Protein AF-0000000072251425 (afdb_homodimer)

Radius of gyration: 27.75 Å; Cα contacts (8 Å, |Δi|>4): 1408; chains: 2; bounding box: 51×86×72 Å

Solvent-accessible surface area (backbone atoms only — not comparable to full-atom values): 36056 Å² total; per-residue (Å²): 129,77,98,58,66,60,50,57,56,66,58,35,53,75,69,75,28,54,72,57,36,58,78,62,50,45,72,74,52,47,70,58,53,90,89,53,88,66,82,70,51,66,55,53,44,29,41,27,50,37,32,31,51,72,76,49,79,51,51,69,48,72,15,33,50,80,51,100,87,41,46,28,31,36,40,37,38,30,36,83,60,96,66,72,67,16,19,35,43,45,33,49,33,79,76,42,34,53,57,81,42,38,67,57,51,47,57,43,31,75,70,30,25,12,37,41,37,41,20,53,65,16,19,34,50,12,37,66,55,58,42,28,44,79,42,64,63,54,57,55,53,49,54,49,53,55,44,68,73,45,66,82,38,82,69,44,38,70,58,34,32,34,37,11,30,22,48,18,17,29,52,50,53,50,47,48,39,53,24,47,73,67,74,44,82,53,88,45,76,38,36,40,28,36,40,47,45,64,41,66,20,71,92,45,71,60,80,40,67,69,45,45,60,56,52,74,74,58,66,71,55,43,77,59,76,91,68,88,38,47,76,24,65,70,54,52,48,35,59,73,74,50,45,64,52,51,63,61,45,35,21,45,47,30,57,55,19,47,57,55,45,41,55,54,57,70,68,50,66,62,48,75,57,46,32,35,38,37,36,30,65,58,31,73,65,33,31,58,73,60,36,52,52,49,44,52,68,36,30,32,48,44,37,41,36,36,23,48,79,24,26,43,49,56,85,67,28,32,67,79,55,34,33,52,53,70,10,36,50,57,22,59,73,67,50,74,77,81,76,76,84,119,129,75,98,57,66,58,51,57,56,67,58,35,52,74,67,74,28,55,73,56,37,57,78,61,49,45,70,74,52,48,70,58,54,90,90,54,88,66,80,67,52,66,53,53,43,28,42,27,49,38,30,32,51,72,75,49,80,52,50,68,47,72,15,33,50,82,52,98,88,42,46,29,30,36,40,38,38,30,37,85,59,95,67,71,67,15,19,35,42,44,32,47,30,80,74,43,34,52,58,80,40,40,66,56,51,48,55,42,31,75,71,30,26,13,36,40,35,41,20,54,64,15,18,34,50,10,38,67,56,59,42,27,42,78,43,64,62,54,56,53,52,47,53,49,53,53,43,68,73,45,66,81,38,82,69,43,38,70,58,33,32,35,36,12,30,22,47,18,17,31,53,51,53,51,47,48,40,53,25,49,74,66,76,43,82,54,89,46,75,37,37,39,27,36,40,45,45,66,43,65,20,72,91,45,72,58,80,41,68,71,46,45,60,54,51,76,73,55,67,72,55,45,78,58,76,90,67,88,38,48,77,24,65,69,54,54,49,36,59,73,74,49,47,65,53,51,64,60,45,35,21,46,46,30,55,54,20,48,57,54,45,42,54,54,57,69,68,50,67,59,48,75,58,47,31,35,37,38,36,29,66,58,31,74,64,34,30,58,72,60,36,52,52,50,42,52,68,36,30,32,48,44,37,40,36,36,23,48,78,22,26,43,49,57,82,68,27,33,65,81,55,34,33,53,52,70,10,36,51,58,23,60,72,67,49,72,76,81,76,75,84,120

InterPro domains:
  IPR022742 Alpha/beta hydrolase domain-containing protein 17C-like [PF12146] (83-318)
  IPR029058 Alpha/Beta hydrolase fold [G3DSA:3.40.50.1820] (70-338)
  IPR029058 Alpha/Beta hydrolase fold [SSF53474] (64-321)
  IPR051044 Monoacylglycerol and Diacylglycerol Lipase [PTHR11614] (77-322)

Nearest PDB structures (foldseek):
  3jw8-assembly1_A  TM=8.532E-01  e=9.068E-17  Homo sapiens
  7l4t-assembly1_A  TM=8.328E-01  e=1.310E-16  Homo sapiens
  7d79-assembly2_B-2  TM=7.422E-01  e=5.704E-14  Beauveria bassiana ARSEF 2860
  1xrl-assembly1_A  TM=5.882E-01  e=1.344E-11  Thermoplasma acidophilum
  4ufp-assembly2_B  TM=6.378E-01  e=1.938E-09  Solanum tuberosum

Foldseek 3Di:
DALAQADFLVVCVVVVADDDAQPPLQVVFAAWDLPDQDDDDSNVVSLCNRLVVVVAQWRKIWHWQDDPPKTKTKMKTFAPDPDALAEEEEEEAQLAFPSNLSLVCNLCSVLRHMYMYIGDDLFDRMHHPHSADQALVVLVVVVVSVCVVPVPPPRGDDDYEYEYAAQGLVSVLVQVLVCVLVVHDGSHQEYEYALYDLAWAVVPQCPDPVSLVVLVPDDQKDFDDQDCQADRPSVSCCQVPGRNGGDGIHGNSRVVNSVVVSVVSVPGAAAAREYEYEYEQAENTHPVVVVVVSCVRRYNYDYYHYQDHHYRPQSSHDCVSNVVVSVVVSCVSPPDRPPDRD/DALAQADFLVVCVVVVADDDAQPPLQVVFDAWDLPDQDDDDSNVVNLCNRLVVVVAQWRKIWHWQDDPPKTKTKMKTFAPDPDALAEEEEEEAQLAFPSNLNLVCNLCSVLRHMYMYIGDDLFDRMHHPHSADQALVVLVVVVVSVCVVPVPPPRGDDDYEYEYAAQGLVSVLVQVLVCVLVVHDGSHQEYEYALYDLAWAVVPQCPDPVSLVVLVPDDQKDFDDQDCQADRPSVSCCQVPGRNGGDGIHGNSRVVNSVVVSVVSVPGAAAAREYEYEYEQAENTHPVVVVVVSCVRRYNYDYYHYQDHHYRPQSSHDCVSNVVVSVVVSCVSPPDRPPDRD

Structure (mmCIF, N/CA/C/O backbone):
data_AF-0000000072251425-model_v1
#
loop_
_entity.id
_entity.type
_entity.pdbx_description
1 polymer Lysophospholipase
#
loop_
_atom_site.group_PDB
_atom_site.id
_atom_site.type_symbol
_atom_site.label_atom_id
_atom_site.label_alt_id
_atom_site.label_comp_id
_atom_site.label_asym_id
_atom_site.label_entity_id
_atom_site.label_seq_id
_atom_site.pdbx_PDB_ins_code
_atom_site.Cartn_x
_atom_site.Cartn_y
_atom_site.Cartn_z
_atom_site.occupancy
_atom_site.B_iso_or_equiv
_atom_site.auth_seq_id
_atom_site.auth_comp_id
_atom_site.auth_asym_id
_atom_site.auth_atom_id
_atom_site.pdbx_PDB_model_num
ATOM 1 N N . MET A 1 1 ? 20.766 15.445 -8.156 1 38.5 1 MET A N 1
ATOM 2 C CA . MET A 1 1 ? 19.562 16.266 -7.977 1 38.5 1 MET A CA 1
ATOM 3 C C . MET A 1 1 ? 18.953 16.047 -6.598 1 38.5 1 MET A C 1
ATOM 5 O O . MET A 1 1 ? 19.062 14.961 -6.031 1 38.5 1 MET A O 1
ATOM 9 N N . SER A 1 2 ? 18.625 17.094 -5.965 1 51.28 2 SER A N 1
ATOM 10 C CA . SER A 1 2 ? 18.188 17.047 -4.578 1 51.28 2 SER A CA 1
ATOM 11 C C . SER A 1 2 ? 16.969 16.141 -4.422 1 51.28 2 SER A C 1
ATOM 13 O O . SER A 1 2 ? 16.109 16.094 -5.305 1 51.28 2 SER A O 1
ATOM 15 N N . ASP A 1 3 ? 16.906 15.312 -3.336 1 73.12 3 ASP A N 1
ATOM 16 C CA . ASP A 1 3 ? 15.844 14.352 -3.041 1 73.12 3 ASP A CA 1
ATOM 17 C C . ASP A 1 3 ? 14.641 15.047 -2.416 1 73.12 3 ASP A C 1
ATOM 19 O O . ASP A 1 3 ? 13.68 14.383 -2.008 1 73.12 3 ASP A O 1
ATOM 23 N N . ILE A 1 4 ? 14.852 16.531 -2.367 1 86.56 4 ILE A N 1
ATOM 24 C CA . ILE A 1 4 ? 13.703 17.25 -1.826 1 86.56 4 ILE A CA 1
ATOM 25 C C . ILE A 1 4 ? 13.453 18.516 -2.658 1 86.56 4 ILE A C 1
ATOM 27 O O . ILE A 1 4 ? 14.375 19.062 -3.254 1 86.56 4 ILE A O 1
ATOM 31 N N . PRO A 1 5 ? 12.328 19.047 -2.709 1 93.19 5 PRO A N 1
ATOM 32 C CA . PRO A 1 5 ? 11.977 20.203 -3.549 1 93.19 5 PRO A CA 1
ATOM 33 C C . PRO A 1 5 ? 12.227 21.531 -2.855 1 93.19 5 PRO A C 1
ATOM 35 O O . PRO A 1 5 ? 11.859 22.594 -3.389 1 93.19 5 PRO A O 1
ATOM 38 N N . PHE A 1 6 ? 12.906 21.625 -1.713 1 95.38 6 PHE A N 1
ATOM 39 C CA . PHE A 1 6 ? 13.031 22.828 -0.911 1 95.38 6 PHE A CA 1
ATOM 40 C C . PHE A 1 6 ? 14.305 23.578 -1.275 1 95.38 6 PHE A C 1
ATOM 42 O O . PHE A 1 6 ? 15.344 22.969 -1.542 1 95.38 6 PHE A O 1
ATOM 49 N N . LEU A 1 7 ? 14.242 24.859 -1.193 1 94.19 7 LEU A N 1
ATOM 50 C CA . LEU A 1 7 ? 15.391 25.703 -1.499 1 94.19 7 LEU A CA 1
ATOM 51 C C . LEU A 1 7 ? 16.094 26.141 -0.221 1 94.19 7 LEU A C 1
ATOM 53 O O . LEU A 1 7 ? 15.484 26.188 0.848 1 94.19 7 LEU A O 1
ATOM 57 N N . ASN A 1 8 ? 17.359 26.422 -0.405 1 92.75 8 ASN A N 1
ATOM 58 C CA . ASN A 1 8 ? 18.078 27.141 0.639 1 92.75 8 ASN A CA 1
ATOM 59 C C . ASN A 1 8 ? 17.641 28.594 0.723 1 92.75 8 ASN A C 1
ATOM 61 O O . ASN A 1 8 ? 17.531 29.281 -0.299 1 92.75 8 ASN A O 1
ATOM 65 N N . PRO A 1 9 ? 17.422 29.062 1.888 1 93.88 9 PRO A N 1
ATOM 66 C CA . PRO A 1 9 ? 17.016 30.469 2.025 1 93.88 9 PRO A CA 1
ATOM 67 C C . PRO A 1 9 ? 18.016 31.422 1.381 1 93.88 9 PRO A C 1
ATOM 69 O O . PRO A 1 9 ? 17.625 32.5 0.926 1 93.88 9 PRO A O 1
ATOM 72 N N . ALA A 1 10 ? 19.203 31.031 1.259 1 93.31 10 ALA A N 1
ATOM 73 C CA . ALA A 1 10 ? 20.234 31.859 0.629 1 93.31 10 ALA A CA 1
ATOM 74 C C . ALA A 1 10 ? 19.906 32.125 -0.839 1 93.31 10 ALA A C 1
ATOM 76 O O . ALA A 1 10 ? 20.25 33.156 -1.386 1 93.31 10 ALA A O 1
ATOM 77 N N . VAL A 1 11 ? 19.266 31.203 -1.417 1 93.56 11 VAL A N 1
ATOM 78 C CA . VAL A 1 11 ? 18.875 31.328 -2.818 1 93.56 11 VAL A CA 1
ATOM 79 C C . VAL A 1 11 ? 17.812 32.438 -2.965 1 93.56 11 VAL A C 1
ATOM 81 O O . VAL A 1 11 ? 17.812 33.156 -3.953 1 93.56 11 VAL A O 1
ATOM 84 N N . LEU A 1 12 ? 16.938 32.594 -1.988 1 94.69 12 LEU A N 1
ATOM 85 C CA . LEU A 1 12 ? 15.93 33.625 -2.012 1 94.69 12 LEU A CA 1
ATOM 86 C C . LEU A 1 12 ? 16.578 35 -1.945 1 94.69 12 LEU A C 1
ATOM 88 O O . LEU A 1 12 ? 16.156 35.938 -2.654 1 94.69 12 LEU A O 1
ATOM 92 N N . LYS A 1 13 ? 17.578 35.062 -1.216 1 92.94 13 LYS A N 1
ATOM 93 C CA . LYS A 1 13 ? 18.281 36.344 -1.091 1 92.94 13 LYS A CA 1
ATOM 94 C C . LYS A 1 13 ? 18.922 36.75 -2.416 1 92.94 13 LYS A C 1
ATOM 96 O O . LYS A 1 13 ? 18.906 37.906 -2.793 1 92.94 13 LYS A O 1
ATOM 101 N N . GLN A 1 14 ? 19.391 35.75 -3.047 1 94.75 14 GLN A N 1
ATOM 102 C CA . GLN A 1 14 ? 20.016 36 -4.348 1 94.75 14 GLN A CA 1
ATOM 103 C C . GLN A 1 14 ? 18.969 36.469 -5.363 1 94.75 14 GLN A C 1
ATOM 105 O O . GLN A 1 14 ? 19.297 37.25 -6.277 1 94.75 14 GLN A O 1
ATOM 110 N N . LEU A 1 15 ? 17.781 36.094 -5.152 1 94.56 15 LEU A N 1
ATOM 111 C CA . LEU A 1 15 ? 16.703 36.469 -6.059 1 94.56 15 LEU A CA 1
ATOM 112 C C . LEU A 1 15 ? 16 37.719 -5.59 1 94.56 15 LEU A C 1
ATOM 114 O O . LEU A 1 15 ? 14.953 38.094 -6.129 1 94.56 15 LEU A O 1
ATOM 118 N N . ASP A 1 16 ? 16.484 38.312 -4.551 1 95.44 16 ASP A N 1
ATOM 119 C CA . ASP A 1 16 ? 15.922 39.531 -3.949 1 95.44 16 ASP A CA 1
ATOM 120 C C . ASP A 1 16 ? 14.508 39.281 -3.434 1 95.44 16 ASP A C 1
ATOM 122 O O . ASP A 1 16 ? 13.602 40.094 -3.666 1 95.44 16 ASP A O 1
ATOM 126 N N . LEU A 1 17 ? 14.32 38.125 -2.877 1 96.19 17 LEU A N 1
ATOM 127 C CA . LEU A 1 17 ? 13.062 37.75 -2.252 1 96.19 17 LEU A CA 1
ATOM 128 C C . LEU A 1 17 ? 13.219 37.625 -0.739 1 96.19 17 LEU A C 1
ATOM 130 O O . LEU A 1 17 ? 14.266 37.188 -0.251 1 96.19 17 LEU A O 1
ATOM 134 N N . PRO A 1 18 ? 12.211 38.031 -0.039 1 96.25 18 PRO A N 1
ATOM 135 C CA . PRO A 1 18 ? 12.312 37.938 1.42 1 96.25 18 PRO A CA 1
ATOM 136 C C . PRO A 1 18 ? 12.242 36.5 1.928 1 96.25 18 PRO A C 1
ATOM 138 O O . PRO A 1 18 ? 11.492 35.688 1.388 1 96.25 18 PRO A O 1
ATOM 141 N N . VAL A 1 19 ? 13.016 36.188 2.943 1 96.69 19 VAL A N 1
ATOM 142 C CA . VAL A 1 19 ? 12.922 34.906 3.592 1 96.69 19 VAL A CA 1
ATOM 143 C C . VAL A 1 19 ? 11.672 34.844 4.469 1 96.69 19 VAL A C 1
ATOM 145 O O . VAL A 1 19 ? 11.461 35.719 5.309 1 96.69 19 VAL A O 1
ATOM 148 N N . PRO A 1 20 ? 10.852 33.844 4.281 1 96.75 20 PRO A N 1
ATOM 149 C CA . PRO A 1 20 ? 9.656 33.719 5.113 1 96.75 20 PRO A CA 1
ATOM 150 C C . PRO A 1 20 ? 9.969 33.719 6.605 1 96.75 20 PRO A C 1
ATOM 152 O O . PRO A 1 20 ? 10.977 33.125 7.023 1 96.75 20 PRO A O 1
ATOM 155 N N . ASN A 1 21 ? 9.141 34.344 7.316 1 93.81 21 ASN A N 1
ATOM 156 C CA . ASN A 1 21 ? 9.281 34.344 8.766 1 93.81 21 ASN A CA 1
ATOM 157 C C . ASN A 1 21 ? 7.926 34.438 9.461 1 93.81 21 ASN A C 1
ATOM 159 O O . ASN A 1 21 ? 6.984 35 8.93 1 93.81 21 ASN A O 1
ATOM 163 N N . ARG A 1 22 ? 7.91 33.969 10.672 1 93.44 22 ARG A N 1
ATOM 164 C CA . ARG A 1 22 ? 6.66 33.75 11.398 1 93.44 22 ARG A CA 1
ATOM 165 C C . ARG A 1 22 ? 6.031 35.062 11.797 1 93.44 22 ARG A C 1
ATOM 167 O O . ARG A 1 22 ? 4.812 35.156 11.969 1 93.44 22 ARG A O 1
ATOM 174 N N . ASP A 1 23 ? 6.82 36.125 11.867 1 92.75 23 ASP A N 1
ATOM 175 C CA . ASP A 1 23 ? 6.328 37.406 12.391 1 92.75 23 ASP A CA 1
ATOM 176 C C . ASP A 1 23 ? 5.898 38.312 11.258 1 92.75 23 ASP A C 1
ATOM 178 O O . ASP A 1 23 ? 4.875 39 11.359 1 92.75 23 ASP A O 1
ATOM 182 N N . LEU A 1 24 ? 6.609 38.344 10.125 1 94.94 24 LEU A N 1
ATOM 183 C CA . LEU A 1 24 ? 6.406 39.344 9.094 1 94.94 24 LEU A CA 1
ATOM 184 C C . LEU A 1 24 ? 5.547 38.781 7.961 1 94.94 24 LEU A C 1
ATOM 186 O O . LEU A 1 24 ? 4.652 39.469 7.461 1 94.94 24 LEU A O 1
ATOM 190 N N . THR A 1 25 ? 5.742 37.562 7.574 1 96.75 25 THR A N 1
ATOM 191 C CA . THR A 1 25 ? 5.098 37 6.391 1 96.75 25 THR A CA 1
ATOM 192 C C . THR A 1 25 ? 3.584 36.938 6.586 1 96.75 25 THR A C 1
ATOM 194 O O . THR A 1 25 ? 2.82 37.219 5.664 1 96.75 25 THR A O 1
ATOM 197 N N . PRO A 1 26 ? 3.092 36.594 7.816 1 96.5 26 PRO A N 1
ATOM 198 C CA . PRO A 1 26 ? 1.639 36.562 8 1 96.5 26 PRO A CA 1
ATOM 199 C C . PRO A 1 26 ? 0.98 37.938 7.828 1 96.5 26 PRO A C 1
ATOM 201 O O . PRO A 1 26 ? -0.211 38 7.516 1 96.5 26 PRO A O 1
ATOM 204 N N . GLN A 1 27 ? 1.681 38.969 7.961 1 94.88 27 GLN A N 1
ATOM 205 C CA . GLN A 1 27 ? 1.131 40.312 7.891 1 94.88 27 GLN A CA 1
ATOM 206 C C . GLN A 1 27 ? 0.732 40.688 6.461 1 94.88 27 GLN A C 1
ATOM 208 O O . GLN A 1 27 ? -0.1 41.562 6.246 1 94.88 27 GLN A O 1
ATOM 213 N N . VAL A 1 28 ? 1.316 40 5.508 1 93.94 28 VAL A N 1
ATOM 214 C CA . VAL A 1 28 ? 1.036 40.375 4.121 1 93.94 28 VAL A CA 1
ATOM 215 C C . VAL A 1 28 ? -0.055 39.438 3.568 1 93.94 28 VAL A C 1
ATOM 217 O O . VAL A 1 28 ? -0.484 39.594 2.422 1 93.94 28 VAL A O 1
ATOM 220 N N . LEU A 1 29 ? -0.525 38.5 4.387 1 95.38 29 LEU A N 1
ATOM 221 C CA . LEU A 1 29 ? -1.592 37.594 3.949 1 95.38 29 LEU A CA 1
ATOM 222 C C . LEU A 1 29 ? -2.928 38.344 3.893 1 95.38 29 LEU A C 1
ATOM 224 O O . LEU A 1 29 ? -3.266 39.094 4.809 1 95.38 29 LEU A O 1
ATOM 228 N N . SER A 1 30 ? -3.639 38.156 2.85 1 96.31 30 SER A N 1
ATOM 229 C CA . SER A 1 30 ? -5.031 38.594 2.752 1 96.31 30 SER A CA 1
ATOM 230 C C . SER A 1 30 ? -5.98 37.469 3.172 1 96.31 30 SER A C 1
ATOM 232 O O . SER A 1 30 ? -5.59 36.312 3.236 1 96.31 30 SER A O 1
ATOM 234 N N . PRO A 1 31 ? -7.227 37.844 3.518 1 97.25 31 PRO A N 1
ATOM 235 C CA . PRO A 1 31 ? -8.195 36.781 3.74 1 97.25 31 PRO A CA 1
ATOM 236 C C . PRO A 1 31 ? -8.289 35.812 2.562 1 97.25 31 PRO A C 1
ATOM 238 O O . PRO A 1 31 ? -8.227 36.25 1.405 1 97.25 31 PRO A O 1
ATOM 241 N N . LEU A 1 32 ? -8.438 34.562 2.809 1 97.81 32 LEU A N 1
ATOM 242 C CA . LEU A 1 32 ? -8.555 33.562 1.748 1 97.81 32 LEU A CA 1
ATOM 243 C C . LEU A 1 32 ? -9.75 33.875 0.853 1 97.81 32 LEU A C 1
ATOM 245 O O . LEU A 1 32 ? -10.875 34 1.338 1 97.81 32 LEU A O 1
ATOM 249 N N . ASN A 1 33 ? -9.5 34.094 -0.371 1 97.12 33 ASN A N 1
ATOM 250 C CA . ASN A 1 33 ? -10.539 34.344 -1.364 1 97.12 33 ASN A CA 1
ATOM 251 C C . ASN A 1 33 ? -10.453 33.344 -2.525 1 97.12 33 ASN A C 1
ATOM 253 O O . ASN A 1 33 ? -9.633 33.531 -3.428 1 97.12 33 ASN A O 1
ATOM 257 N N . LEU A 1 34 ? -11.359 32.375 -2.529 1 96.88 34 LEU A N 1
ATOM 258 C CA . LEU A 1 34 ? -11.305 31.328 -3.533 1 96.88 34 LEU A CA 1
ATOM 259 C C . LEU A 1 34 ? -11.977 31.766 -4.828 1 96.88 34 LEU A C 1
ATOM 261 O O . LEU A 1 34 ? -11.844 31.109 -5.863 1 96.88 34 LEU A O 1
ATOM 265 N N . ASN A 1 35 ? -12.586 32.906 -4.859 1 94.62 35 ASN A N 1
ATOM 266 C CA . ASN A 1 35 ? -13.297 33.406 -6.043 1 94.62 35 ASN A CA 1
ATOM 267 C C . ASN A 1 35 ? -12.328 34 -7.059 1 94.62 35 ASN A C 1
ATOM 269 O O . ASN A 1 35 ? -12.688 34.188 -8.219 1 94.62 35 ASN A O 1
ATOM 273 N N . THR A 1 36 ? -11.141 34.344 -6.578 1 92.88 36 THR A N 1
ATOM 274 C CA . THR A 1 36 ? -10.164 34.969 -7.465 1 92.88 36 THR A CA 1
ATOM 275 C C . THR A 1 36 ? -8.805 34.281 -7.324 1 92.88 36 THR A C 1
ATOM 277 O O . THR A 1 36 ? -8.359 34 -6.215 1 92.88 36 THR A O 1
ATOM 280 N N . LEU A 1 37 ? -8.305 33.969 -8.414 1 93 37 LEU A N 1
ATOM 281 C CA . LEU A 1 37 ? -6.926 33.5 -8.438 1 93 37 LEU A CA 1
ATOM 282 C C . LEU A 1 37 ? -5.949 34.656 -8.633 1 93 37 LEU A C 1
ATOM 284 O O . LEU A 1 37 ? -5.75 35.125 -9.758 1 93 37 LEU A O 1
ATOM 288 N N . GLU A 1 38 ? -5.332 35.094 -7.578 1 88.94 38 GLU A N 1
ATOM 289 C CA . GLU A 1 38 ? -4.465 36.281 -7.625 1 88.94 38 GLU A CA 1
ATOM 290 C C . GLU A 1 38 ? -2.994 35.875 -7.703 1 88.94 38 GLU A C 1
ATOM 292 O O . GLU A 1 38 ? -2.613 34.781 -7.223 1 88.94 38 GLU A O 1
ATOM 297 N N . GLU A 1 39 ? -2.242 36.75 -8.273 1 92.5 39 GLU A N 1
ATOM 298 C CA . GLU A 1 39 ? -0.793 36.562 -8.227 1 92.5 39 GLU A CA 1
ATOM 299 C C . GLU A 1 39 ? -0.26 36.781 -6.809 1 92.5 39 GLU A C 1
ATOM 301 O O . GLU A 1 39 ? -0.703 37.656 -6.09 1 92.5 39 GLU A O 1
ATOM 306 N N . PRO A 1 40 ? 0.583 35.938 -6.465 1 94.12 40 PRO A N 1
ATOM 307 C CA . PRO A 1 40 ? 1.104 36.062 -5.102 1 94.12 40 PRO A CA 1
ATOM 308 C C . PRO A 1 40 ? 1.953 37.344 -4.922 1 94.12 40 PRO A C 1
ATOM 310 O O . PRO A 1 40 ? 2.646 37.75 -5.852 1 94.12 40 PRO A O 1
ATOM 313 N N . SER A 1 41 ? 1.909 37.938 -3.758 1 94.31 41 SER A N 1
ATOM 314 C CA . SER A 1 41 ? 2.848 38.969 -3.387 1 94.31 41 SER A CA 1
ATOM 315 C C . SER A 1 41 ? 4.285 38.469 -3.398 1 94.31 41 SER A C 1
ATOM 317 O O . SER A 1 41 ? 4.52 37.25 -3.5 1 94.31 41 SER A O 1
ATOM 319 N N . ARG A 1 42 ? 5.211 39.344 -3.279 1 94.94 42 ARG A N 1
ATOM 320 C CA . ARG A 1 42 ? 6.629 39 -3.246 1 94.94 42 ARG A CA 1
ATOM 321 C C . ARG A 1 42 ? 6.93 38.031 -2.096 1 94.94 42 ARG A C 1
ATOM 323 O O . ARG A 1 42 ? 7.688 37.094 -2.262 1 94.94 42 ARG A O 1
ATOM 330 N N . ASP A 1 43 ? 6.328 38.281 -0.987 1 96.25 43 ASP A N 1
ATOM 331 C CA . ASP A 1 43 ? 6.543 37.469 0.196 1 96.25 43 ASP A CA 1
ATOM 332 C C . ASP A 1 43 ? 5.988 36.062 -0.009 1 96.25 43 ASP A C 1
ATOM 334 O O . ASP A 1 43 ? 6.637 35.062 0.341 1 96.25 43 ASP A O 1
ATOM 338 N N . LEU A 1 44 ? 4.809 36 -0.604 1 96.75 44 LEU A N 1
ATOM 339 C CA . LEU A 1 44 ? 4.176 34.719 -0.806 1 96.75 44 LEU A CA 1
ATOM 340 C C . LEU A 1 44 ? 4.867 33.938 -1.922 1 96.75 44 LEU A C 1
ATOM 342 O O . LEU A 1 44 ? 4.953 32.688 -1.871 1 96.75 44 LEU A O 1
ATOM 346 N N . LEU A 1 45 ? 5.34 34.656 -2.889 1 96.88 45 LEU A N 1
ATOM 347 C CA . LEU A 1 45 ? 6.145 34.031 -3.924 1 96.88 45 LEU A CA 1
ATOM 348 C C . LEU A 1 45 ? 7.398 33.406 -3.326 1 96.88 45 LEU A C 1
ATOM 350 O O . LEU A 1 45 ? 7.777 32.281 -3.691 1 96.88 45 LEU A O 1
ATOM 354 N N . ALA A 1 46 ? 8.086 34.125 -2.439 1 97.88 46 ALA A N 1
ATOM 355 C CA . ALA A 1 46 ? 9.266 33.625 -1.759 1 97.88 46 ALA A CA 1
ATOM 356 C C . ALA A 1 46 ? 8.945 32.344 -0.984 1 97.88 46 ALA A C 1
ATOM 358 O O . ALA A 1 46 ? 9.711 31.375 -1.025 1 97.88 46 ALA A O 1
ATOM 359 N N . TYR A 1 47 ? 7.797 32.375 -0.303 1 98.19 47 TYR A N 1
ATOM 360 C CA . TYR A 1 47 ? 7.336 31.203 0.435 1 98.19 47 TYR A CA 1
ATOM 361 C C . TYR A 1 47 ? 7.133 30.016 -0.498 1 98.19 47 TYR A C 1
ATOM 363 O O . TYR A 1 47 ? 7.621 28.922 -0.227 1 98.19 47 TYR A O 1
ATOM 371 N N . ARG A 1 48 ? 6.445 30.266 -1.595 1 98.25 48 ARG A N 1
ATOM 372 C CA . ARG A 1 48 ? 6.133 29.203 -2.549 1 98.25 48 ARG A CA 1
ATOM 373 C C . ARG A 1 48 ? 7.402 28.641 -3.17 1 98.25 48 ARG A C 1
ATOM 375 O O . ARG A 1 48 ? 7.504 27.422 -3.391 1 98.25 48 ARG A O 1
ATOM 382 N N . LYS A 1 49 ? 8.359 29.453 -3.402 1 97.69 49 LYS A N 1
ATOM 383 C CA . LYS A 1 49 ? 9.625 29.016 -3.984 1 97.69 49 LYS A CA 1
ATOM 384 C C . LYS A 1 49 ? 10.453 28.234 -2.969 1 97.69 49 LYS A C 1
ATOM 386 O O . LYS A 1 49 ? 11.039 27.203 -3.297 1 97.69 49 LYS A O 1
ATOM 391 N N . LEU A 1 50 ? 10.5 28.719 -1.76 1 97.94 50 LEU A N 1
ATOM 392 C CA . LEU A 1 50 ? 11.289 28.062 -0.72 1 97.94 50 LEU A CA 1
ATOM 393 C C . LEU A 1 50 ? 10.844 26.625 -0.529 1 97.94 50 LEU A C 1
ATOM 395 O O . LEU A 1 50 ? 11.68 25.719 -0.386 1 97.94 50 LEU A O 1
ATOM 399 N N . TYR A 1 51 ? 9.531 26.438 -0.584 1 98.19 51 TYR A N 1
ATOM 400 C CA . TYR A 1 51 ? 9.008 25.125 -0.263 1 98.19 51 TYR A CA 1
ATOM 401 C C . TYR A 1 51 ? 8.609 24.375 -1.527 1 98.19 51 TYR A C 1
ATOM 403 O O . TYR A 1 51 ? 7.949 23.328 -1.457 1 98.19 51 TYR A O 1
ATOM 411 N N . GLY A 1 52 ? 8.969 24.891 -2.68 1 97.94 52 GLY A N 1
ATOM 412 C CA . GLY A 1 52 ? 8.789 24.203 -3.949 1 97.94 52 GLY A CA 1
ATOM 413 C C . GLY A 1 52 ? 7.34 24.125 -4.379 1 97.94 52 GLY A C 1
ATOM 414 O O . GLY A 1 52 ? 6.98 23.281 -5.211 1 97.94 52 GLY A O 1
ATOM 415 N N . LEU A 1 53 ? 6.469 24.953 -3.834 1 98.38 53 LEU A N 1
ATOM 416 C CA . LEU A 1 53 ? 5.043 24.891 -4.141 1 98.38 53 LEU A CA 1
ATOM 417 C C . LEU A 1 53 ? 4.758 25.469 -5.523 1 98.38 53 LEU A C 1
ATOM 419 O O . LEU A 1 53 ? 3.785 25.078 -6.172 1 98.38 53 LEU A O 1
ATOM 423 N N . HIS A 1 54 ? 5.602 26.391 -6.027 1 97.06 54 HIS A N 1
ATOM 424 C CA . HIS A 1 54 ? 5.441 26.984 -7.348 1 97.06 54 HIS A CA 1
ATOM 425 C C . HIS A 1 54 ? 5.652 25.969 -8.453 1 97.06 54 HIS A C 1
ATOM 427 O O . HIS A 1 54 ? 5.293 26.203 -9.609 1 97.06 54 HIS A O 1
ATOM 433 N N . LEU A 1 55 ? 6.273 24.812 -8.125 1 97.38 55 LEU A N 1
ATOM 434 C CA . LEU A 1 55 ? 6.582 23.781 -9.102 1 97.38 55 LEU A CA 1
ATOM 435 C C . LEU A 1 55 ? 5.375 22.875 -9.344 1 97.38 55 LEU A C 1
ATOM 437 O O . LEU A 1 55 ? 5.367 22.078 -10.273 1 97.38 55 LEU A O 1
ATOM 441 N N . LEU A 1 56 ? 4.328 23.031 -8.492 1 98.12 56 LEU A N 1
ATOM 442 C CA . LEU A 1 56 ? 3.15 22.172 -8.602 1 98.12 56 LEU A CA 1
ATOM 443 C C . LEU A 1 56 ? 2.277 22.594 -9.781 1 98.12 56 LEU A C 1
ATOM 445 O O . LEU A 1 56 ? 2.119 23.781 -10.047 1 98.12 56 LEU A O 1
ATOM 449 N N . GLU A 1 57 ? 1.781 21.641 -10.516 1 97.25 57 GLU A N 1
ATOM 450 C CA . GLU A 1 57 ? 0.832 21.922 -11.594 1 97.25 57 GLU A CA 1
ATOM 451 C C . GLU A 1 57 ? -0.593 22.016 -11.055 1 97.25 57 GLU A C 1
ATOM 453 O O . GLU A 1 57 ? -1.371 21.062 -11.156 1 97.25 57 GLU A O 1
ATOM 458 N N . CYS A 1 58 ? -0.934 23.203 -10.609 1 98.38 58 CYS A N 1
ATOM 459 C CA . CYS A 1 58 ? -2.229 23.422 -9.977 1 98.38 58 CYS A CA 1
ATOM 460 C C . CYS A 1 58 ? -2.541 24.906 -9.867 1 98.38 58 CYS A C 1
ATOM 462 O O . CYS A 1 58 ? -1.677 25.75 -10.117 1 98.38 58 CYS A O 1
ATOM 464 N N . ASP A 1 59 ? -3.816 25.219 -9.617 1 98.25 59 ASP A N 1
ATOM 465 C CA . ASP A 1 59 ? -4.176 26.516 -9.07 1 98.25 59 ASP A CA 1
ATOM 466 C C . ASP A 1 59 ? -3.961 26.562 -7.555 1 98.25 59 ASP A C 1
ATOM 468 O O . ASP A 1 59 ? -4.266 25.594 -6.855 1 98.25 59 ASP A O 1
ATOM 472 N N . HIS A 1 60 ? -3.396 27.609 -7.125 1 98.5 60 HIS A N 1
ATOM 473 C CA . HIS A 1 60 ? -2.998 27.688 -5.727 1 98.5 60 HIS A CA 1
ATOM 474 C C . HIS A 1 60 ? -3.504 28.969 -5.078 1 98.5 60 HIS A C 1
ATOM 476 O O . HIS A 1 60 ? -3.164 30.078 -5.523 1 98.5 60 HIS A O 1
ATOM 482 N N . TRP A 1 61 ? -4.426 28.844 -4.09 1 98.25 61 TRP A N 1
ATOM 483 C CA . TRP A 1 61 ? -4.871 29.938 -3.242 1 98.25 61 TRP A CA 1
ATOM 484 C C . TRP A 1 61 ? -4.184 29.906 -1.883 1 98.25 61 TRP A C 1
ATOM 486 O O . TRP A 1 61 ? -3.951 28.828 -1.332 1 98.25 61 TRP A O 1
ATOM 496 N N . GLN A 1 62 ? -3.871 31 -1.438 1 97.38 62 GLN A N 1
ATOM 497 C CA . GLN A 1 62 ? -3.203 31.141 -0.149 1 97.38 62 GLN A CA 1
ATOM 498 C C . GLN A 1 62 ? -3.705 32.375 0.594 1 97.38 62 GLN A C 1
ATOM 500 O O . GLN A 1 62 ? -3.803 33.469 0.015 1 97.38 62 GLN A O 1
ATOM 505 N N . GLY A 1 63 ? -4.121 32.219 1.854 1 97.88 63 GLY A N 1
ATOM 506 C CA . GLY A 1 63 ? -4.629 33.312 2.666 1 97.88 63 GLY A CA 1
ATOM 507 C C . GLY A 1 63 ? -4.914 32.906 4.098 1 97.88 63 GLY A C 1
ATOM 508 O O . GLY A 1 63 ? -4.469 31.844 4.555 1 97.88 63 GLY A O 1
ATOM 509 N N . TYR A 1 64 ? -5.52 33.812 4.879 1 98.06 64 TYR A N 1
ATOM 510 C CA . TYR A 1 64 ? -5.812 33.469 6.262 1 98.06 64 TYR A CA 1
ATOM 511 C C . TYR A 1 64 ? -7.309 33.281 6.469 1 98.06 64 TYR A C 1
ATOM 513 O O . TYR A 1 64 ? -8.125 33.844 5.734 1 98.06 64 TYR A O 1
ATOM 521 N N . VAL A 1 65 ? -7.699 32.406 7.316 1 98.5 65 VAL A N 1
ATOM 522 C CA . VAL A 1 65 ? -9.023 32.281 7.906 1 98.5 65 VAL A CA 1
ATOM 523 C C . VAL A 1 65 ? -8.984 32.688 9.375 1 98.5 65 VAL A C 1
ATOM 525 O O . VAL A 1 65 ? -8.156 32.188 10.148 1 98.5 65 VAL A O 1
ATOM 528 N N . GLN A 1 66 ? -9.852 33.656 9.656 1 97.62 66 GLN A N 1
ATOM 529 C CA . GLN A 1 66 ? -9.906 34.156 11.023 1 97.62 66 GLN A CA 1
ATOM 530 C C . GLN A 1 66 ? -10.977 33.438 11.836 1 97.62 66 GLN A C 1
ATOM 532 O O . GLN A 1 66 ? -12.109 33.281 11.375 1 97.62 66 GLN A O 1
ATOM 537 N N . MET A 1 67 ? -10.602 32.938 12.961 1 97.38 67 MET A N 1
ATOM 538 C CA . MET A 1 67 ? -11.531 32.406 13.953 1 97.38 67 MET A CA 1
ATOM 539 C C . MET A 1 67 ? -11.234 32.969 15.336 1 97.38 67 MET A C 1
ATOM 541 O O . MET A 1 67 ? -10.227 33.656 15.523 1 97.38 67 MET A O 1
ATOM 545 N N . PRO A 1 68 ? -12.078 32.906 16.312 1 95.44 68 PRO A N 1
ATOM 546 C CA . PRO A 1 68 ? -11.961 33.656 17.578 1 95.44 68 PRO A CA 1
ATOM 547 C C . PRO A 1 68 ? -10.617 33.438 18.266 1 95.44 68 PRO A C 1
ATOM 549 O O . PRO A 1 68 ? -10.047 34.375 18.812 1 95.44 68 PRO A O 1
ATOM 552 N N . LEU A 1 69 ? -10 32.312 18.109 1 95.94 69 LEU A N 1
ATOM 553 C CA . LEU A 1 69 ? -8.805 31.984 18.859 1 95.94 69 LEU A CA 1
ATOM 554 C C . LEU A 1 69 ? -7.547 32.25 18.047 1 95.94 69 LEU A C 1
ATOM 556 O O . LEU A 1 69 ? -6.492 32.562 18.609 1 95.94 69 LEU A O 1
ATOM 560 N N . PHE A 1 70 ? -7.727 32.062 16.703 1 97.62 70 PHE A N 1
ATOM 561 C CA . PHE A 1 70 ? -6.512 32.062 15.898 1 97.62 70 PHE A CA 1
ATOM 562 C C . PHE A 1 70 ? -6.777 32.656 14.523 1 97.62 70 PHE A C 1
ATOM 564 O O . PHE A 1 70 ? -7.922 32.688 14.062 1 97.62 70 PHE A O 1
ATOM 571 N N . ARG A 1 71 ? -5.734 33.25 13.953 1 98.25 71 ARG A N 1
ATOM 572 C CA . ARG A 1 71 ? -5.648 33.531 12.531 1 98.25 71 ARG A CA 1
ATOM 573 C C . ARG A 1 71 ? -4.824 32.469 11.805 1 98.25 71 ARG A C 1
ATOM 575 O O . ARG A 1 71 ? -3.623 32.344 12.047 1 98.25 71 ARG A O 1
ATOM 582 N N . LEU A 1 72 ? -5.461 31.734 10.875 1 98.69 72 LEU A N 1
ATOM 583 C CA . LEU A 1 72 ? -4.875 30.5 10.336 1 98.69 72 LEU A CA 1
ATOM 584 C C . LEU A 1 72 ? -4.41 30.703 8.898 1 98.69 72 LEU A C 1
ATOM 586 O O . LEU A 1 72 ? -5.164 31.219 8.062 1 98.69 72 LEU A O 1
ATOM 590 N N . HIS A 1 73 ? -3.16 30.344 8.617 1 98.81 73 HIS A N 1
ATOM 591 C CA . HIS A 1 73 ? -2.678 30.281 7.238 1 98.81 73 HIS A CA 1
ATOM 592 C C . HIS A 1 73 ? -3.246 29.062 6.516 1 98.81 73 HIS A C 1
ATOM 594 O O . HIS A 1 73 ? -2.973 27.922 6.895 1 98.81 73 HIS A O 1
ATOM 600 N N . VAL A 1 74 ? -4.035 29.25 5.484 1 98.75 74 VAL A N 1
ATOM 601 C CA . VAL A 1 74 ? -4.742 28.203 4.762 1 98.75 74 VAL A CA 1
ATOM 602 C C . VAL A 1 74 ? -4.316 28.219 3.293 1 98.75 74 VAL A C 1
ATOM 604 O O . VAL A 1 74 ? -4.137 29.281 2.699 1 98.75 74 VAL A O 1
ATOM 607 N N . GLN A 1 75 ? -4.109 27.031 2.777 1 98.75 75 GLN A N 1
ATOM 608 C CA . GLN A 1 75 ? -3.758 26.859 1.373 1 98.75 75 GLN A CA 1
ATOM 609 C C . GLN A 1 75 ? -4.711 25.875 0.687 1 98.75 75 GLN A C 1
ATOM 611 O O . GLN A 1 75 ? -5.121 24.875 1.282 1 98.75 75 GLN A O 1
ATOM 616 N N . VAL A 1 76 ? -5.125 26.234 -0.539 1 98.81 76 VAL A N 1
ATOM 617 C CA . VAL A 1 76 ? -5.957 25.391 -1.38 1 98.81 76 VAL A CA 1
ATOM 618 C C . VAL A 1 76 ? -5.254 25.125 -2.709 1 98.81 76 VAL A C 1
ATOM 620 O O . VAL A 1 76 ? -4.727 26.047 -3.332 1 98.81 76 VAL A O 1
ATOM 623 N N . PHE A 1 77 ? -5.16 23.875 -3.1 1 98.88 77 PHE A N 1
ATOM 624 C CA . PHE A 1 77 ? -4.57 23.453 -4.363 1 98.88 77 PHE A CA 1
ATOM 625 C C . PHE A 1 77 ? -5.605 22.734 -5.227 1 98.88 77 PHE A C 1
ATOM 627 O O . PHE A 1 77 ? -6.227 21.766 -4.785 1 98.88 77 PHE A O 1
ATOM 634 N N . LYS A 1 78 ? -5.828 23.188 -6.398 1 98.75 78 LYS A N 1
ATOM 635 C CA . LYS A 1 78 ? -6.77 22.578 -7.344 1 98.75 78 LYS A CA 1
ATOM 636 C C . LYS A 1 78 ? -6.047 22.031 -8.562 1 98.75 78 LYS A C 1
ATOM 638 O O . LYS A 1 78 ? -5.367 22.766 -9.281 1 98.75 78 LYS A O 1
ATOM 643 N N . PRO A 1 79 ? -6.18 20.719 -8.797 1 98.56 79 PRO A N 1
ATOM 644 C CA . PRO A 1 79 ? -5.52 20.156 -9.977 1 98.56 79 PRO A CA 1
ATOM 645 C C . PRO A 1 79 ? -6.09 20.703 -11.281 1 98.56 79 PRO A C 1
ATOM 647 O O . PRO A 1 79 ? -7.25 21.109 -11.328 1 98.56 79 PRO A O 1
ATOM 650 N N . LYS A 1 80 ? -5.23 20.719 -12.305 1 97 80 LYS A N 1
A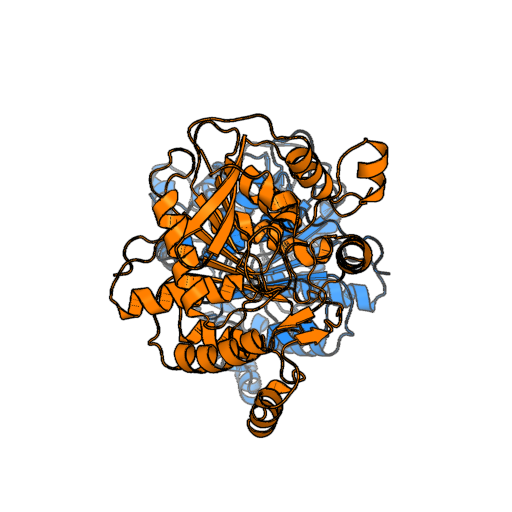TOM 651 C CA . LYS A 1 80 ? -5.652 21.156 -13.633 1 97 80 LYS A CA 1
ATOM 652 C C . LYS A 1 80 ? -6.262 20 -14.43 1 97 80 LYS A C 1
ATOM 654 O O . LYS A 1 80 ? -5.645 19.5 -15.367 1 97 80 LYS A O 1
ATOM 659 N N . VAL A 1 81 ? -7.406 19.641 -14.062 1 96.5 81 VAL A N 1
ATOM 660 C CA . VAL A 1 81 ? -8.133 18.547 -14.703 1 96.5 81 VAL A CA 1
ATOM 661 C C . VAL A 1 81 ? -9.578 18.969 -14.961 1 96.5 81 VAL A C 1
ATOM 663 O O . VAL A 1 81 ? -10.055 19.953 -14.398 1 96.5 81 VAL A O 1
ATOM 666 N N . GLU A 1 82 ? -10.234 18.281 -15.852 1 94.38 82 GLU A N 1
ATOM 667 C CA . GLU A 1 82 ? -11.617 18.578 -16.203 1 94.38 82 GLU A CA 1
ATOM 668 C C . GLU A 1 82 ? -12.57 18.281 -15.055 1 94.38 82 GLU A C 1
ATOM 670 O O . GLU A 1 82 ? -13.461 19.078 -14.75 1 94.38 82 GLU A O 1
ATOM 675 N N . LYS A 1 83 ? -12.32 17.125 -14.453 1 96.88 83 LYS A N 1
ATOM 676 C CA . LYS A 1 83 ? -13.18 16.734 -13.344 1 96.88 83 LYS A CA 1
ATOM 677 C C . LYS A 1 83 ? -12.359 16.406 -12.102 1 96.88 83 LYS A C 1
ATOM 679 O O . LYS A 1 83 ? -11.508 15.508 -12.125 1 96.88 83 LYS A O 1
ATOM 684 N N . ILE A 1 84 ? -12.609 17.188 -11.047 1 97.88 84 ILE A N 1
ATOM 685 C CA . ILE A 1 84 ? -11.953 16.938 -9.766 1 97.88 84 ILE A CA 1
ATOM 686 C C . ILE A 1 84 ? -12.594 15.742 -9.078 1 97.88 84 ILE A C 1
ATOM 688 O O . ILE A 1 84 ? -13.82 15.656 -8.969 1 97.88 84 ILE A O 1
ATOM 692 N N . GLN A 1 85 ? -11.82 14.828 -8.57 1 97.25 85 GLN A N 1
ATOM 693 C CA . GLN A 1 85 ? -12.305 13.555 -8.047 1 97.25 85 GLN A CA 1
ATOM 694 C C . GLN A 1 85 ? -12.789 13.695 -6.605 1 97.25 85 GLN A C 1
ATOM 696 O O . GLN A 1 85 ? -13.586 12.883 -6.133 1 97.25 85 GLN A O 1
ATOM 701 N N . GLY A 1 86 ? -12.328 14.648 -5.898 1 97.75 86 GLY A N 1
ATOM 702 C CA . GLY A 1 86 ? -12.641 14.883 -4.5 1 97.75 86 GLY A CA 1
ATOM 703 C C . GLY A 1 86 ? -11.68 15.844 -3.826 1 97.75 86 GLY A C 1
ATOM 704 O O . GLY A 1 86 ? -10.875 16.5 -4.496 1 97.75 86 GLY A O 1
ATOM 705 N N . THR A 1 87 ? -11.781 15.961 -2.486 1 98.56 87 THR A N 1
ATOM 706 C CA . THR A 1 87 ? -10.977 16.906 -1.722 1 98.56 87 THR A CA 1
ATOM 707 C C . THR A 1 87 ? -10.25 16.203 -0.583 1 98.56 87 THR A C 1
ATOM 709 O O . THR A 1 87 ? -10.852 15.414 0.156 1 98.56 87 THR A O 1
ATOM 712 N N . VAL A 1 88 ? -9 16.422 -0.486 1 98.81 88 VAL A N 1
ATOM 713 C CA . VAL A 1 88 ? -8.203 15.93 0.637 1 98.81 88 VAL A CA 1
ATOM 714 C C . VAL A 1 88 ? -7.953 17.062 1.628 1 98.81 88 VAL A C 1
ATOM 716 O O . VAL A 1 88 ? -7.445 18.125 1.253 1 98.81 88 VAL A O 1
ATOM 719 N N . CYS A 1 89 ? -8.352 16.891 2.826 1 98.88 89 CYS A N 1
ATOM 720 C CA . CYS A 1 89 ? -7.906 17.766 3.906 1 98.88 89 CYS A CA 1
ATOM 721 C C . CYS A 1 89 ? -6.652 17.203 4.57 1 98.88 89 CYS A C 1
ATOM 723 O O . CYS A 1 89 ? -6.711 16.188 5.266 1 98.88 89 CYS A O 1
ATOM 725 N N . LEU A 1 90 ? -5.559 17.828 4.352 1 98.94 90 LEU A N 1
ATOM 726 C CA . LEU A 1 90 ? -4.23 17.375 4.746 1 98.94 90 LEU A CA 1
ATOM 727 C C . LEU A 1 90 ? -3.74 18.125 5.984 1 98.94 90 LEU A C 1
ATOM 729 O O . LEU A 1 90 ? -3.617 19.344 5.961 1 98.94 90 LEU A O 1
ATOM 733 N N . LEU A 1 91 ? -3.465 17.391 7.062 1 98.94 91 LEU A N 1
ATOM 734 C CA . LEU A 1 91 ? -3.055 18 8.312 1 98.94 91 LEU A CA 1
ATOM 735 C C . LEU A 1 91 ? -1.644 17.578 8.703 1 98.94 91 LEU A C 1
ATOM 737 O O . LEU A 1 91 ? -1.34 16.375 8.727 1 98.94 91 LEU A O 1
ATOM 741 N N . HIS A 1 92 ? -0.796 18.516 9.008 1 98.5 92 HIS A N 1
ATOM 742 C CA . HIS A 1 92 ? 0.593 18.234 9.352 1 98.5 92 HIS A CA 1
ATOM 743 C C . HIS A 1 92 ? 0.736 17.906 10.836 1 98.5 92 HIS A C 1
ATOM 745 O O . HIS A 1 92 ? -0.231 18 11.594 1 98.5 92 HIS A O 1
ATOM 751 N N . GLY A 1 93 ? 1.924 17.484 11.234 1 97.31 93 GLY A N 1
ATOM 752 C CA . GLY A 1 93 ? 2.201 17.062 12.602 1 97.31 93 GLY A CA 1
ATOM 753 C C . GLY A 1 93 ? 2.771 18.188 13.461 1 97.31 93 GLY A C 1
ATOM 754 O O . GLY A 1 93 ? 2.957 19.312 12.984 1 97.31 93 GLY A O 1
ATOM 755 N N . TYR A 1 94 ? 3.035 17.859 14.758 1 94.94 94 TYR A N 1
ATOM 756 C CA . TYR A 1 94 ? 3.646 18.766 15.719 1 94.94 94 TYR A CA 1
ATOM 757 C C . TYR A 1 94 ? 5.055 19.156 15.281 1 94.94 94 TYR A C 1
ATOM 759 O O . TYR A 1 94 ? 5.816 18.312 14.805 1 94.94 94 TYR A O 1
ATOM 767 N N . LEU A 1 95 ? 5.367 20.453 15.367 1 93.88 95 LEU A N 1
ATOM 768 C CA . LEU A 1 95 ? 6.664 21.047 15.055 1 93.88 95 LEU A CA 1
ATOM 769 C C . LEU A 1 95 ? 6.93 21.016 13.555 1 93.88 95 LEU A C 1
ATOM 771 O O . LEU A 1 95 ? 8.086 21.062 13.125 1 93.88 95 LEU A O 1
ATOM 775 N N . GLU A 1 96 ? 5.902 20.828 12.789 1 95.75 96 GLU A N 1
ATOM 776 C CA . GLU A 1 96 ? 5.945 20.906 11.328 1 95.75 96 GLU A CA 1
ATOM 777 C C . GLU A 1 96 ? 5.074 22.062 10.82 1 95.75 96 GLU A C 1
ATOM 779 O O . GLU A 1 96 ? 4.695 22.938 11.586 1 95.75 96 GLU A O 1
ATOM 784 N N . HIS A 1 97 ? 4.914 22.172 9.547 1 97.81 97 HIS A N 1
ATOM 785 C CA . HIS A 1 97 ? 4.004 23.125 8.898 1 97.81 97 HIS A CA 1
ATOM 786 C C . HIS A 1 97 ? 3.656 22.672 7.484 1 97.81 97 HIS A C 1
ATOM 788 O O . HIS A 1 97 ? 4.285 21.75 6.949 1 97.81 97 HIS A O 1
ATOM 794 N N . SER A 1 98 ? 2.676 23.281 6.895 1 98.25 98 SER A N 1
ATOM 795 C CA . SER A 1 98 ? 2.096 22.797 5.648 1 98.25 98 SER A CA 1
ATOM 796 C C . SER A 1 98 ? 3.078 22.938 4.488 1 98.25 98 SER A C 1
ATOM 798 O O . SER A 1 98 ? 3.014 22.188 3.516 1 98.25 98 SER A O 1
ATOM 800 N N . GLY A 1 99 ? 4.031 23.844 4.566 1 97.75 99 GLY A N 1
ATOM 801 C CA . GLY A 1 99 ? 4.973 24.094 3.488 1 97.75 99 GLY A CA 1
ATOM 802 C C . GLY A 1 99 ? 5.832 22.891 3.16 1 97.75 99 GLY A C 1
ATOM 803 O O . GLY A 1 99 ? 6.199 22.672 2.004 1 97.75 99 GLY A O 1
ATOM 804 N N . ILE A 1 100 ? 6.141 22.047 4.133 1 97.12 100 ILE A N 1
ATOM 805 C CA . ILE A 1 100 ? 7.086 20.953 3.914 1 97.12 100 ILE A CA 1
ATOM 806 C C . ILE A 1 100 ? 6.344 19.703 3.441 1 97.12 100 ILE A C 1
ATOM 808 O O . ILE A 1 100 ? 6.914 18.625 3.391 1 97.12 100 ILE A O 1
ATOM 812 N N . TYR A 1 101 ? 5.086 19.891 3.027 1 97.81 101 TYR A N 1
ATOM 813 C CA . TYR A 1 101 ? 4.289 18.75 2.588 1 97.81 101 TYR A CA 1
ATOM 814 C C . TYR A 1 101 ? 4.129 18.75 1.072 1 97.81 101 TYR A C 1
ATOM 816 O O . TYR A 1 101 ? 3.236 18.094 0.537 1 97.81 101 TYR A O 1
ATOM 824 N N . GLN A 1 102 ? 4.996 19.484 0.353 1 97.81 102 GLN A N 1
ATOM 825 C CA . GLN A 1 102 ? 4.945 19.609 -1.101 1 97.81 102 GLN A CA 1
ATOM 826 C C . GLN A 1 102 ? 4.957 18.234 -1.765 1 97.81 102 GLN A C 1
ATOM 828 O O . GLN A 1 102 ? 4.195 17.984 -2.701 1 97.81 102 GLN A O 1
ATOM 833 N N . PRO A 1 103 ? 5.734 17.25 -1.259 1 96.31 103 PRO A N 1
ATOM 834 C CA . PRO A 1 103 ? 5.793 15.977 -1.963 1 96.31 103 PRO A CA 1
ATOM 835 C C . PRO A 1 103 ? 4.453 15.234 -1.953 1 96.31 103 PRO A C 1
ATOM 837 O O . PRO A 1 103 ? 4.031 14.703 -2.984 1 96.31 103 PRO A O 1
ATOM 840 N N . ILE A 1 104 ? 3.758 15.234 -0.838 1 97.62 104 ILE A N 1
ATOM 841 C CA . ILE A 1 104 ? 2.486 14.523 -0.798 1 97.62 104 ILE A CA 1
ATOM 842 C C . ILE A 1 104 ? 1.414 15.344 -1.513 1 97.62 104 ILE A C 1
ATOM 844 O O . ILE A 1 104 ? 0.511 14.789 -2.141 1 97.62 104 ILE A O 1
ATOM 848 N N . ILE A 1 105 ? 1.494 16.656 -1.466 1 98.62 105 ILE A N 1
ATOM 849 C CA . ILE A 1 105 ? 0.568 17.5 -2.209 1 98.62 105 ILE A CA 1
ATOM 850 C C . ILE A 1 105 ? 0.667 17.188 -3.701 1 98.62 105 ILE A C 1
ATOM 852 O O . ILE A 1 105 ? -0.351 17.016 -4.375 1 98.62 105 ILE A O 1
ATOM 856 N N . ARG A 1 106 ? 1.891 17.094 -4.188 1 97.94 106 ARG A N 1
ATOM 857 C CA . ARG A 1 106 ? 2.119 16.75 -5.59 1 97.94 106 ARG A CA 1
ATOM 858 C C . ARG A 1 106 ? 1.464 15.422 -5.941 1 97.94 106 ARG A C 1
ATOM 860 O O . ARG A 1 106 ? 0.768 15.312 -6.949 1 97.94 106 ARG A O 1
ATOM 867 N N . GLU A 1 107 ? 1.661 14.422 -5.098 1 96.56 107 GLU A N 1
ATOM 868 C CA . GLU A 1 107 ? 1.12 13.094 -5.336 1 96.56 107 GLU A CA 1
ATOM 869 C C . GLU A 1 107 ? -0.405 13.117 -5.391 1 96.56 107 GLU A C 1
ATOM 871 O O . GLU A 1 107 ? -1.012 12.453 -6.238 1 96.56 107 GLU A O 1
ATOM 876 N N . ILE A 1 108 ? -1.011 13.844 -4.508 1 98.44 108 ILE A N 1
ATOM 877 C CA . ILE A 1 108 ? -2.465 13.914 -4.43 1 98.44 108 ILE A CA 1
ATOM 878 C C . ILE A 1 108 ? -3.012 14.641 -5.656 1 98.44 108 ILE A C 1
ATOM 880 O O . ILE A 1 108 ? -3.992 14.203 -6.258 1 98.44 108 ILE A O 1
ATOM 884 N N . LEU A 1 109 ? -2.342 15.742 -6.062 1 98.62 109 LEU A N 1
ATOM 885 C CA . LEU A 1 109 ? -2.746 16.5 -7.242 1 98.62 109 LEU A CA 1
ATOM 886 C C . LEU A 1 109 ? -2.695 15.633 -8.492 1 98.62 109 LEU A C 1
ATOM 888 O O . LEU A 1 109 ? -3.59 15.703 -9.336 1 98.62 109 LEU A O 1
ATOM 892 N N . GLU A 1 110 ? -1.706 14.836 -8.57 1 97.19 110 GLU A N 1
ATOM 893 C CA . GLU A 1 110 ? -1.521 13.961 -9.727 1 97.19 110 GLU A CA 1
ATOM 894 C C . GLU A 1 110 ? -2.66 12.953 -9.836 1 97.19 110 GLU A C 1
ATOM 896 O O . GLU A 1 110 ? -2.904 12.406 -10.914 1 97.19 110 GLU A O 1
ATOM 901 N N . GLN A 1 111 ? -3.387 12.727 -8.781 1 97.19 111 GLN A N 1
ATOM 902 C CA . GLN A 1 111 ? -4.508 11.797 -8.781 1 97.19 111 GLN A CA 1
ATOM 903 C C . GLN A 1 111 ? -5.82 12.516 -9.086 1 97.19 111 GLN A C 1
ATOM 905 O O . GLN A 1 111 ? -6.883 11.891 -9.102 1 97.19 111 GLN A O 1
ATOM 910 N N . GLY A 1 112 ? -5.777 13.852 -9.219 1 98.38 112 GLY A N 1
ATOM 911 C CA . GLY A 1 112 ? -6.953 14.617 -9.594 1 98.38 112 GLY A CA 1
ATOM 912 C C . GLY A 1 112 ? -7.77 15.078 -8.398 1 98.38 112 GLY A C 1
ATOM 913 O O . GLY A 1 112 ? -8.961 15.375 -8.531 1 98.38 112 GLY A O 1
ATOM 914 N N . PHE A 1 113 ? -7.199 15.086 -7.23 1 98.69 113 PHE A N 1
ATOM 915 C CA . PHE A 1 113 ? -7.891 15.555 -6.031 1 98.69 113 PHE A CA 1
ATOM 916 C C . PHE A 1 113 ? -7.457 16.969 -5.672 1 98.69 113 PHE A C 1
ATOM 918 O O . PHE A 1 113 ? -6.281 17.312 -5.793 1 98.69 113 PHE A O 1
ATOM 925 N N . SER A 1 114 ? -8.367 17.766 -5.172 1 98.88 114 SER A N 1
ATOM 926 C CA . SER A 1 114 ? -8.031 19.047 -4.559 1 98.88 114 SER A CA 1
ATOM 927 C C . SER A 1 114 ? -7.535 18.859 -3.127 1 98.88 114 SER A C 1
ATOM 929 O O . SER A 1 114 ? -7.785 17.828 -2.512 1 98.88 114 SER A O 1
ATOM 931 N N . ILE A 1 115 ? -6.809 19.844 -2.713 1 98.88 115 ILE A N 1
ATOM 932 C CA . ILE A 1 115 ? -6.262 19.766 -1.362 1 98.88 115 ILE A CA 1
ATOM 933 C C . ILE A 1 115 ? -6.566 21.062 -0.616 1 98.88 115 ILE A C 1
ATOM 935 O O . ILE A 1 115 ? -6.438 22.156 -1.178 1 98.88 115 ILE A O 1
ATOM 939 N N . ILE A 1 116 ? -6.973 20.938 0.593 1 98.94 116 ILE A N 1
ATOM 940 C CA . ILE A 1 116 ? -6.941 22.031 1.554 1 98.94 116 ILE A CA 1
ATOM 941 C C . ILE A 1 116 ? -6.039 21.672 2.729 1 98.94 116 ILE A C 1
ATOM 943 O O . ILE A 1 116 ? -6.086 20.547 3.227 1 98.94 116 ILE A O 1
ATOM 947 N N . THR A 1 117 ? -5.172 22.484 3.088 1 98.94 117 THR A N 1
ATOM 948 C CA . THR A 1 117 ? -4.297 22.344 4.242 1 98.94 117 THR A CA 1
ATOM 949 C C . THR A 1 117 ? -4.098 23.688 4.945 1 98.94 117 THR A C 1
ATOM 951 O O . THR A 1 117 ? -4.398 24.734 4.379 1 98.94 117 THR A O 1
ATOM 954 N N . TYR A 1 118 ? -3.691 23.641 6.184 1 98.88 118 TYR A N 1
ATOM 955 C CA . TYR A 1 118 ? -3.428 24.844 6.957 1 98.88 118 TYR A CA 1
ATOM 956 C C . TYR A 1 118 ? -2.371 24.594 8.023 1 98.88 118 TYR A C 1
ATOM 958 O O . TYR A 1 118 ? -2.096 23.438 8.367 1 98.88 118 TYR A O 1
ATOM 966 N N . ASP A 1 119 ? -1.727 25.641 8.43 1 98.81 119 ASP A N 1
ATOM 967 C CA . ASP A 1 119 ? -0.798 25.547 9.555 1 98.81 119 ASP A CA 1
ATOM 968 C C . ASP A 1 119 ? -1.547 25.5 10.883 1 98.81 119 ASP A C 1
ATOM 970 O O . ASP A 1 119 ? -2.404 26.344 11.141 1 98.81 119 ASP A O 1
ATOM 974 N N . LEU A 1 120 ? -1.216 24.547 11.703 1 98.5 120 LEU A N 1
ATOM 975 C CA . LEU A 1 120 ? -1.812 24.453 13.031 1 98.5 120 LEU A CA 1
ATOM 976 C C . LEU A 1 120 ? -1.432 25.656 13.883 1 98.5 120 LEU A C 1
ATOM 978 O O . LEU A 1 120 ? -0.414 26.312 13.625 1 98.5 120 LEU A O 1
ATOM 982 N N . PRO A 1 121 ? -2.25 25.953 14.898 1 97.62 121 PRO A N 1
ATOM 983 C CA . PRO A 1 121 ? -1.907 27.078 15.781 1 97.62 121 PRO A CA 1
ATOM 984 C C . PRO A 1 121 ? -0.486 26.984 16.328 1 97.62 121 PRO A C 1
ATOM 986 O O . PRO A 1 121 ? -0.073 25.922 16.797 1 97.62 121 PRO A O 1
ATOM 989 N N . GLY A 1 122 ? 0.19 28.141 16.203 1 96.06 122 GLY A N 1
ATOM 990 C CA . GLY A 1 122 ? 1.545 28.188 16.734 1 96.06 122 GLY A CA 1
ATOM 991 C C . GLY A 1 122 ? 2.576 27.625 15.773 1 96.06 122 GLY A C 1
ATOM 992 O O . GLY A 1 122 ? 3.762 27.547 16.109 1 96.06 122 GLY A O 1
ATOM 993 N N . HIS A 1 123 ? 2.184 27.25 14.562 1 97.5 123 HIS A N 1
ATOM 994 C CA . HIS A 1 123 ? 3.088 26.672 13.57 1 97.5 123 HIS A CA 1
ATOM 995 C C . HIS A 1 123 ? 3.037 27.438 12.258 1 97.5 123 HIS A C 1
ATOM 997 O O . HIS A 1 123 ? 2.041 28.109 11.961 1 97.5 123 HIS A O 1
ATOM 1003 N N . GLY A 1 124 ? 4.129 27.344 11.492 1 97.75 124 GLY A N 1
ATOM 1004 C CA . GLY A 1 124 ? 4.168 27.984 10.195 1 97.75 124 GLY A CA 1
ATOM 1005 C C . GLY A 1 124 ? 3.814 29.469 10.258 1 97.75 124 GLY A C 1
ATOM 1006 O O . GLY A 1 124 ? 4.406 30.219 11.031 1 97.75 124 GLY A O 1
ATOM 1007 N N . LEU A 1 125 ? 2.744 29.812 9.484 1 98.19 125 LEU A N 1
ATOM 1008 C CA . LEU A 1 125 ? 2.373 31.219 9.398 1 98.19 125 LEU A CA 1
ATOM 1009 C C . LEU A 1 125 ? 1.09 31.5 10.18 1 98.19 125 LEU A C 1
ATOM 1011 O O . LEU A 1 125 ? 0.564 32.625 10.141 1 98.19 125 LEU A O 1
ATOM 1015 N N . SER A 1 126 ? 0.596 30.453 10.867 1 98.19 126 SER A N 1
ATOM 1016 C CA . SER A 1 126 ? -0.561 30.656 11.734 1 98.19 126 SER A CA 1
ATOM 1017 C C . SER A 1 126 ? -0.155 31.281 13.055 1 98.19 126 SER A C 1
ATOM 1019 O O . SER A 1 126 ? 0.929 31.016 13.578 1 98.19 126 SER A O 1
ATOM 1021 N N . ASP A 1 127 ? -1.027 32.062 13.586 1 95.75 127 ASP A N 1
ATOM 1022 C CA . ASP A 1 127 ? -0.693 32.719 14.844 1 95.75 127 ASP A CA 1
ATOM 1023 C C . ASP A 1 127 ? -0.865 31.781 16.031 1 95.75 127 ASP A C 1
ATOM 1025 O O . ASP A 1 127 ? -1.065 30.578 15.836 1 95.75 127 ASP A O 1
ATOM 1029 N N . GLY A 1 128 ? -0.638 32.312 17.266 1 93.31 128 GLY A N 1
ATOM 1030 C CA . GLY A 1 128 ? -0.588 31.5 18.469 1 93.31 128 GLY A CA 1
ATOM 1031 C C . GLY A 1 128 ? 0.806 31.375 19.062 1 93.31 128 GLY A C 1
ATOM 1032 O O . GLY A 1 128 ? 1.793 31.703 18.391 1 93.31 128 GLY A O 1
ATOM 1033 N N . SER A 1 129 ? 0.847 30.891 20.344 1 92.12 129 SER A N 1
ATOM 1034 C CA . SER A 1 129 ? 2.141 30.656 20.984 1 92.12 129 SER A CA 1
ATOM 1035 C C . SER A 1 129 ? 2.916 29.547 20.266 1 92.12 129 SER A C 1
ATOM 1037 O O . SER A 1 129 ? 2.34 28.531 19.875 1 92.12 129 SER A O 1
ATOM 1039 N N . PRO A 1 130 ? 4.168 29.781 20.062 1 91.31 130 PRO A N 1
ATOM 1040 C CA . PRO A 1 130 ? 4.965 28.828 19.281 1 91.31 130 PRO A CA 1
ATOM 1041 C C . PRO A 1 130 ? 4.867 27.406 19.828 1 91.31 130 PRO A C 1
ATOM 1043 O O . PRO A 1 130 ? 5.215 27.141 20.984 1 91.31 130 PRO A O 1
ATOM 1046 N N . ALA A 1 131 ? 4.398 26.547 18.906 1 93.31 131 ALA A N 1
ATOM 1047 C CA . ALA A 1 131 ? 4.301 25.109 19.125 1 93.31 131 ALA A CA 1
ATOM 1048 C C . ALA A 1 131 ? 3.586 24.812 20.438 1 93.31 131 ALA A C 1
ATOM 1050 O O . ALA A 1 131 ? 4.008 23.938 21.203 1 93.31 131 ALA A O 1
ATOM 1051 N N . SER A 1 132 ? 2.537 25.562 20.703 1 92.12 132 SER A N 1
ATOM 1052 C CA . SER A 1 132 ? 1.803 25.422 21.969 1 92.12 132 SER A CA 1
ATOM 1053 C C . SER A 1 132 ? 0.296 25.469 21.734 1 92.12 132 SER A C 1
ATOM 1055 O O . SER A 1 132 ? -0.167 26.109 20.781 1 92.12 132 SER A O 1
ATOM 1057 N N . ILE A 1 133 ? -0.412 24.781 22.531 1 94.31 133 ILE A N 1
ATOM 1058 C CA . ILE A 1 133 ? -1.871 24.797 22.531 1 94.31 133 ILE A CA 1
ATOM 1059 C C . ILE A 1 133 ? -2.389 24.453 23.922 1 94.31 133 ILE A C 1
ATOM 1061 O O . ILE A 1 133 ? -1.809 23.625 24.625 1 94.31 133 ILE A O 1
ATOM 1065 N N . LYS A 1 134 ? -3.422 25.062 24.344 1 92.94 134 LYS A N 1
ATOM 1066 C CA . LYS A 1 134 ? -3.898 24.891 25.703 1 92.94 134 LYS A CA 1
ATOM 1067 C C . LYS A 1 134 ? -4.777 23.641 25.828 1 92.94 134 LYS A C 1
ATOM 1069 O O . LYS A 1 134 ? -4.863 23.047 26.906 1 92.94 134 LYS A O 1
ATOM 1074 N N . ASN A 1 135 ? -5.438 23.359 24.766 1 96.25 135 ASN A N 1
ATOM 1075 C CA . ASN A 1 135 ? -6.398 22.25 24.719 1 96.25 135 ASN A CA 1
ATOM 1076 C C . ASN A 1 135 ? -6.516 21.672 23.312 1 96.25 135 ASN A C 1
ATOM 1078 O O . ASN A 1 135 ? -6.621 22.406 22.328 1 96.25 135 ASN A O 1
ATOM 1082 N N . PHE A 1 136 ? -6.531 20.328 23.266 1 97.5 136 PHE A N 1
ATOM 1083 C CA . PHE A 1 136 ? -6.602 19.688 21.953 1 97.5 136 PHE A CA 1
ATOM 1084 C C . PHE A 1 136 ? -7.957 19.922 21.312 1 97.5 136 PHE A C 1
ATOM 1086 O O . PHE A 1 136 ? -8.1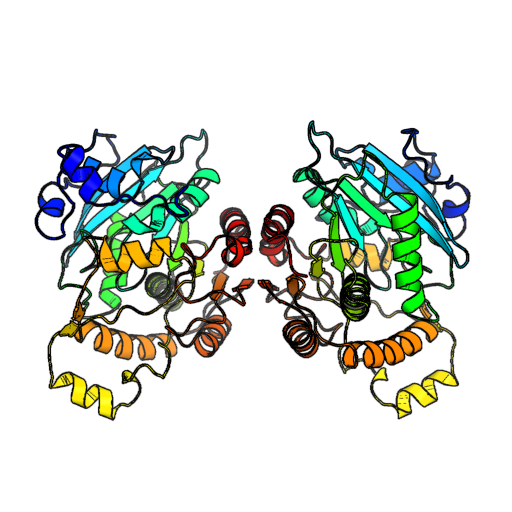09 19.766 20.094 1 97.5 136 PHE A O 1
ATOM 1093 N N . ASP A 1 137 ? -8.984 20.359 22.016 1 97.81 137 ASP A N 1
ATOM 1094 C CA . ASP A 1 137 ? -10.266 20.766 21.438 1 97.81 137 ASP A CA 1
ATOM 1095 C C . ASP A 1 137 ? -10.094 21.969 20.516 1 97.81 137 ASP A C 1
ATOM 1097 O O . ASP A 1 137 ? -10.875 22.156 19.578 1 97.81 137 ASP A O 1
ATOM 1101 N N . HIS A 1 138 ? -9.078 22.766 20.844 1 98.19 138 HIS A N 1
ATOM 1102 C CA . HIS A 1 138 ? -8.812 23.906 19.969 1 98.19 138 HIS A CA 1
ATOM 1103 C C . HIS A 1 138 ? -8.516 23.453 18.547 1 98.19 138 HIS A C 1
ATOM 1105 O O . HIS A 1 138 ? -8.859 24.141 17.594 1 98.19 138 HIS A O 1
ATOM 1111 N N . TYR A 1 139 ? -7.859 22.266 18.406 1 98.62 139 TYR A N 1
ATOM 1112 C CA . TYR A 1 139 ? -7.609 21.734 17.078 1 98.62 139 TYR A CA 1
ATOM 1113 C C . TYR A 1 139 ? -8.922 21.422 16.359 1 98.62 139 TYR A C 1
ATOM 1115 O O . TYR A 1 139 ? -9.023 21.609 15.141 1 98.62 139 TYR A O 1
ATOM 1123 N N . GLN A 1 140 ? -9.938 20.922 17.109 1 98.56 140 GLN A N 1
ATOM 1124 C CA . GLN A 1 140 ? -11.234 20.625 16.516 1 98.56 140 GLN A CA 1
ATOM 1125 C C . GLN A 1 140 ? -11.969 21.891 16.109 1 98.56 140 GLN A C 1
ATOM 1127 O O . GLN A 1 140 ? -12.594 21.938 15.047 1 98.56 140 GLN A O 1
ATOM 1132 N N . GLN A 1 141 ? -11.852 22.906 16.938 1 98.56 141 GLN A N 1
ATOM 1133 C CA . GLN A 1 141 ? -12.453 24.188 16.609 1 98.56 141 GLN A CA 1
ATOM 1134 C C . GLN A 1 141 ? -11.836 24.781 15.344 1 98.56 141 GLN A C 1
ATOM 1136 O O . GLN A 1 141 ? -12.547 25.312 14.484 1 98.56 141 GLN A O 1
ATOM 1141 N N . VAL A 1 142 ? -10.578 24.656 15.25 1 98.75 142 VAL A N 1
ATOM 1142 C CA . VAL A 1 142 ? -9.844 25.141 14.086 1 98.75 142 VAL A CA 1
ATOM 1143 C C . VAL A 1 142 ? -10.281 24.375 12.836 1 98.75 142 VAL A C 1
ATOM 1145 O O . VAL A 1 142 ? -10.594 24.969 11.805 1 98.75 142 VAL A O 1
ATOM 1148 N N . LEU A 1 143 ? -10.289 23.031 12.938 1 98.81 143 LEU A N 1
ATOM 1149 C CA . LEU A 1 143 ? -10.703 22.172 11.828 1 98.81 143 LEU A CA 1
ATOM 1150 C C . LEU A 1 143 ? -12.086 22.578 11.328 1 98.81 143 LEU A C 1
ATOM 1152 O O . LEU A 1 143 ? -12.289 22.734 10.117 1 98.81 143 LEU A O 1
ATOM 1156 N N . MET A 1 144 ? -13.008 22.812 12.203 1 98.56 144 MET A N 1
ATOM 1157 C CA . MET A 1 144 ? -14.383 23.125 11.828 1 98.56 144 MET A CA 1
ATOM 1158 C C . MET A 1 144 ? -14.492 24.531 11.266 1 98.56 144 MET A C 1
ATOM 1160 O O . MET A 1 144 ? -15.305 24.797 10.375 1 98.56 144 MET A O 1
ATOM 1164 N N . ALA A 1 145 ? -13.688 25.469 11.828 1 98.69 145 ALA A N 1
ATOM 1165 C CA . ALA A 1 145 ? -13.695 26.828 11.312 1 98.69 145 ALA A CA 1
ATOM 1166 C C . ALA A 1 145 ? -13.234 26.859 9.859 1 98.69 145 ALA A C 1
ATOM 1168 O O . ALA A 1 145 ? -13.852 27.531 9.016 1 98.69 145 ALA A O 1
ATOM 1169 N N . VAL A 1 146 ? -12.188 26.125 9.57 1 98.81 146 VAL A N 1
ATOM 1170 C CA . VAL A 1 146 ? -11.664 26.078 8.211 1 98.81 146 VAL A CA 1
ATOM 1171 C C . VAL A 1 146 ? -12.672 25.375 7.297 1 98.81 146 VAL A C 1
ATOM 1173 O O . VAL A 1 146 ? -12.969 25.875 6.199 1 98.81 146 VAL A O 1
ATOM 1176 N N . TYR A 1 147 ? -13.25 24.281 7.738 1 98.69 147 TYR A N 1
ATOM 1177 C CA . TYR A 1 147 ? -14.242 23.547 6.961 1 98.69 147 TYR A CA 1
ATOM 1178 C C . TYR A 1 147 ? -15.438 24.438 6.621 1 98.69 147 TYR A C 1
ATOM 1180 O O . TYR A 1 147 ? -15.859 24.5 5.465 1 98.69 147 TYR A O 1
ATOM 1188 N N . GLN A 1 148 ? -15.93 25.125 7.637 1 98.31 148 GLN A N 1
ATOM 1189 C CA . GLN A 1 148 ? -17.109 25.969 7.438 1 98.31 148 GLN A CA 1
ATOM 1190 C C . GLN A 1 148 ? -16.812 27.094 6.445 1 98.31 148 GLN A C 1
ATOM 1192 O O . GLN A 1 148 ? -17.688 27.484 5.664 1 98.31 148 GLN A O 1
ATOM 1197 N N . TYR A 1 149 ? -15.609 27.562 6.48 1 98.38 149 TYR A N 1
ATOM 1198 C CA . TYR A 1 149 ? -15.219 28.672 5.613 1 98.38 149 TYR A CA 1
ATOM 1199 C C . TYR A 1 149 ? -15.211 28.234 4.148 1 98.38 149 TYR A C 1
ATOM 1201 O O . TYR A 1 149 ? -15.547 29.031 3.264 1 98.38 149 TYR A O 1
ATOM 1209 N N . VAL A 1 150 ? -14.914 26.906 3.846 1 98.19 150 VAL A N 1
ATOM 1210 C CA . VAL A 1 150 ? -14.609 26.547 2.467 1 98.19 150 VAL A CA 1
ATOM 1211 C C . VAL A 1 150 ? -15.602 25.484 1.983 1 98.19 150 VAL A C 1
ATOM 1213 O O . VAL A 1 150 ? -15.555 25.062 0.823 1 98.19 150 VAL A O 1
ATOM 1216 N N . LYS A 1 151 ? -16.5 24.969 2.746 1 96 151 LYS A N 1
ATOM 1217 C CA . LYS A 1 151 ? -17.281 23.75 2.486 1 96 151 LYS A CA 1
ATOM 1218 C C . LYS A 1 151 ? -18.109 23.906 1.219 1 96 151 LYS A C 1
ATOM 1220 O O . LYS A 1 151 ? -18.5 22.906 0.604 1 96 151 LYS A O 1
ATOM 1225 N N . HIS A 1 152 ? -18.391 25.141 0.736 1 96.5 152 HIS A N 1
ATOM 1226 C CA . HIS A 1 152 ? -19.234 25.328 -0.433 1 96.5 152 HIS A CA 1
ATOM 1227 C C . HIS A 1 152 ? -18.406 25.719 -1.654 1 96.5 152 HIS A C 1
ATOM 1229 O O . HIS A 1 152 ? -18.969 26.031 -2.711 1 96.5 152 HIS A O 1
ATOM 1235 N N . ALA A 1 153 ? -17.156 25.719 -1.506 1 97.56 153 ALA A N 1
ATOM 1236 C CA . ALA A 1 153 ? -16.281 26.141 -2.605 1 97.56 153 ALA A CA 1
ATOM 1237 C C . ALA A 1 153 ? -16.281 25.109 -3.73 1 97.56 153 ALA A C 1
ATOM 1239 O O . ALA A 1 153 ? -16.125 23.906 -3.484 1 97.56 153 ALA A O 1
ATOM 1240 N N . ASP A 1 154 ? -16.359 25.562 -4.957 1 96.75 154 ASP A N 1
ATOM 1241 C CA . ASP A 1 154 ? -16.344 24.688 -6.129 1 96.75 154 ASP A CA 1
ATOM 1242 C C . ASP A 1 154 ? -14.992 24 -6.301 1 96.75 154 ASP A C 1
ATOM 1244 O O . ASP A 1 154 ? -14.914 22.922 -6.875 1 96.75 154 ASP A O 1
ATOM 1248 N N . GLN A 1 155 ? -13.992 24.625 -5.773 1 97.56 155 GLN A N 1
ATOM 1249 C CA . GLN A 1 155 ? -12.633 24.109 -5.906 1 97.56 155 GLN A CA 1
ATOM 1250 C C . GLN A 1 155 ? -12.422 22.875 -5.035 1 97.56 155 GLN A C 1
ATOM 1252 O O . GLN A 1 155 ? -11.438 22.141 -5.211 1 97.56 155 GLN A O 1
ATOM 1257 N N . LEU A 1 156 ? -13.352 22.719 -4.125 1 98.5 156 LEU A N 1
ATOM 1258 C CA . LEU A 1 156 ? -13.188 21.641 -3.148 1 98.5 156 LEU A CA 1
ATOM 1259 C C . LEU A 1 156 ? -14.414 20.75 -3.111 1 98.5 156 LEU A C 1
ATOM 1261 O O . LEU A 1 156 ? -15.109 20.672 -2.094 1 98.5 156 LEU A O 1
ATOM 1265 N N . PRO A 1 157 ? -14.656 19.984 -4.145 1 97.94 157 PRO A N 1
ATOM 1266 C CA . PRO A 1 157 ? -15.875 19.172 -4.199 1 97.94 157 PRO A CA 1
ATOM 1267 C C . PRO A 1 157 ? -15.789 17.922 -3.32 1 97.94 157 PRO A C 1
ATOM 1269 O O . PRO A 1 157 ? -14.688 17.5 -2.939 1 97.94 157 PRO A O 1
ATOM 1272 N N . LYS A 1 158 ? -16.922 17.406 -2.992 1 95.44 158 LYS A N 1
ATOM 1273 C CA . LYS A 1 158 ? -17.016 16.109 -2.344 1 95.44 158 LYS A CA 1
ATOM 1274 C C . LYS A 1 158 ? -16.672 14.984 -3.324 1 95.44 158 LYS A C 1
ATOM 1276 O O . LYS A 1 158 ? -16.797 15.156 -4.539 1 95.44 158 LYS A O 1
ATOM 1281 N N . PRO A 1 159 ? -16.281 13.82 -2.781 1 95.25 159 PRO A N 1
ATOM 1282 C CA . PRO A 1 159 ? -16.141 13.477 -1.365 1 95.25 159 PRO A CA 1
ATOM 1283 C C . PRO A 1 159 ? -14.891 14.086 -0.735 1 95.25 159 PRO A C 1
ATOM 1285 O O . PRO A 1 159 ? -13.906 14.336 -1.432 1 95.25 159 PRO A O 1
ATOM 1288 N N . TRP A 1 160 ? -14.969 14.328 0.598 1 97 160 TRP A N 1
ATOM 1289 C CA . TRP A 1 160 ? -13.812 14.758 1.38 1 97 160 TRP A CA 1
ATOM 1290 C C . TRP A 1 160 ? -13.164 13.57 2.088 1 97 160 TRP A C 1
ATOM 1292 O O . TRP A 1 160 ? -13.852 12.711 2.637 1 97 160 TRP A O 1
ATOM 1302 N N . VAL A 1 161 ? -11.906 13.484 2.025 1 97.25 161 VAL A N 1
ATOM 1303 C CA . VAL A 1 161 ? -11.141 12.5 2.791 1 97.25 161 VAL A CA 1
ATOM 1304 C C . VAL A 1 161 ? -10.047 13.211 3.592 1 97.25 161 VAL A C 1
ATOM 1306 O O . VAL A 1 161 ? -9.641 14.32 3.252 1 97.25 161 VAL A O 1
ATOM 1309 N N . GLY A 1 162 ? -9.672 12.562 4.668 1 98.5 162 GLY A N 1
ATOM 1310 C CA . GLY A 1 162 ? -8.648 13.164 5.512 1 98.5 162 GLY A CA 1
ATOM 1311 C C . GLY A 1 162 ? -7.332 12.406 5.48 1 98.5 162 GLY A C 1
ATOM 1312 O O . GLY A 1 162 ? -7.316 11.172 5.441 1 98.5 162 GLY A O 1
ATOM 1313 N N . ILE A 1 163 ? -6.266 13.117 5.445 1 98.81 163 ILE A N 1
ATOM 1314 C CA . ILE A 1 163 ? -4.93 12.578 5.672 1 98.81 163 ILE A CA 1
ATOM 1315 C C . ILE A 1 163 ? -4.23 13.367 6.773 1 98.81 163 ILE A C 1
ATOM 1317 O O . ILE A 1 163 ? -4.234 14.602 6.758 1 98.81 163 ILE A O 1
ATOM 1321 N N . GLY A 1 164 ? -3.658 12.695 7.73 1 98.81 164 GLY A N 1
ATOM 1322 C CA . GLY A 1 164 ? -3 13.383 8.828 1 98.81 164 GLY A CA 1
ATOM 1323 C C . GLY A 1 164 ? -1.717 12.711 9.273 1 98.81 164 GLY A C 1
ATOM 1324 O O . GLY A 1 164 ? -1.685 11.492 9.469 1 98.81 164 GLY A O 1
ATOM 1325 N N . GLN A 1 165 ? -0.706 13.484 9.445 1 98.19 165 GLN A N 1
ATOM 1326 C CA . GLN A 1 165 ? 0.577 13.039 9.984 1 98.19 165 GLN A CA 1
ATOM 1327 C C . GLN A 1 165 ? 0.665 13.305 11.484 1 98.19 165 GLN A C 1
ATOM 1329 O O . GLN A 1 165 ? 0.432 14.43 11.938 1 98.19 165 GLN A O 1
ATOM 1334 N N . SER A 1 166 ? 1.03 12.266 12.297 1 97.94 166 SER A N 1
ATOM 1335 C CA . SER A 1 166 ? 1.297 12.422 13.727 1 97.94 166 SER A CA 1
ATOM 1336 C C . SER A 1 166 ? 0.174 13.188 14.414 1 97.94 166 SER A C 1
ATOM 1338 O O . SER A 1 166 ? -0.986 12.773 14.367 1 97.94 166 SER A O 1
ATOM 1340 N N . THR A 1 167 ? 0.37 14.469 14.781 1 98.25 167 THR A N 1
ATOM 1341 C CA . THR A 1 167 ? -0.665 15.281 15.406 1 98.25 167 THR A CA 1
ATOM 1342 C C . THR A 1 167 ? -1.847 15.477 14.461 1 98.25 167 THR A C 1
ATOM 1344 O O . THR A 1 167 ? -2.998 15.531 14.898 1 98.25 167 THR A O 1
ATOM 1347 N N . GLY A 1 168 ? -1.574 15.617 13.172 1 98.75 168 GLY A N 1
ATOM 1348 C CA . GLY A 1 168 ? -2.658 15.656 12.203 1 98.75 168 GLY A CA 1
ATOM 1349 C C . GLY A 1 168 ? -3.537 14.422 12.242 1 98.75 168 GLY A C 1
ATOM 1350 O O . GLY A 1 168 ? -4.754 14.508 12.062 1 98.75 168 GLY A O 1
ATOM 1351 N N . GLY A 1 169 ? -2.916 13.273 12.422 1 98.81 169 GLY A N 1
ATOM 1352 C CA . GLY A 1 169 ? -3.676 12.047 12.617 1 98.81 169 GLY A CA 1
ATOM 1353 C C . GLY A 1 169 ? -4.508 12.062 13.891 1 98.81 169 GLY A C 1
ATOM 1354 O O . GLY A 1 169 ? -5.645 11.578 13.898 1 98.81 169 GLY A O 1
ATOM 1355 N N . ALA A 1 170 ? -3.969 12.586 14.93 1 98.75 170 ALA A N 1
ATOM 1356 C CA . ALA A 1 170 ? -4.699 12.727 16.188 1 98.75 170 ALA A CA 1
ATOM 1357 C C . ALA A 1 170 ? -5.961 13.57 16 1 98.75 170 ALA A C 1
ATOM 1359 O O . ALA A 1 170 ? -7.02 13.234 16.531 1 98.75 170 ALA A O 1
ATOM 1360 N N . ILE A 1 171 ? -5.824 14.641 15.258 1 98.81 171 ILE A N 1
ATOM 1361 C CA . ILE A 1 171 ? -6.941 15.547 15.008 1 98.81 171 ILE A CA 1
ATOM 1362 C C . ILE A 1 171 ? -8.055 14.797 14.273 1 98.81 171 ILE A C 1
ATOM 1364 O O . ILE A 1 171 ? -9.227 14.914 14.633 1 98.81 171 ILE A O 1
ATOM 1368 N N . TRP A 1 172 ? -7.719 14.008 13.336 1 98.75 172 TRP A N 1
ATOM 1369 C CA . TRP A 1 172 ? -8.719 13.258 12.578 1 98.75 172 TRP A CA 1
ATOM 1370 C C . TRP A 1 172 ? -9.367 12.188 13.453 1 98.75 172 TRP A C 1
ATOM 1372 O O . TRP A 1 172 ? -10.586 12.016 13.422 1 98.75 172 TRP A O 1
ATOM 1382 N N . MET A 1 173 ? -8.57 11.453 14.211 1 98.69 173 MET A N 1
ATOM 1383 C CA . MET A 1 173 ? -9.148 10.43 15.07 1 98.69 173 MET A CA 1
ATOM 1384 C C . MET A 1 173 ? -10.094 11.047 16.094 1 98.69 173 MET A C 1
ATOM 1386 O O . MET A 1 173 ? -11.172 10.508 16.344 1 98.69 173 MET A O 1
ATOM 1390 N N . HIS A 1 174 ? -9.664 12.195 16.641 1 98.69 174 HIS A N 1
ATOM 1391 C CA . HIS A 1 174 ? -10.523 12.945 17.547 1 98.69 174 HIS A CA 1
ATOM 1392 C C . HIS A 1 174 ? -11.836 13.336 16.891 1 98.69 174 HIS A C 1
ATOM 1394 O O . HIS A 1 174 ? -12.914 13.125 17.453 1 98.69 174 HIS A O 1
ATOM 1400 N N . HIS A 1 175 ? -11.773 13.844 15.695 1 98.56 175 HIS A N 1
ATOM 1401 C CA . HIS A 1 175 ? -12.953 14.266 14.953 1 98.56 175 HIS A CA 1
ATOM 1402 C C . HIS A 1 175 ? -13.914 13.094 14.734 1 98.56 175 HIS A C 1
ATOM 1404 O O . HIS A 1 175 ? -15.109 13.211 15.008 1 98.56 175 HIS A O 1
ATOM 1410 N N . LEU A 1 176 ? -13.414 11.969 14.305 1 97.81 176 LEU A N 1
ATOM 1411 C CA . LEU A 1 176 ? -14.234 10.805 13.984 1 97.81 176 LEU A CA 1
ATOM 1412 C C . LEU A 1 176 ? -14.922 10.273 15.234 1 97.81 176 LEU A C 1
ATOM 1414 O O . LEU A 1 176 ? -16.141 10.031 15.227 1 97.81 176 LEU A O 1
ATOM 1418 N N . LEU A 1 177 ? -14.172 10.125 16.312 1 97.75 177 LEU A N 1
ATOM 1419 C CA . LEU A 1 177 ? -14.734 9.555 17.531 1 97.75 177 LEU A CA 1
ATOM 1420 C C . LEU A 1 177 ? -15.758 10.5 18.156 1 97.75 177 LEU A C 1
ATOM 1422 O O . LEU A 1 177 ? -16.797 10.055 18.656 1 97.75 177 LEU A O 1
ATOM 1426 N N . GLU A 1 178 ? -15.438 11.789 18.141 1 97.12 178 GLU A N 1
ATOM 1427 C CA . GLU A 1 178 ? -16.359 12.766 18.688 1 97.12 178 GLU A CA 1
ATOM 1428 C C . GLU A 1 178 ? -17.688 12.766 17.938 1 97.12 178 GLU A C 1
ATOM 1430 O O . GLU A 1 178 ? -18.766 12.781 18.547 1 97.12 178 GLU A O 1
ATOM 1435 N N . TYR A 1 179 ? -17.625 12.781 16.656 1 96.38 179 TYR A N 1
ATOM 1436 C CA . TYR A 1 179 ? -18.828 12.812 15.836 1 96.38 179 TYR A CA 1
ATOM 1437 C C . TYR A 1 179 ? -19.609 11.508 15.961 1 96.38 179 TYR A C 1
ATOM 1439 O O . TYR A 1 179 ? -20.844 11.508 16 1 96.38 179 TYR A O 1
ATOM 1447 N N . ALA A 1 180 ? -18.906 10.414 16.031 1 95.06 180 ALA A N 1
ATOM 1448 C CA . ALA A 1 180 ? -19.562 9.133 16.266 1 95.06 180 ALA A CA 1
ATOM 1449 C C . ALA A 1 180 ? -20.312 9.125 17.594 1 95.06 180 ALA A C 1
ATOM 1451 O O . ALA A 1 180 ? -21.438 8.656 17.688 1 95.06 180 ALA A O 1
ATOM 1452 N N . GLU A 1 181 ? -19.625 9.633 18.578 1 95.62 181 GLU A N 1
ATOM 1453 C CA . GLU A 1 181 ? -20.219 9.719 19.906 1 95.62 181 GLU A CA 1
ATOM 1454 C C . GLU A 1 181 ? -21.5 10.547 19.875 1 95.62 181 GLU A C 1
ATOM 1456 O O . GLU A 1 181 ? -22.469 10.234 20.594 1 95.62 181 GLU A O 1
ATOM 1461 N N . LYS A 1 182 ? -21.5 11.477 19.016 1 95.38 182 LYS A N 1
ATOM 1462 C CA . LYS A 1 182 ? -22.656 12.359 18.891 1 95.38 182 LYS A CA 1
ATOM 1463 C C . LYS A 1 182 ? -23.641 11.828 17.859 1 95.38 182 LYS A C 1
ATOM 1465 O O . LYS A 1 182 ? -24.656 12.461 17.578 1 95.38 182 LYS A O 1
ATOM 1470 N N . ARG A 1 183 ? -23.375 10.656 17.188 1 93.19 183 ARG A N 1
ATOM 1471 C CA . ARG A 1 183 ? -24.203 10.047 16.156 1 93.19 183 ARG A CA 1
ATOM 1472 C C . ARG A 1 183 ? -24.406 11.008 14.984 1 93.19 183 ARG A C 1
ATOM 1474 O O . ARG A 1 183 ? -25.531 11.188 14.516 1 93.19 183 ARG A O 1
ATOM 1481 N N . GLN A 1 184 ? -23.328 11.727 14.672 1 94.75 184 GLN A N 1
ATOM 1482 C CA . GLN A 1 184 ? -23.281 12.641 13.539 1 94.75 184 GLN A CA 1
ATOM 1483 C C . GLN A 1 184 ? -22.266 12.18 12.5 1 94.75 184 GLN A C 1
ATOM 1485 O O . GLN A 1 184 ? -21.328 11.453 12.82 1 94.75 184 GLN A O 1
ATOM 1490 N N . ASP A 1 185 ? -22.484 12.664 11.312 1 92.62 185 ASP A N 1
ATOM 1491 C CA . ASP A 1 185 ? -21.531 12.336 10.25 1 92.62 185 ASP A CA 1
ATOM 1492 C C . ASP A 1 185 ? -20.297 13.234 10.32 1 92.62 185 ASP A C 1
ATOM 1494 O O . ASP A 1 185 ? -20.422 14.453 10.453 1 92.62 185 ASP A O 1
ATOM 1498 N N . PRO A 1 186 ? -19.172 12.656 10.297 1 95.56 186 PRO A N 1
ATOM 1499 C CA . PRO A 1 186 ? -17.984 13.484 10.18 1 95.56 186 PRO A CA 1
ATOM 1500 C C . PRO A 1 186 ? -17.891 14.211 8.836 1 95.56 186 PRO A C 1
ATOM 1502 O O . PRO A 1 186 ? -18.688 13.945 7.934 1 95.56 186 PRO A O 1
ATOM 1505 N N . ILE A 1 187 ? -16.938 15.062 8.711 1 96.44 187 ILE A N 1
ATOM 1506 C CA . ILE A 1 187 ? -16.859 15.875 7.504 1 96.44 187 ILE A CA 1
ATOM 1507 C C . ILE A 1 187 ? -16.109 15.117 6.414 1 96.44 187 ILE A C 1
ATOM 1509 O O . ILE A 1 187 ? -16.078 15.547 5.258 1 96.44 187 ILE A O 1
ATOM 1513 N N . VAL A 1 188 ? -15.492 13.938 6.793 1 95.88 188 VAL A N 1
ATOM 1514 C CA . VAL A 1 188 ? -14.742 13.141 5.832 1 95.88 188 VAL A CA 1
ATOM 1515 C C . VAL A 1 188 ? -15.305 11.727 5.777 1 95.88 188 VAL A C 1
ATOM 1517 O O . VAL A 1 188 ? -15.812 11.211 6.777 1 95.88 188 VAL A O 1
ATOM 1520 N N . ASP A 1 189 ? -15.133 11.047 4.656 1 92.69 189 ASP A N 1
ATOM 1521 C CA . ASP A 1 189 ? -15.641 9.695 4.449 1 92.69 189 ASP A CA 1
ATOM 1522 C C . ASP A 1 189 ? -14.68 8.656 5.027 1 92.69 189 ASP A C 1
ATOM 1524 O O . ASP A 1 189 ? -15.102 7.578 5.441 1 92.69 189 ASP A O 1
ATOM 1528 N N . ARG A 1 190 ? -13.43 8.93 4.977 1 94.12 190 ARG A N 1
ATOM 1529 C CA . ARG A 1 190 ? -12.367 8.055 5.469 1 94.12 190 ARG A CA 1
ATOM 1530 C C . ARG A 1 190 ? -11.094 8.844 5.742 1 94.12 190 ARG A C 1
ATOM 1532 O O . ARG A 1 190 ? -10.969 10 5.32 1 94.12 190 ARG A O 1
ATOM 1539 N N . VAL A 1 191 ? -10.219 8.164 6.488 1 97.69 191 VAL A N 1
ATOM 1540 C CA . VAL A 1 191 ? -8.992 8.867 6.855 1 97.69 191 VAL A CA 1
ATOM 1541 C C . VAL A 1 191 ? -7.789 7.945 6.66 1 97.69 191 VAL A C 1
ATOM 1543 O O . VAL A 1 191 ? -7.883 6.734 6.875 1 97.69 191 VAL A O 1
ATOM 1546 N N . LEU A 1 192 ? -6.707 8.508 6.176 1 98.62 192 LEU A N 1
ATOM 1547 C CA . LEU A 1 192 ? -5.391 7.879 6.176 1 98.62 192 LEU A CA 1
ATOM 1548 C C . LEU A 1 192 ? -4.496 8.484 7.25 1 98.62 192 LEU A C 1
ATOM 1550 O O . LEU A 1 192 ? -4.199 9.68 7.215 1 98.62 192 LEU A O 1
ATOM 1554 N N . LEU A 1 193 ? -4.109 7.652 8.164 1 98.81 193 LEU A N 1
ATOM 1555 C CA . LEU A 1 193 ? -3.256 8.07 9.273 1 98.81 193 LEU A CA 1
ATOM 1556 C C . LEU A 1 193 ? -1.798 7.719 9 1 98.81 193 LEU A C 1
ATOM 1558 O O . LEU A 1 193 ? -1.478 6.566 8.695 1 98.81 193 LEU A O 1
ATOM 1562 N N . LEU A 1 194 ? -0.976 8.727 9.07 1 98.62 194 LEU A N 1
ATOM 1563 C CA . LEU A 1 194 ? 0.462 8.531 8.914 1 98.62 194 LEU A CA 1
ATOM 1564 C C . LEU A 1 194 ? 1.18 8.719 10.25 1 98.62 194 LEU A C 1
ATOM 1566 O O . LEU A 1 194 ? 1.306 9.844 10.742 1 98.62 194 LEU A O 1
ATOM 1570 N N . SER A 1 195 ? 1.659 7.645 10.891 1 98.31 195 SER A N 1
ATOM 1571 C CA . SER A 1 195 ? 2.324 7.648 12.188 1 98.31 195 SER A CA 1
ATOM 1572 C C . SER A 1 195 ? 1.542 8.469 13.203 1 98.31 195 SER A C 1
ATOM 1574 O O . SER A 1 195 ? 2.1 9.359 13.859 1 98.31 195 SER A O 1
ATOM 1576 N N . PRO A 1 196 ? 0.305 8.125 13.414 1 98.5 196 PRO A N 1
ATOM 1577 C CA . PRO A 1 196 ? -0.575 8.992 14.203 1 98.5 196 PRO A CA 1
ATOM 1578 C C . PRO A 1 196 ? -0.154 9.078 15.672 1 98.5 196 PRO A C 1
ATOM 1580 O O . PRO A 1 196 ? 0.374 8.117 16.219 1 98.5 196 PRO A O 1
ATOM 1583 N N . LEU A 1 197 ? -0.463 10.195 16.25 1 97.38 197 LEU A N 1
ATOM 1584 C CA . LEU A 1 197 ? -0.24 10.406 17.672 1 97.38 197 LEU A CA 1
ATOM 1585 C C . LEU A 1 197 ? -1.452 9.969 18.484 1 97.38 197 LEU A C 1
ATOM 1587 O O . LEU A 1 197 ? -2.561 10.469 18.266 1 97.38 197 LEU A O 1
ATOM 1591 N N . ILE A 1 198 ? -1.306 9.016 19.328 1 96.38 198 ILE A N 1
ATOM 1592 C CA . ILE A 1 198 ? -2.186 8.711 20.453 1 96.38 198 ILE A CA 1
ATOM 1593 C C . ILE A 1 198 ? -1.393 8.758 21.75 1 96.38 198 ILE A C 1
ATOM 1595 O O . ILE A 1 198 ? -1.629 9.617 22.609 1 96.38 198 ILE A O 1
ATOM 1599 N N . ARG A 1 199 ? -0.374 7.93 21.766 1 94.56 199 ARG A N 1
ATOM 1600 C CA . ARG A 1 199 ? 0.586 7.895 22.859 1 94.56 199 ARG A CA 1
ATOM 1601 C C . ARG A 1 199 ? 2.01 8.094 22.344 1 94.56 199 ARG A C 1
ATOM 1603 O O . ARG A 1 199 ? 2.443 7.406 21.422 1 94.56 199 ARG A O 1
ATOM 1610 N N . PRO A 1 200 ? 2.727 9.094 22.953 1 93 200 PRO A N 1
ATOM 1611 C CA . PRO A 1 200 ? 4.137 9.242 22.594 1 93 200 PRO A CA 1
ATOM 1612 C C . PRO A 1 200 ? 5.004 8.094 23.094 1 93 200 PRO A C 1
ATOM 1614 O O . PRO A 1 200 ? 4.602 7.355 24 1 93 200 PRO A O 1
ATOM 1617 N N . ALA A 1 201 ? 6.156 7.891 22.469 1 89.5 201 ALA A N 1
ATOM 1618 C CA . ALA A 1 201 ? 7.07 6.836 22.906 1 89.5 201 ALA A CA 1
ATOM 1619 C C . ALA A 1 201 ? 7.586 7.094 24.312 1 89.5 201 ALA A C 1
ATOM 1621 O O . ALA A 1 201 ? 7.688 8.242 24.75 1 89.5 201 ALA A O 1
ATOM 1622 N N . LYS A 1 202 ? 7.68 5.969 25.25 1 70.5 202 LYS A N 1
ATOM 1623 C CA . LYS A 1 202 ? 7.996 6.008 26.672 1 70.5 202 LYS A CA 1
ATOM 1624 C C . LYS A 1 202 ? 9.234 6.863 26.938 1 70.5 202 LYS A C 1
ATOM 1626 O O . LYS A 1 202 ? 9.344 7.496 28 1 70.5 202 LYS A O 1
ATOM 1631 N N . THR A 1 203 ? 10.273 6.574 26.203 1 54.69 203 THR A N 1
ATOM 1632 C CA . THR A 1 203 ? 11.438 7.355 26.625 1 54.69 203 THR A CA 1
ATOM 1633 C C . THR A 1 203 ? 11.07 8.828 26.766 1 54.69 203 THR A C 1
ATOM 1635 O O . THR A 1 203 ? 11.883 9.633 27.234 1 54.69 203 THR A O 1
ATOM 1638 N N . ALA A 1 204 ? 9.867 9.047 26.406 1 52.59 204 ALA A N 1
ATOM 1639 C CA . ALA A 1 204 ? 9.461 10.445 26.531 1 52.59 204 ALA A CA 1
ATOM 1640 C C . ALA A 1 204 ? 9.008 10.766 27.953 1 52.59 204 ALA A C 1
ATOM 1642 O O . ALA A 1 204 ? 8.234 10.008 28.547 1 52.59 204 ALA A O 1
ATOM 1643 N N . TRP A 1 205 ? 9.773 11.258 28.734 1 43.97 205 TRP A N 1
ATOM 1644 C CA . TRP A 1 205 ? 9.867 11.594 30.141 1 43.97 205 TRP A CA 1
ATOM 1645 C C . TRP A 1 205 ? 8.484 11.82 30.75 1 43.97 205 TRP A C 1
ATOM 1647 O O . TRP A 1 205 ? 8.328 11.859 31.969 1 43.97 205 TRP A O 1
ATOM 1657 N N . TRP A 1 206 ? 7.422 11.945 30.016 1 51.53 206 TRP A N 1
ATOM 1658 C CA . TRP A 1 206 ? 6.281 12.609 30.641 1 51.53 206 TRP A CA 1
ATOM 1659 C C . TRP A 1 206 ? 5.293 11.594 31.203 1 51.53 206 TRP A C 1
ATOM 1661 O O . TRP A 1 206 ? 4.262 11.969 31.766 1 51.53 206 TRP A O 1
ATOM 1671 N N . HIS A 1 207 ? 5.508 10.352 30.969 1 50.38 207 HIS A N 1
ATOM 1672 C CA . HIS A 1 207 ? 4.434 9.453 31.375 1 50.38 207 HIS A CA 1
ATOM 1673 C C . HIS A 1 207 ? 4.434 9.242 32.906 1 50.38 207 HIS A C 1
ATOM 1675 O O . HIS A 1 207 ? 3.574 8.531 33.438 1 50.38 207 HIS A O 1
ATOM 1681 N N . ASN A 1 208 ? 5.375 9.734 33.562 1 46.5 208 ASN A N 1
ATOM 1682 C CA . ASN A 1 208 ? 5.297 9.578 35 1 46.5 208 ASN A CA 1
ATOM 1683 C C . ASN A 1 208 ? 4.555 10.734 35.656 1 46.5 208 ASN A C 1
ATOM 1685 O O . ASN A 1 208 ? 4.918 11.898 35.469 1 46.5 208 ASN A O 1
ATOM 1689 N N . PRO A 1 209 ? 3.379 10.383 36.188 1 49.44 209 PRO A N 1
ATOM 1690 C CA . PRO A 1 209 ? 2.611 11.422 36.875 1 49.44 209 PRO A CA 1
ATOM 1691 C C . PRO A 1 209 ? 3.498 12.398 37.656 1 49.44 209 PRO A C 1
ATOM 1693 O O . PRO A 1 209 ? 3.201 13.594 37.719 1 49.44 209 PRO A O 1
ATOM 1696 N N . VAL A 1 210 ? 4.434 11.844 38.344 1 48 210 VAL A N 1
ATOM 1697 C CA . VAL A 1 210 ? 5.348 12.656 39.156 1 48 210 VAL A CA 1
ATOM 1698 C C . VAL A 1 210 ? 6.109 13.617 38.25 1 48 210 VAL A C 1
ATOM 1700 O O . VAL A 1 210 ? 6.348 14.773 38.594 1 48 210 VAL A O 1
ATOM 1703 N N . GLY A 1 211 ? 6.395 13.133 37.094 1 50.47 211 GLY A N 1
ATOM 1704 C CA . GLY A 1 211 ? 7.117 13.953 36.156 1 50.47 211 GLY A CA 1
ATOM 1705 C C . GLY A 1 211 ? 6.289 15.109 35.594 1 50.47 211 GLY A C 1
ATOM 1706 O O . GLY A 1 211 ? 6.793 16.219 35.438 1 50.47 211 GLY A O 1
ATOM 1707 N N . LEU A 1 212 ? 5.023 14.812 35.406 1 54.5 212 LEU A N 1
ATOM 1708 C CA . LEU A 1 212 ? 4.094 15.836 34.969 1 54.5 212 LEU A CA 1
ATOM 1709 C C . LEU A 1 212 ? 3.891 16.906 36.031 1 54.5 212 LEU A C 1
ATOM 1711 O O . LEU A 1 212 ? 3.758 18.094 35.719 1 54.5 212 LEU A O 1
ATOM 1715 N N . GLY A 1 213 ? 3.74 16.484 37.312 1 50.41 213 GLY A N 1
ATOM 1716 C CA . GLY A 1 213 ? 3.643 17.438 38.406 1 50.41 213 GLY A CA 1
ATOM 1717 C C . GLY A 1 213 ? 4.809 18.406 38.469 1 50.41 213 GLY A C 1
ATOM 1718 O O . GLY A 1 213 ? 4.621 19.594 38.719 1 50.41 213 GLY A O 1
ATOM 1719 N N . ILE A 1 214 ? 5.953 17.875 38.25 1 47.06 214 ILE A N 1
ATOM 1720 C CA . ILE A 1 214 ? 7.148 18.703 38.312 1 47.06 214 ILE A CA 1
ATOM 1721 C C . ILE A 1 214 ? 7.195 19.641 37.094 1 47.06 214 ILE A C 1
ATOM 1723 O O . ILE A 1 214 ? 7.66 20.781 37.219 1 47.06 214 ILE A O 1
ATOM 1727 N N . ILE A 1 215 ? 6.652 19.188 36.062 1 52.78 215 ILE A N 1
ATOM 1728 C CA . ILE A 1 215 ? 6.711 19.953 34.812 1 52.78 215 ILE A CA 1
ATOM 1729 C C . ILE A 1 215 ? 5.848 21.203 34.969 1 52.78 215 ILE A C 1
ATOM 1731 O O . ILE A 1 215 ? 6.191 22.266 34.438 1 52.78 215 ILE A O 1
ATOM 1735 N N . ARG A 1 216 ? 4.617 21.203 35.75 1 51.88 216 ARG A N 1
ATOM 1736 C CA . ARG A 1 216 ? 3.73 22.359 35.906 1 51.88 216 ARG A CA 1
ATOM 1737 C C . ARG A 1 216 ? 4.48 23.531 36.531 1 51.88 216 ARG A C 1
ATOM 1739 O O . ARG A 1 216 ? 4.141 24.688 36.25 1 51.88 216 ARG A O 1
ATOM 1746 N N . ARG A 1 217 ? 5.371 23.188 37.406 1 50.5 217 ARG A N 1
ATOM 1747 C CA . ARG A 1 217 ? 5.988 24.281 38.156 1 50.5 217 ARG A CA 1
ATOM 1748 C C . ARG A 1 217 ? 7.098 24.938 37.344 1 50.5 217 ARG A C 1
ATOM 1750 O O . ARG A 1 217 ? 7.566 26.031 37.688 1 50.5 217 ARG A O 1
ATOM 1757 N N . ILE A 1 218 ? 7.602 24.203 36.312 1 51.69 218 ILE A N 1
ATOM 1758 C CA . ILE A 1 218 ? 8.805 24.828 35.781 1 51.69 218 ILE A CA 1
ATOM 1759 C C . ILE A 1 218 ? 8.445 25.641 34.531 1 51.69 218 ILE A C 1
ATOM 1761 O O . ILE A 1 218 ? 8.445 26.875 34.562 1 51.69 218 ILE A O 1
ATOM 1765 N N . LYS A 1 219 ? 9.523 25.672 33.406 1 60.38 219 LYS A N 1
ATOM 1766 C CA . LYS A 1 219 ? 9.672 26.594 32.281 1 60.38 219 LYS A CA 1
ATOM 1767 C C . LYS A 1 219 ? 8.57 26.359 31.234 1 60.38 219 LYS A C 1
ATOM 1769 O O . LYS A 1 219 ? 8.172 25.234 30.984 1 60.38 219 LYS A O 1
ATOM 1774 N N . ARG A 1 220 ? 7.863 27.5 30.812 1 71.06 220 ARG A N 1
ATOM 1775 C CA . ARG A 1 220 ? 6.773 27.594 29.844 1 71.06 220 ARG A CA 1
ATOM 1776 C C . ARG A 1 220 ? 7.184 27.016 28.5 1 71.06 220 ARG A C 1
ATOM 1778 O O . ARG A 1 220 ? 6.34 26.547 27.734 1 71.06 220 ARG A O 1
ATOM 1785 N N . GLN A 1 221 ? 8.523 26.922 28.234 1 76.62 221 GLN A N 1
ATOM 1786 C CA . GLN A 1 221 ? 9.039 26.422 26.969 1 76.62 221 GLN A CA 1
ATOM 1787 C C . GLN A 1 221 ? 10.328 25.625 27.188 1 76.62 221 GLN A C 1
ATOM 1789 O O . GLN A 1 221 ? 11.094 25.906 28.109 1 76.62 221 GLN A O 1
ATOM 1794 N N . VAL A 1 222 ? 10.516 24.531 26.438 1 73.38 222 VAL A N 1
ATOM 1795 C CA . VAL A 1 222 ? 11.742 23.734 26.453 1 73.38 222 VAL A CA 1
ATOM 1796 C C . VAL A 1 222 ? 12.344 23.688 25.047 1 73.38 222 VAL A C 1
ATOM 1798 O O . VAL A 1 222 ? 11.609 23.641 24.062 1 73.38 222 VAL A O 1
ATOM 1801 N N . PRO A 1 223 ? 13.672 23.828 25 1 75.94 223 PRO A N 1
ATOM 1802 C CA . PRO A 1 223 ? 14.297 23.75 23.672 1 75.94 223 PRO A CA 1
ATOM 1803 C C . PRO A 1 223 ? 13.992 22.438 22.953 1 75.94 223 PRO A C 1
ATOM 1805 O O . PRO A 1 223 ? 13.93 21.391 23.594 1 75.94 223 PRO A O 1
ATOM 1808 N N . ARG A 1 224 ? 13.766 22.609 21.688 1 77.44 224 ARG A N 1
ATOM 1809 C CA . ARG A 1 224 ? 13.531 21.453 20.844 1 77.44 224 ARG A CA 1
ATOM 1810 C C . ARG A 1 224 ? 14.828 20.703 20.562 1 77.44 224 ARG A C 1
ATOM 1812 O O . ARG A 1 224 ? 15.859 21.312 20.266 1 77.44 224 ARG A O 1
ATOM 1819 N N . HIS A 1 225 ? 14.828 19.391 20.703 1 74.62 225 HIS A N 1
ATOM 1820 C CA . HIS A 1 225 ? 15.922 18.531 20.266 1 74.62 225 HIS A CA 1
ATOM 1821 C C . HIS A 1 225 ? 15.562 17.797 18.969 1 74.62 225 HIS A C 1
ATOM 1823 O O . HIS A 1 225 ? 14.672 16.953 18.969 1 74.62 225 HIS A O 1
ATOM 1829 N N . PHE A 1 226 ? 16.281 18.25 17.969 1 73.88 226 PHE A N 1
ATOM 1830 C CA . PHE A 1 226 ? 16.016 17.625 16.672 1 73.88 226 PHE A CA 1
ATOM 1831 C C . PHE A 1 226 ? 16.484 16.172 16.656 1 73.88 226 PHE A C 1
ATOM 1833 O O . PHE A 1 226 ? 17.656 15.898 16.922 1 73.88 226 PHE A O 1
ATOM 1840 N N . ARG A 1 227 ? 15.531 15.305 16.516 1 74.69 227 ARG A N 1
ATOM 1841 C CA . ARG A 1 227 ? 15.828 13.883 16.438 1 74.69 227 ARG A CA 1
ATOM 1842 C C . ARG A 1 227 ? 15.766 13.391 14.984 1 74.69 227 ARG A C 1
ATOM 1844 O O . ARG A 1 227 ? 15.117 14.016 14.141 1 74.69 227 ARG A O 1
ATOM 1851 N N . ARG A 1 228 ? 16.5 12.336 14.758 1 78.75 228 ARG A N 1
ATOM 1852 C CA . ARG A 1 228 ? 16.422 11.68 13.453 1 78.75 228 ARG A CA 1
ATOM 1853 C C . ARG A 1 228 ? 15.117 10.914 13.297 1 78.75 228 ARG A C 1
ATOM 1855 O O . ARG A 1 228 ? 15.008 9.766 13.727 1 78.75 228 ARG A O 1
ATOM 1862 N N . ASN A 1 229 ? 14.156 11.547 12.688 1 81.75 229 ASN A N 1
ATOM 1863 C CA . ASN A 1 229 ? 12.828 10.961 12.555 1 81.75 229 ASN A CA 1
ATOM 1864 C C . ASN A 1 229 ? 12.523 10.57 11.109 1 81.75 229 ASN A C 1
ATOM 1866 O O . ASN A 1 229 ? 11.359 10.383 10.75 1 81.75 229 ASN A O 1
ATOM 1870 N N . ASN A 1 230 ? 13.516 10.555 10.344 1 86.5 230 ASN A N 1
ATOM 1871 C CA . ASN A 1 230 ? 13.508 10.148 8.938 1 86.5 230 ASN A CA 1
ATOM 1872 C C . ASN A 1 230 ? 14.891 9.711 8.469 1 86.5 230 ASN A C 1
ATOM 1874 O O . ASN A 1 230 ? 15.883 9.898 9.18 1 86.5 230 ASN A O 1
ATOM 1878 N N . HIS A 1 231 ? 15.031 9.094 7.285 1 88.69 231 HIS A N 1
ATOM 1879 C CA . HIS A 1 231 ? 16.312 8.609 6.809 1 88.69 231 HIS A CA 1
ATOM 1880 C C . HIS A 1 231 ? 16.766 9.359 5.562 1 88.69 231 HIS A C 1
ATOM 1882 O O . HIS A 1 231 ? 17.688 8.914 4.859 1 88.69 231 HIS A O 1
ATOM 1888 N N . ASN A 1 232 ? 16.078 10.484 5.25 1 90.31 232 ASN A N 1
ATOM 1889 C CA . ASN A 1 232 ? 16.469 11.367 4.16 1 90.31 232 ASN A CA 1
ATOM 1890 C C . ASN A 1 232 ? 17.406 12.469 4.645 1 90.31 232 ASN A C 1
ATOM 1892 O O . ASN A 1 232 ? 16.953 13.445 5.258 1 90.31 232 ASN A O 1
ATOM 1896 N N . PRO A 1 233 ? 18.641 12.359 4.305 1 90.88 233 PRO A N 1
ATOM 1897 C CA . PRO A 1 233 ? 19.594 13.312 4.867 1 90.88 233 PRO A CA 1
ATOM 1898 C C . PRO A 1 233 ? 19.344 14.75 4.41 1 90.88 233 PRO A C 1
ATOM 1900 O O . PRO A 1 233 ? 19.562 15.688 5.176 1 90.88 233 PRO A O 1
ATOM 1903 N N . GLU A 1 234 ? 18.906 14.875 3.203 1 91.19 234 GLU A N 1
ATOM 1904 C CA . GLU A 1 234 ? 18.656 16.219 2.688 1 91.19 234 GLU A CA 1
ATOM 1905 C C . GLU A 1 234 ? 17.484 16.875 3.418 1 91.19 234 GLU A C 1
ATOM 1907 O O . GLU A 1 234 ? 17.547 18.062 3.74 1 91.19 234 GLU A O 1
ATOM 1912 N N . PHE A 1 235 ? 16.531 16.156 3.709 1 92.56 235 PHE A N 1
ATOM 1913 C CA . PHE A 1 235 ? 15.375 16.672 4.43 1 92.56 235 PHE A CA 1
ATOM 1914 C C . PHE A 1 235 ? 15.758 17.047 5.859 1 92.56 235 PHE A C 1
ATOM 1916 O O . PHE A 1 235 ? 15.391 18.125 6.348 1 92.56 235 PHE A O 1
ATOM 1923 N N . LEU A 1 236 ? 16.516 16.172 6.465 1 91.19 236 LEU A N 1
ATOM 1924 C CA . LEU A 1 236 ? 16.938 16.406 7.84 1 91.19 236 LEU A CA 1
ATOM 1925 C C . LEU A 1 236 ? 17.781 17.688 7.934 1 91.19 236 LEU A C 1
ATOM 1927 O O . LEU A 1 236 ? 17.609 18.469 8.859 1 91.19 236 LEU A O 1
ATOM 1931 N N . ARG A 1 237 ? 18.594 17.844 6.977 1 91.62 237 ARG A N 1
ATOM 1932 C CA . ARG A 1 237 ? 19.438 19.031 6.949 1 91.62 237 ARG A CA 1
ATOM 1933 C C . ARG A 1 237 ? 18.609 20.281 6.75 1 91.62 237 ARG A C 1
ATOM 1935 O O . ARG A 1 237 ? 18.859 21.312 7.391 1 91.62 237 ARG A O 1
ATOM 1942 N N . PHE A 1 238 ? 17.641 20.219 5.93 1 93.25 238 PHE A N 1
ATOM 1943 C CA . PHE A 1 238 ? 16.781 21.359 5.664 1 93.25 238 PHE A CA 1
ATOM 1944 C C . PHE A 1 238 ? 16.031 21.766 6.922 1 93.25 238 PHE A C 1
ATOM 1946 O O . PHE A 1 238 ? 16.031 22.938 7.297 1 93.25 238 PHE A O 1
ATOM 1953 N N . ILE A 1 239 ? 15.43 20.812 7.586 1 92.31 239 ILE A N 1
ATOM 1954 C CA . ILE A 1 239 ? 14.609 21.078 8.766 1 92.31 239 ILE A CA 1
ATOM 1955 C C . ILE A 1 239 ? 15.484 21.625 9.891 1 92.31 239 ILE A C 1
ATOM 1957 O O . ILE A 1 239 ? 15.094 22.562 10.594 1 92.31 239 ILE A O 1
ATOM 1961 N N . ARG A 1 240 ? 16.641 21.125 9.984 1 89.38 240 ARG A N 1
ATOM 1962 C CA . ARG A 1 240 ? 17.5 21.453 11.109 1 89.38 240 ARG A CA 1
ATOM 1963 C C . ARG A 1 240 ? 18.188 22.797 10.891 1 89.38 240 ARG A C 1
ATOM 1965 O O . ARG A 1 240 ? 18.328 23.594 11.82 1 89.38 240 ARG A O 1
ATOM 1972 N N . LEU A 1 241 ? 18.5 23.062 9.617 1 89.38 241 LEU A N 1
ATOM 1973 C CA . LEU A 1 241 ? 19.469 24.156 9.438 1 89.38 241 LEU A CA 1
ATOM 1974 C C . LEU A 1 241 ? 18.875 25.266 8.57 1 89.38 241 LEU A C 1
ATOM 1976 O O . LEU A 1 241 ? 19.328 26.406 8.625 1 89.38 241 LEU A O 1
ATOM 1980 N N . LYS A 1 242 ? 17.875 24.906 7.852 1 91.56 242 LYS A N 1
ATOM 1981 C CA . LYS A 1 242 ? 17.562 25.844 6.773 1 91.56 242 LYS A CA 1
ATOM 1982 C C . LYS A 1 242 ? 16.141 26.359 6.871 1 91.56 242 LYS A C 1
ATOM 1984 O O . LYS A 1 242 ? 15.828 27.469 6.422 1 91.56 242 LYS A O 1
ATOM 1989 N N . ASP A 1 243 ? 15.258 25.672 7.418 1 95.06 243 ASP A N 1
ATOM 1990 C CA . ASP A 1 243 ? 13.836 26.031 7.426 1 95.06 243 ASP A CA 1
ATOM 1991 C C . ASP A 1 243 ? 13.562 27.156 8.422 1 95.06 243 ASP A C 1
ATOM 1993 O O . ASP A 1 243 ? 13.625 26.953 9.633 1 95.06 243 ASP A O 1
ATOM 1997 N N . PRO A 1 244 ? 13.148 28.281 7.934 1 95.69 244 PRO A N 1
ATOM 1998 C CA . PRO A 1 244 ? 12.969 29.438 8.82 1 95.69 244 PRO A CA 1
ATOM 1999 C C . PRO A 1 244 ? 11.688 29.328 9.656 1 95.69 244 PRO A C 1
ATOM 2001 O O . PRO A 1 244 ? 11.508 30.109 10.594 1 95.69 244 PRO A O 1
ATOM 2004 N N . LEU A 1 245 ? 10.82 28.391 9.344 1 95.69 245 LEU A N 1
ATOM 2005 C CA . LEU A 1 245 ? 9.523 28.359 10.008 1 95.69 245 LEU A CA 1
ATOM 2006 C C . LEU A 1 245 ? 9.469 27.234 11.039 1 95.69 245 LEU A C 1
ATOM 2008 O O . LEU A 1 245 ? 8.43 27.016 11.656 1 95.69 245 LEU A O 1
ATOM 2012 N N . GLN A 1 246 ? 10.586 26.547 11.258 1 92.19 246 GLN A N 1
ATOM 2013 C CA . GLN A 1 246 ? 10.648 25.5 12.266 1 92.19 246 GLN A CA 1
ATOM 2014 C C . GLN A 1 246 ? 10.648 26.078 13.672 1 92.19 246 GLN A C 1
ATOM 2016 O O . GLN A 1 246 ? 11.445 26.969 13.984 1 92.19 246 GLN A O 1
ATOM 2021 N N . PRO A 1 247 ? 9.742 25.547 14.477 1 88.06 247 PRO A N 1
ATOM 2022 C CA . PRO A 1 247 ? 9.852 25.969 15.875 1 88.06 247 PRO A CA 1
ATOM 2023 C C . PRO A 1 247 ? 11.117 25.453 16.547 1 88.06 247 PRO A C 1
ATOM 2025 O O . PRO A 1 247 ? 11.547 24.328 16.297 1 88.06 247 PRO A O 1
ATOM 2028 N N . ARG A 1 248 ? 11.672 26.234 17.344 1 84.81 248 ARG A N 1
ATOM 2029 C CA . ARG A 1 248 ? 12.891 25.844 18.047 1 84.81 248 ARG A CA 1
ATOM 2030 C C . ARG A 1 248 ? 12.617 25.594 19.516 1 84.81 248 ARG A C 1
ATOM 2032 O O . ARG A 1 248 ? 13.492 25.109 20.25 1 84.81 248 ARG A O 1
ATOM 2039 N N . MET A 1 249 ? 11.383 25.922 19.875 1 82 249 MET A N 1
ATOM 2040 C CA . MET A 1 249 ? 10.922 25.703 21.25 1 82 249 MET A CA 1
ATOM 2041 C C . MET A 1 249 ? 9.617 24.906 21.266 1 82 249 MET A C 1
ATOM 2043 O O . MET A 1 249 ? 8.852 24.953 20.297 1 82 249 MET A O 1
ATOM 2047 N N . MET A 1 250 ? 9.484 24.141 22.344 1 82.81 250 MET A N 1
ATOM 2048 C CA . MET A 1 250 ? 8.242 23.406 22.562 1 82.81 250 MET A CA 1
ATOM 2049 C C . MET A 1 250 ? 7.492 23.953 23.781 1 82.81 250 MET A C 1
ATOM 2051 O O . MET A 1 250 ? 8.109 24.312 24.781 1 82.81 250 MET A O 1
ATOM 2055 N N . GLY A 1 251 ? 6.234 24.047 23.609 1 81.62 251 GLY A N 1
ATOM 2056 C CA . GLY A 1 251 ? 5.426 24.547 24.703 1 81.62 251 GLY A CA 1
ATOM 2057 C C . GLY A 1 251 ? 5.031 23.484 25.703 1 81.62 251 GLY A C 1
ATOM 2058 O O . GLY A 1 251 ? 4.52 22.422 25.312 1 81.62 251 GLY A O 1
ATOM 2059 N N . MET A 1 252 ? 5.23 23.703 26.922 1 83.44 252 MET A N 1
ATOM 2060 C CA . MET A 1 252 ? 4.84 22.766 27.969 1 83.44 252 MET A CA 1
ATOM 2061 C C . MET A 1 252 ? 3.324 22.594 28.016 1 83.44 252 MET A C 1
ATOM 2063 O O . MET A 1 252 ? 2.828 21.5 28.328 1 83.44 252 MET A O 1
ATOM 2067 N N . ASP A 1 253 ? 2.654 23.672 27.641 1 88.44 253 ASP A N 1
ATOM 2068 C CA . ASP A 1 253 ? 1.197 23.594 27.578 1 88.44 253 ASP A CA 1
ATOM 2069 C C . ASP A 1 253 ? 0.74 22.516 26.609 1 88.44 253 ASP A C 1
ATOM 2071 O O . ASP A 1 253 ? -0.283 21.859 26.844 1 88.44 253 ASP A O 1
ATOM 2075 N N . TRP A 1 254 ? 1.472 22.375 25.609 1 91.94 254 TRP A N 1
ATOM 2076 C CA . TRP A 1 254 ? 1.119 21.359 24.625 1 91.94 254 TRP A CA 1
ATOM 2077 C C . TRP A 1 254 ? 1.21 19.969 25.234 1 91.94 254 TRP A C 1
ATOM 2079 O O . TRP A 1 254 ? 0.336 19.125 25 1 91.94 254 TRP A O 1
ATOM 2089 N N . ILE A 1 255 ? 2.193 19.703 26.016 1 88.5 255 ILE A N 1
ATOM 2090 C CA . ILE A 1 255 ? 2.408 18.406 26.656 1 88.5 255 ILE A CA 1
ATOM 2091 C C . ILE A 1 255 ? 1.271 18.109 27.625 1 88.5 255 ILE A C 1
ATOM 2093 O O . ILE A 1 255 ? 0.735 17 27.656 1 88.5 255 ILE A O 1
ATOM 2097 N N . LEU A 1 256 ? 0.911 19.109 28.391 1 88.88 256 LEU A N 1
ATOM 2098 C CA . LEU A 1 256 ? -0.184 18.953 29.344 1 88.88 256 LEU A CA 1
ATOM 2099 C C . LEU A 1 256 ? -1.505 18.719 28.625 1 88.88 256 LEU A C 1
ATOM 2101 O O . LEU A 1 256 ? -2.305 17.875 29.047 1 88.88 256 LEU A O 1
ATOM 2105 N N . ALA A 1 257 ? -1.709 19.484 27.578 1 94.06 257 ALA A N 1
ATOM 2106 C CA . ALA A 1 257 ? -2.916 19.312 26.781 1 94.06 257 ALA A CA 1
ATOM 2107 C C . ALA A 1 257 ? -2.99 17.906 26.188 1 94.06 257 ALA A C 1
ATOM 2109 O O . ALA A 1 257 ? -4.059 17.297 26.172 1 94.06 257 ALA A O 1
ATOM 2110 N N . MET A 1 258 ? -1.916 17.406 25.734 1 94.5 258 MET A N 1
ATOM 2111 C CA . MET A 1 258 ? -1.844 16.062 25.156 1 94.5 258 MET A CA 1
ATOM 2112 C C . MET A 1 258 ? -2.188 15.008 26.203 1 94.5 258 MET A C 1
ATOM 2114 O O . MET A 1 258 ? -2.934 14.07 25.922 1 94.5 258 MET A O 1
ATOM 2118 N N . SER A 1 259 ? -1.64 15.148 27.359 1 92 259 SER A N 1
ATOM 2119 C CA . SER A 1 259 ? -1.876 14.18 28.422 1 92 259 SER A CA 1
ATOM 2120 C C . SER A 1 259 ? -3.361 14.07 28.75 1 92 259 SER A C 1
ATOM 2122 O O . SER A 1 259 ? -3.893 12.961 28.891 1 92 259 SER A O 1
ATOM 2124 N N . LYS A 1 260 ? -3.984 15.211 28.891 1 94.06 260 LYS A N 1
ATOM 2125 C CA . LYS A 1 260 ? -5.418 15.227 29.156 1 94.06 260 LYS A CA 1
ATOM 2126 C C . LYS A 1 260 ? -6.199 14.625 27.984 1 94.06 260 LYS A C 1
ATOM 2128 O O . LYS A 1 260 ? -7.145 13.859 28.188 1 94.06 260 LYS A O 1
ATOM 2133 N N . TRP A 1 261 ? -5.809 14.945 26.859 1 96.69 261 TRP A N 1
ATOM 2134 C CA . TRP A 1 261 ? -6.457 14.5 25.625 1 96.69 261 TRP A CA 1
ATOM 2135 C C . TRP A 1 261 ? -6.379 12.977 25.5 1 96.69 261 TRP A C 1
ATOM 2137 O O . TRP A 1 261 ? -7.344 12.336 25.078 1 96.69 261 TRP A O 1
ATOM 2147 N N . MET A 1 262 ? -5.258 12.406 25.844 1 95.75 262 MET A N 1
ATOM 2148 C CA . MET A 1 262 ? -5.059 10.961 25.75 1 95.75 262 MET A CA 1
ATOM 2149 C C . MET A 1 262 ? -6.102 10.219 26.578 1 95.75 262 MET A C 1
ATOM 2151 O O . MET A 1 262 ? -6.676 9.227 26.125 1 95.75 262 MET A O 1
ATOM 2155 N N . GLN A 1 263 ? -6.348 10.727 27.719 1 94.25 263 GLN A N 1
ATOM 2156 C CA . GLN A 1 263 ? -7.336 10.102 28.609 1 94.25 263 GLN A CA 1
ATOM 2157 C C . GLN A 1 263 ? -8.742 10.219 28.016 1 94.25 263 GLN A C 1
ATOM 2159 O O . GLN A 1 263 ? -9.508 9.258 28.062 1 94.25 263 GLN A O 1
ATOM 2164 N N . GLU A 1 264 ? -9.016 11.352 27.484 1 96.19 264 GLU A N 1
ATOM 2165 C CA . GLU A 1 264 ? -10.32 11.578 26.875 1 96.19 264 GLU A CA 1
ATOM 2166 C C . GLU A 1 264 ? -10.547 10.641 25.703 1 96.19 264 GLU A C 1
ATOM 2168 O O . GLU A 1 264 ? -11.648 10.102 25.531 1 96.19 264 GLU A O 1
ATOM 2173 N N . MET A 1 265 ? -9.562 10.445 24.938 1 97 265 MET A N 1
ATOM 2174 C CA . MET A 1 265 ? -9.664 9.578 23.766 1 97 265 MET A CA 1
ATOM 2175 C C . MET A 1 265 ? -9.906 8.133 24.172 1 97 265 MET A C 1
ATOM 2177 O O . MET A 1 265 ? -10.695 7.426 23.531 1 97 265 MET A O 1
ATOM 2181 N N . GLU A 1 266 ? -9.227 7.73 25.172 1 95.88 266 GLU A N 1
ATOM 2182 C CA . GLU A 1 266 ? -9.383 6.363 25.672 1 95.88 266 GLU A CA 1
ATOM 2183 C C . GLU A 1 266 ? -10.812 6.109 26.141 1 95.88 266 GLU A C 1
ATOM 2185 O O . GLU A 1 266 ? -11.32 4.992 26.016 1 95.88 266 GLU A O 1
ATOM 2190 N N . GLU A 1 267 ? -11.422 7.117 26.594 1 96.56 267 GLU A N 1
ATOM 2191 C CA . GLU A 1 267 ? -12.742 6.969 27.188 1 96.56 267 GLU A CA 1
ATOM 2192 C C . GLU A 1 267 ? -13.844 7.023 26.141 1 96.56 267 GLU A C 1
ATOM 2194 O O . GLU A 1 267 ? -14.969 6.598 26.391 1 96.56 267 GLU A O 1
ATOM 2199 N N . ARG A 1 268 ? -13.57 7.48 24.984 1 96.75 268 ARG A N 1
ATOM 2200 C CA . ARG A 1 268 ? -14.586 7.605 23.938 1 96.75 268 ARG A CA 1
ATOM 2201 C C . ARG A 1 268 ? -14.977 6.238 23.391 1 96.75 268 ARG A C 1
ATOM 2203 O O . ARG A 1 268 ? -14.141 5.336 23.297 1 96.75 268 ARG A O 1
ATOM 2210 N N . PRO A 1 269 ? -16.234 6.066 23.016 1 96.94 269 PRO A N 1
ATOM 2211 C CA . PRO A 1 269 ? -16.656 4.789 22.438 1 96.94 269 PRO A CA 1
ATOM 2212 C C . PRO A 1 269 ? -16.062 4.559 21.047 1 96.94 269 PRO A C 1
ATOM 2214 O O . PRO A 1 269 ? -15.773 5.516 20.328 1 96.94 269 PRO A O 1
ATOM 2217 N N . ALA A 1 270 ? -15.945 3.316 20.734 1 96.31 270 ALA A N 1
ATOM 2218 C CA . ALA A 1 270 ? -15.43 2.934 19.422 1 96.31 270 ALA A CA 1
ATOM 2219 C C . ALA A 1 270 ? -16.422 3.268 18.328 1 96.31 270 ALA A C 1
ATOM 2221 O O . ALA A 1 270 ? -17.609 3.492 18.594 1 96.31 270 ALA A O 1
ATOM 2222 N N . CYS A 1 271 ? -15.93 3.408 17.109 1 93.75 271 CYS A N 1
ATOM 2223 C CA . CYS A 1 271 ? -16.781 3.584 15.938 1 93.75 271 CYS A CA 1
ATOM 2224 C C . CYS A 1 271 ? -16.359 2.645 14.812 1 93.75 271 CYS A C 1
ATOM 2226 O O . CYS A 1 271 ? -15.43 1.858 14.977 1 93.75 271 CYS A O 1
ATOM 2228 N N . ARG A 1 272 ? -17.094 2.621 13.688 1 87.88 272 ARG A N 1
ATOM 2229 C CA . ARG A 1 272 ? -16.828 1.703 12.578 1 87.88 272 ARG A CA 1
ATOM 2230 C C . ARG A 1 272 ? -16.391 2.461 11.336 1 87.88 272 ARG A C 1
ATOM 2232 O O . ARG A 1 272 ? -16.484 1.942 10.219 1 87.88 272 ARG A O 1
ATOM 2239 N N . ILE A 1 273 ? -15.938 3.707 11.547 1 89.69 273 ILE A N 1
ATOM 2240 C CA . ILE A 1 273 ? -15.477 4.508 10.422 1 89.69 273 ILE A CA 1
ATOM 2241 C C . ILE A 1 273 ? -14.141 3.961 9.906 1 89.69 273 ILE A C 1
ATOM 2243 O O . ILE A 1 273 ? -13.227 3.705 10.695 1 89.69 273 ILE A O 1
ATOM 2247 N N . PRO A 1 274 ? -14.008 3.758 8.656 1 91.69 274 PRO A N 1
ATOM 2248 C CA . PRO A 1 274 ? -12.797 3.158 8.086 1 91.69 274 PRO A CA 1
ATOM 2249 C C . PRO A 1 274 ? -11.578 4.059 8.227 1 91.69 274 PRO A C 1
ATOM 2251 O O . PRO A 1 274 ? -11.664 5.27 8.016 1 91.69 274 PRO A O 1
ATOM 2254 N N . VAL A 1 275 ? -10.516 3.396 8.57 1 96.31 275 VAL A N 1
ATOM 2255 C CA . VAL A 1 275 ? -9.234 4.086 8.695 1 96.31 275 VAL A CA 1
ATOM 2256 C C . VAL A 1 275 ? -8.133 3.25 8.047 1 96.31 275 VAL A C 1
ATOM 2258 O O . VAL A 1 275 ? -8.133 2.021 8.156 1 96.31 275 VAL A O 1
ATOM 2261 N N . TRP A 1 276 ? -7.301 3.908 7.285 1 97.94 276 TRP A N 1
ATOM 2262 C CA . TRP A 1 276 ? -6.043 3.332 6.816 1 97.94 276 TRP A CA 1
ATOM 2263 C C . TRP A 1 276 ? -4.867 3.869 7.625 1 97.94 276 TRP A C 1
ATOM 2265 O O . TRP A 1 276 ? -4.883 5.02 8.07 1 97.94 276 TRP A O 1
ATOM 2275 N N . LEU A 1 277 ? -3.914 3.027 7.852 1 98.69 277 LEU A N 1
ATOM 2276 C CA . LEU A 1 277 ? -2.789 3.395 8.703 1 98.69 277 LEU A CA 1
ATOM 2277 C C . LEU A 1 277 ? -1.464 3.029 8.039 1 98.69 277 LEU A C 1
ATOM 2279 O O . LEU A 1 277 ? -1.309 1.922 7.52 1 98.69 277 LEU A O 1
ATOM 2283 N N . ALA A 1 278 ? -0.589 3.941 7.945 1 98.62 278 ALA A N 1
ATOM 2284 C CA . ALA A 1 278 ? 0.811 3.703 7.602 1 98.62 278 ALA A CA 1
ATOM 2285 C C . ALA A 1 278 ? 1.727 4.035 8.773 1 98.62 278 ALA A C 1
ATOM 2287 O O . ALA A 1 278 ? 1.559 5.07 9.43 1 98.62 278 ALA A O 1
ATOM 2288 N N . GLN A 1 279 ? 2.666 3.189 9.062 1 98.56 279 GLN A N 1
ATOM 2289 C CA . GLN A 1 279 ? 3.523 3.316 10.234 1 98.56 279 GLN A CA 1
ATOM 2290 C C . GLN A 1 279 ? 4.941 2.838 9.938 1 98.56 279 GLN A C 1
ATOM 2292 O O . GLN A 1 279 ? 5.129 1.811 9.281 1 98.56 279 GLN A O 1
ATOM 2297 N N . GLY A 1 280 ? 5.926 3.639 10.367 1 97.56 280 GLY A N 1
ATOM 2298 C CA . GLY A 1 280 ? 7.297 3.16 10.352 1 97.56 280 GLY A CA 1
ATOM 2299 C C . GLY A 1 280 ? 7.637 2.283 11.539 1 97.56 280 GLY A C 1
ATOM 2300 O O . GLY A 1 280 ? 7.305 2.619 12.68 1 97.56 280 GLY A O 1
ATOM 2301 N N . ALA A 1 281 ? 8.375 1.205 11.289 1 96.06 281 ALA A N 1
ATOM 2302 C CA . ALA A 1 281 ? 8.688 0.255 12.352 1 96.06 281 ALA A CA 1
ATOM 2303 C C . ALA A 1 281 ? 9.852 0.75 13.211 1 96.06 281 ALA A C 1
ATOM 2305 O O . ALA A 1 281 ? 10.07 0.252 14.312 1 96.06 281 ALA A O 1
ATOM 2306 N N . LEU A 1 282 ? 10.586 1.723 12.734 1 95.44 282 LEU A N 1
ATOM 2307 C CA . LEU A 1 282 ? 11.703 2.271 13.484 1 95.44 282 LEU A CA 1
ATOM 2308 C C . LEU A 1 282 ? 11.328 3.602 14.133 1 95.44 282 LEU A C 1
ATOM 2310 O O . LEU A 1 282 ? 12.203 4.363 14.555 1 95.44 282 LEU A O 1
ATOM 2314 N N . ASP A 1 283 ? 10.047 3.898 14.188 1 96.12 283 ASP A N 1
ATOM 2315 C CA . ASP A 1 283 ? 9.531 5.125 14.797 1 96.12 283 ASP A CA 1
ATOM 2316 C C . ASP A 1 283 ? 9.789 5.148 16.297 1 96.12 283 ASP A C 1
ATOM 2318 O O . ASP A 1 283 ? 9.312 4.281 17.031 1 96.12 283 ASP A O 1
ATOM 2322 N N . GLN A 1 284 ? 10.492 6.145 16.75 1 93.44 284 GLN A N 1
ATOM 2323 C CA . GLN A 1 284 ? 10.797 6.281 18.172 1 93.44 284 GLN A CA 1
ATOM 2324 C C . GLN A 1 284 ? 10.094 7.5 18.766 1 93.44 284 GLN A C 1
ATOM 2326 O O . GLN A 1 284 ? 10.32 7.848 19.922 1 93.44 284 GLN A O 1
ATOM 2331 N N . THR A 1 285 ? 9.273 8.117 17.984 1 93.69 285 THR A N 1
ATOM 2332 C CA . THR A 1 285 ? 8.586 9.328 18.406 1 93.69 285 THR A CA 1
ATOM 2333 C C . THR A 1 285 ? 7.266 8.992 19.094 1 93.69 285 THR A C 1
ATOM 2335 O O . THR A 1 285 ? 6.895 9.625 20.094 1 93.69 285 THR A O 1
ATOM 2338 N N . VAL A 1 286 ? 6.602 8 18.594 1 95.75 286 VAL A N 1
ATOM 2339 C CA . VAL A 1 286 ? 5.332 7.586 19.188 1 95.75 286 VAL A CA 1
ATOM 2340 C C . VAL A 1 286 ? 5.418 6.121 19.609 1 95.75 286 VAL A C 1
ATOM 2342 O O . VAL A 1 286 ? 6.277 5.379 19.125 1 95.75 286 VAL A O 1
ATOM 2345 N N . ASP A 1 287 ? 4.551 5.719 20.484 1 96.06 287 ASP A N 1
ATOM 2346 C CA . ASP A 1 287 ? 4.379 4.312 20.844 1 96.06 287 ASP A CA 1
ATOM 2347 C C . ASP A 1 287 ? 3.494 3.594 19.828 1 96.06 287 ASP A C 1
ATOM 2349 O O . ASP A 1 287 ? 2.34 3.275 20.125 1 96.06 287 ASP A O 1
ATOM 2353 N N . TRP A 1 288 ? 4.125 3.299 18.734 1 96.38 288 TRP A N 1
ATOM 2354 C CA . TRP A 1 288 ? 3.326 2.885 17.578 1 96.38 288 TRP A CA 1
ATOM 2355 C C . TRP A 1 288 ? 2.65 1.542 17.844 1 96.38 288 TRP A C 1
ATOM 2357 O O . TRP A 1 288 ? 1.568 1.271 17.312 1 96.38 288 TRP A O 1
ATOM 2367 N N . ARG A 1 289 ? 3.199 0.588 18.656 1 96.25 289 ARG A N 1
ATOM 2368 C CA . ARG A 1 289 ? 2.543 -0.679 18.953 1 96.25 289 ARG A CA 1
ATOM 2369 C C . ARG A 1 289 ? 1.231 -0.45 19.703 1 96.25 289 ARG A C 1
ATOM 2371 O O . ARG A 1 289 ? 0.203 -1.031 19.344 1 96.25 289 ARG A O 1
ATOM 2378 N N . TYR A 1 290 ? 1.28 0.396 20.703 1 96.38 290 TYR A N 1
ATOM 2379 C CA . TYR A 1 290 ? 0.07 0.771 21.422 1 96.38 290 TYR A CA 1
ATOM 2380 C C . TYR A 1 290 ? -0.927 1.457 20.5 1 96.38 290 TYR A C 1
ATOM 2382 O O . TYR A 1 290 ? -2.123 1.162 20.547 1 96.38 290 TYR A O 1
ATOM 2390 N N . ASN A 1 291 ? -0.445 2.393 19.75 1 98 291 ASN A N 1
ATOM 2391 C CA . ASN A 1 291 ? -1.306 3.207 18.891 1 98 291 ASN A CA 1
ATOM 2392 C C . ASN A 1 291 ? -2.033 2.355 17.859 1 98 291 ASN A C 1
ATOM 2394 O O . ASN A 1 291 ? -3.213 2.58 17.578 1 98 291 ASN A O 1
ATOM 2398 N N . ILE A 1 292 ? -1.35 1.358 17.281 1 98.06 292 ILE A N 1
ATOM 2399 C CA . ILE A 1 292 ? -1.979 0.466 16.312 1 98.06 292 ILE A CA 1
ATOM 2400 C C . ILE A 1 292 ? -3.113 -0.305 16.984 1 98.06 292 ILE A C 1
ATOM 240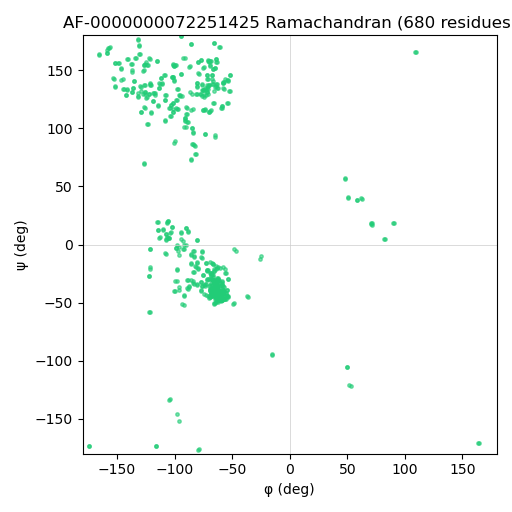2 O O . ILE A 1 292 ? -4.211 -0.415 16.438 1 98.06 292 ILE A O 1
ATOM 2406 N N . GLU A 1 293 ? -2.9 -0.811 18.172 1 97.69 293 GLU A N 1
ATOM 2407 C CA . GLU A 1 293 ? -3.932 -1.556 18.891 1 97.69 293 GLU A CA 1
ATOM 2408 C C . GLU A 1 293 ? -5.109 -0.656 19.25 1 97.69 293 GLU A C 1
ATOM 2410 O O . GLU A 1 293 ? -6.266 -1.079 19.188 1 97.69 293 GLU A O 1
ATOM 2415 N N . PHE A 1 294 ? -4.77 0.581 19.672 1 97.94 294 PHE A N 1
ATOM 2416 C CA . PHE A 1 294 ? -5.824 1.549 19.953 1 97.94 294 PHE A CA 1
ATOM 2417 C C . PHE A 1 294 ? -6.711 1.736 18.719 1 97.94 294 PHE A C 1
ATOM 2419 O O . PHE A 1 294 ? -7.938 1.713 18.828 1 97.94 294 PHE A O 1
ATOM 2426 N N . ILE A 1 295 ? -6.102 1.911 17.594 1 98.31 295 ILE A N 1
ATOM 2427 C CA . ILE A 1 295 ? -6.824 2.168 16.359 1 98.31 295 ILE A CA 1
ATOM 2428 C C . ILE A 1 295 ? -7.664 0.949 15.984 1 98.31 295 ILE A C 1
ATOM 2430 O O . ILE A 1 295 ? -8.82 1.085 15.57 1 98.31 295 ILE A O 1
ATOM 2434 N N . ARG A 1 296 ? -7.121 -0.233 16.141 1 97.25 296 ARG A N 1
ATOM 2435 C CA . ARG A 1 296 ? -7.852 -1.468 15.875 1 97.25 296 ARG A CA 1
ATOM 2436 C C . ARG A 1 296 ? -9.109 -1.558 16.734 1 97.25 296 ARG A C 1
ATOM 2438 O O . ARG A 1 296 ? -10.148 -2.023 16.281 1 97.25 296 ARG A O 1
ATOM 2445 N N . ARG A 1 297 ? -9.008 -1.147 17.938 1 97.19 297 ARG A N 1
ATOM 2446 C CA . ARG A 1 297 ? -10.102 -1.251 18.891 1 97.19 297 ARG A CA 1
ATOM 2447 C C . ARG A 1 297 ? -11.156 -0.18 18.625 1 97.19 297 ARG A C 1
ATOM 2449 O O . ARG A 1 297 ? -12.352 -0.421 18.812 1 97.19 297 ARG A O 1
ATOM 2456 N N . LYS A 1 298 ? -10.719 0.985 18.219 1 97.81 298 LYS A N 1
ATOM 2457 C CA . LYS A 1 298 ? -11.609 2.139 18.25 1 97.81 298 LYS A CA 1
ATOM 2458 C C . LYS A 1 298 ? -12.234 2.379 16.875 1 97.81 298 LYS A C 1
ATOM 2460 O O . LYS A 1 298 ? -13.273 3.031 16.766 1 97.81 298 LYS A O 1
ATOM 2465 N N . PHE A 1 299 ? -11.586 1.867 15.828 1 96.75 299 PHE A N 1
ATOM 2466 C CA . PHE A 1 299 ? -12.039 2.139 14.461 1 96.75 299 PHE A CA 1
ATOM 2467 C C . PHE A 1 299 ? -12.141 0.848 13.664 1 96.75 299 PHE A C 1
ATOM 2469 O O . PHE A 1 299 ? -11.766 -0.222 14.141 1 96.75 299 PHE A O 1
ATOM 2476 N N . ARG A 1 300 ? -12.695 0.943 12.477 1 93.69 300 ARG A N 1
ATOM 2477 C CA . ARG A 1 300 ? -12.547 -0.108 11.477 1 93.69 300 ARG A CA 1
ATOM 2478 C C . ARG A 1 300 ? -11.234 0.041 10.711 1 93.69 300 ARG A C 1
ATOM 2480 O O . ARG A 1 300 ? -11.195 0.67 9.656 1 93.69 300 ARG A O 1
ATOM 2487 N N . LEU A 1 301 ? -10.234 -0.525 11.312 1 96 301 LEU A N 1
ATOM 2488 C CA . LEU A 1 301 ? -8.953 -0.513 10.617 1 96 301 LEU A CA 1
ATOM 2489 C C . LEU A 1 301 ? -8.984 -1.438 9.406 1 96 301 LEU A C 1
ATOM 2491 O O . LEU A 1 301 ? -9.062 -2.658 9.555 1 96 301 LEU A O 1
ATOM 2495 N N . GLN A 1 302 ? -8.883 -0.875 8.25 1 94.06 302 GLN A N 1
ATOM 2496 C CA . GLN A 1 302 ? -8.984 -1.662 7.027 1 94.06 302 GLN A CA 1
ATOM 2497 C C . GLN A 1 302 ? -7.609 -2.131 6.562 1 94.06 302 GLN A C 1
ATOM 2499 O O . GLN A 1 302 ? -7.445 -3.283 6.152 1 94.06 302 GLN A O 1
ATOM 2504 N N . THR A 1 303 ? -6.68 -1.202 6.625 1 96.31 303 THR A N 1
ATOM 2505 C CA . THR A 1 303 ? -5.355 -1.434 6.062 1 96.31 303 THR A CA 1
ATOM 2506 C C . THR A 1 303 ? -4.27 -0.919 7.004 1 96.31 303 THR A C 1
ATOM 2508 O O . THR A 1 303 ? -4.363 0.197 7.516 1 96.31 303 THR A O 1
ATOM 2511 N N . LEU A 1 304 ? -3.309 -1.711 7.258 1 98.31 304 LEU A N 1
ATOM 2512 C CA . LEU A 1 304 ? -2.102 -1.323 7.977 1 98.31 304 LEU A CA 1
ATOM 2513 C C . LEU A 1 304 ? -0.862 -1.541 7.113 1 98.31 304 LEU A C 1
ATOM 2515 O O . LEU A 1 304 ? -0.557 -2.674 6.73 1 98.31 304 LEU A O 1
ATOM 2519 N N . LEU A 1 305 ? -0.234 -0.519 6.75 1 98.5 305 LEU A N 1
ATOM 2520 C CA . LEU A 1 305 ? 1.036 -0.565 6.031 1 98.5 305 LEU A CA 1
ATOM 2521 C C . LEU A 1 305 ? 2.203 -0.3 6.977 1 98.5 305 LEU A C 1
ATOM 2523 O O . LEU A 1 305 ? 2.355 0.814 7.484 1 98.5 305 LEU A O 1
ATOM 2527 N N . MET A 1 306 ? 3.031 -1.273 7.191 1 98.06 306 MET A N 1
ATOM 2528 C CA . MET A 1 306 ? 4.258 -1.114 7.965 1 98.06 306 MET A CA 1
ATOM 2529 C C . MET A 1 306 ? 5.457 -0.902 7.047 1 98.06 306 MET A C 1
ATOM 2531 O O . MET A 1 306 ? 5.742 -1.738 6.188 1 98.06 306 MET A O 1
ATOM 2535 N N . LEU A 1 307 ? 6.062 0.226 7.152 1 97.06 307 LEU A N 1
ATOM 2536 C CA . LEU A 1 307 ? 7.367 0.443 6.539 1 97.06 307 LEU A CA 1
ATOM 2537 C C . LEU A 1 307 ? 8.492 0.041 7.488 1 97.06 307 LEU A C 1
ATOM 2539 O O . LEU A 1 307 ? 8.836 0.795 8.398 1 97.06 307 LEU A O 1
ATOM 2543 N N . GLU A 1 308 ? 9.102 -1.075 7.215 1 95.81 308 GLU A N 1
ATOM 2544 C CA . GLU A 1 308 ? 9.938 -1.749 8.203 1 95.81 308 GLU A CA 1
ATOM 2545 C C . GLU A 1 308 ? 11.203 -0.951 8.492 1 95.81 308 GLU A C 1
ATOM 2547 O O . GLU A 1 308 ? 11.766 -1.035 9.586 1 95.81 308 GLU A O 1
ATOM 2552 N N . GLU A 1 309 ? 11.633 -0.17 7.527 1 94.25 309 GLU A N 1
ATOM 2553 C CA . GLU A 1 309 ? 12.836 0.637 7.711 1 94.25 309 GLU A CA 1
ATOM 2554 C C . GLU A 1 309 ? 12.484 2.113 7.875 1 94.25 309 GLU A C 1
ATOM 2556 O O . GLU A 1 309 ? 13.375 2.971 7.855 1 94.25 309 GLU A O 1
ATOM 2561 N N . GLY A 1 310 ? 11.211 2.396 8.008 1 95 310 GLY A N 1
ATOM 2562 C CA . GLY A 1 310 ? 10.766 3.773 8.148 1 95 310 GLY A CA 1
ATOM 2563 C C . GLY A 1 310 ? 10.773 4.262 9.586 1 95 310 GLY A C 1
ATOM 2564 O O . GLY A 1 310 ? 10.625 3.465 10.516 1 95 310 GLY A O 1
ATOM 2565 N N . SER A 1 311 ? 10.914 5.547 9.758 1 96 311 SER A N 1
ATOM 2566 C CA . SER A 1 311 ? 10.828 6.184 11.07 1 96 311 SER A CA 1
ATOM 2567 C C . SER A 1 311 ? 9.508 6.918 11.242 1 96 311 SER A C 1
ATOM 2569 O O . SER A 1 311 ? 8.445 6.375 10.93 1 96 311 SER A O 1
ATOM 2571 N N . HIS A 1 312 ? 9.492 8.133 11.734 1 95.62 312 HIS A N 1
ATOM 2572 C CA . HIS A 1 312 ? 8.266 8.805 12.141 1 95.62 312 HIS A CA 1
ATOM 2573 C C . HIS A 1 312 ? 7.688 9.633 11 1 95.62 312 HIS A C 1
ATOM 2575 O O . HIS A 1 312 ? 6.484 9.578 10.734 1 95.62 312 HIS A O 1
ATOM 2581 N N . GLN A 1 313 ? 8.484 10.484 10.391 1 94.44 313 GLN A N 1
ATOM 2582 C CA . GLN A 1 313 ? 8.031 11.344 9.305 1 94.44 313 GLN A CA 1
ATOM 2583 C C . GLN A 1 313 ? 8.102 10.617 7.965 1 94.44 313 GLN A C 1
ATOM 2585 O O . GLN A 1 313 ? 9.125 10.672 7.277 1 94.44 313 GLN A O 1
ATOM 2590 N N . LEU A 1 314 ? 6.98 10.125 7.496 1 94.25 314 LEU A N 1
ATOM 2591 C CA . LEU A 1 314 ? 6.965 9.164 6.398 1 94.25 314 LEU A CA 1
ATOM 2592 C C . LEU A 1 314 ? 6.906 9.875 5.051 1 94.25 314 LEU A C 1
ATOM 2594 O O . LEU A 1 314 ? 7.418 9.367 4.051 1 94.25 314 LEU A O 1
ATOM 2598 N N . ILE A 1 315 ? 6.301 11.016 5.02 1 92.31 315 ILE A N 1
ATOM 2599 C CA . ILE A 1 315 ? 6.039 11.742 3.781 1 92.31 315 ILE A CA 1
ATOM 2600 C C . ILE A 1 315 ? 7.359 12.086 3.1 1 92.31 315 ILE A C 1
ATOM 2602 O O . ILE A 1 315 ? 7.496 11.938 1.882 1 92.31 315 ILE A O 1
ATOM 2606 N N . ASN A 1 316 ? 8.328 12.516 3.9 1 92.31 316 ASN A N 1
ATOM 2607 C CA . ASN A 1 316 ? 9.602 12.953 3.336 1 92.31 316 ASN A CA 1
ATOM 2608 C C . ASN A 1 316 ? 10.703 11.93 3.574 1 92.31 316 ASN A C 1
ATOM 2610 O O . ASN A 1 316 ? 11.891 12.266 3.553 1 92.31 316 ASN A O 1
ATOM 2614 N N . GLU A 1 317 ? 10.336 10.688 3.838 1 92.38 317 GLU A N 1
ATOM 2615 C CA . GLU A 1 317 ? 11.289 9.602 3.988 1 92.38 317 GLU A CA 1
ATOM 2616 C C . GLU A 1 317 ? 12.039 9.328 2.684 1 92.38 317 GLU A C 1
ATOM 2618 O O . GLU A 1 317 ? 11.602 9.766 1.616 1 92.38 317 GLU A O 1
ATOM 2623 N N . ARG A 1 318 ? 13.195 8.672 2.811 1 91.19 318 ARG A N 1
ATOM 2624 C CA . ARG A 1 318 ? 13.953 8.281 1.63 1 91.19 318 ARG A CA 1
ATOM 2625 C C . ARG A 1 318 ? 13.078 7.523 0.639 1 91.19 318 ARG A C 1
ATOM 2627 O O . ARG A 1 318 ? 12.211 6.742 1.039 1 91.19 318 ARG A O 1
ATOM 2634 N N . ALA A 1 319 ? 13.328 7.699 -0.561 1 88.12 319 ALA A N 1
ATOM 2635 C CA . ALA A 1 319 ? 12.453 7.219 -1.632 1 88.12 319 ALA A CA 1
ATOM 2636 C C . ALA A 1 319 ? 12.273 5.707 -1.553 1 88.12 319 ALA A C 1
ATOM 2638 O O . ALA A 1 319 ? 11.164 5.199 -1.739 1 88.12 319 ALA A O 1
ATOM 2639 N N . ASP A 1 320 ? 13.281 4.93 -1.287 1 86.56 320 ASP A N 1
ATOM 2640 C CA . ASP A 1 320 ? 13.188 3.471 -1.272 1 86.56 320 ASP A CA 1
ATOM 2641 C C . ASP A 1 320 ? 12.375 2.986 -0.075 1 86.56 320 ASP A C 1
ATOM 2643 O O . ASP A 1 320 ? 11.688 1.964 -0.155 1 86.56 320 ASP A O 1
ATOM 2647 N N . ILE A 1 321 ? 12.43 3.744 0.979 1 89.56 321 ILE A N 1
ATOM 2648 C CA . ILE A 1 321 ? 11.711 3.375 2.193 1 89.56 321 ILE A CA 1
ATOM 2649 C C . ILE A 1 321 ? 10.227 3.676 2.025 1 89.56 321 ILE A C 1
ATOM 2651 O O . ILE A 1 321 ? 9.375 2.875 2.422 1 89.56 321 ILE A O 1
ATOM 2655 N N . ARG A 1 322 ? 9.953 4.797 1.393 1 90.94 322 ARG A N 1
ATOM 2656 C CA . ARG A 1 322 ? 8.547 5.203 1.328 1 90.94 322 ARG A CA 1
ATOM 2657 C C . ARG A 1 322 ? 7.898 4.723 0.036 1 90.94 322 ARG A C 1
ATOM 2659 O O . ARG A 1 322 ? 6.781 5.129 -0.29 1 90.94 322 ARG A O 1
ATOM 2666 N N . ALA A 1 323 ? 8.492 3.898 -0.714 1 91.19 323 ALA A N 1
ATOM 2667 C CA . ALA A 1 323 ? 8.008 3.459 -2.021 1 91.19 323 ALA A CA 1
ATOM 2668 C C . ALA A 1 323 ? 6.594 2.904 -1.927 1 91.19 323 ALA A C 1
ATOM 2670 O O . ALA A 1 323 ? 5.734 3.232 -2.752 1 91.19 323 ALA A O 1
ATOM 2671 N N . ALA A 1 324 ? 6.34 2.104 -0.938 1 94.06 324 ALA A N 1
ATOM 2672 C CA . ALA A 1 324 ? 5.023 1.488 -0.795 1 94.06 324 ALA A CA 1
ATOM 2673 C C . ALA A 1 324 ? 3.959 2.539 -0.499 1 94.06 324 ALA A C 1
ATOM 2675 O O . ALA A 1 324 ? 2.805 2.395 -0.909 1 94.06 324 ALA A O 1
ATOM 2676 N N . LEU A 1 325 ? 4.359 3.561 0.157 1 94.94 325 LEU A N 1
ATOM 2677 C CA . LEU A 1 325 ? 3.42 4.629 0.488 1 94.94 325 LEU A CA 1
ATOM 2678 C C . LEU A 1 325 ? 2.932 5.332 -0.773 1 94.94 325 LEU A C 1
ATOM 2680 O O . LEU A 1 325 ? 1.78 5.77 -0.84 1 94.94 325 LEU A O 1
ATOM 2684 N N . THR A 1 326 ? 3.777 5.418 -1.758 1 92.19 326 THR A N 1
ATOM 2685 C CA . THR A 1 326 ? 3.414 6.07 -3.012 1 92.19 326 THR A CA 1
ATOM 2686 C C . THR A 1 326 ? 2.311 5.293 -3.725 1 92.19 326 THR A C 1
ATOM 2688 O O . THR A 1 326 ? 1.593 5.852 -4.559 1 92.19 326 THR A O 1
ATOM 2691 N N . GLY A 1 327 ? 2.178 4.039 -3.428 1 94.5 327 GLY A N 1
ATOM 2692 C CA . GLY A 1 327 ? 1.077 3.24 -3.941 1 94.5 327 GLY A CA 1
ATOM 2693 C C . GLY A 1 327 ? -0.161 3.299 -3.066 1 94.5 327 GLY A C 1
ATOM 2694 O O . GLY A 1 327 ? -1.285 3.318 -3.572 1 94.5 327 GLY A O 1
ATOM 2695 N N . LEU A 1 328 ? 0.087 3.359 -1.785 1 96.25 328 LEU A N 1
ATOM 2696 C CA . LEU A 1 328 ? -1.023 3.348 -0.84 1 96.25 328 LEU A CA 1
ATOM 2697 C C . LEU A 1 328 ? -1.898 4.586 -1.015 1 96.25 328 LEU A C 1
ATOM 2699 O O . LEU A 1 328 ? -3.125 4.5 -0.927 1 96.25 328 LEU A O 1
ATOM 2703 N N . ILE A 1 329 ? -1.266 5.703 -1.293 1 97.12 329 ILE A N 1
ATOM 2704 C CA . ILE A 1 329 ? -1.98 6.973 -1.336 1 97.12 329 ILE A CA 1
ATOM 2705 C C . ILE A 1 329 ? -2.984 6.965 -2.488 1 97.12 329 ILE A C 1
ATOM 2707 O O . ILE A 1 329 ? -4.18 7.188 -2.281 1 97.12 329 ILE A O 1
ATOM 2711 N N . PRO A 1 330 ? -2.609 6.621 -3.689 1 96.12 330 PRO A N 1
ATOM 2712 C CA . PRO A 1 330 ? -3.602 6.547 -4.766 1 96.12 330 PRO A CA 1
ATOM 2713 C C . PRO A 1 330 ? -4.711 5.535 -4.473 1 96.12 330 PRO A C 1
ATOM 2715 O O . PRO A 1 330 ? -5.883 5.805 -4.746 1 96.12 330 PRO A O 1
ATOM 2718 N N . ALA A 1 331 ? -4.309 4.395 -3.939 1 96.19 331 ALA A N 1
ATOM 2719 C CA . ALA A 1 331 ? -5.316 3.387 -3.611 1 96.19 331 ALA A CA 1
ATOM 2720 C C . ALA A 1 331 ? -6.328 3.934 -2.609 1 96.19 331 ALA A C 1
ATOM 2722 O O . ALA A 1 331 ? -7.535 3.727 -2.762 1 96.19 331 ALA A O 1
ATOM 2723 N N . PHE A 1 332 ? -5.863 4.602 -1.619 1 97.19 332 PHE A N 1
ATOM 2724 C CA . PHE A 1 332 ? -6.711 5.211 -0.603 1 97.19 332 PHE A CA 1
ATOM 2725 C C . PHE A 1 332 ? -7.656 6.234 -1.228 1 97.19 332 PHE A C 1
ATOM 2727 O O . PHE A 1 332 ? -8.852 6.246 -0.929 1 97.19 332 PHE A O 1
ATOM 2734 N N . LEU A 1 333 ? -7.098 7.09 -2.057 1 97.12 333 LEU A N 1
ATOM 2735 C CA . LEU A 1 333 ? -7.867 8.18 -2.643 1 97.12 333 LEU A CA 1
ATOM 2736 C C . LEU A 1 333 ? -8.992 7.645 -3.521 1 97.12 333 LEU A C 1
ATOM 2738 O O . LEU A 1 333 ? -10.102 8.188 -3.523 1 97.12 333 LEU A O 1
ATOM 2742 N N . HIS A 1 334 ? -8.75 6.559 -4.199 1 94.19 334 HIS A N 1
ATOM 2743 C CA . HIS A 1 334 ? -9.703 6.07 -5.184 1 94.19 334 HIS A CA 1
ATOM 2744 C C . HIS A 1 334 ? -10.57 4.957 -4.605 1 94.19 334 HIS A C 1
ATOM 2746 O O . HIS A 1 334 ? -11.422 4.402 -5.305 1 94.19 334 HIS A O 1
ATOM 2752 N N . ALA A 1 335 ? -10.266 4.609 -3.355 1 90.25 335 ALA A N 1
ATOM 2753 C CA . ALA A 1 335 ? -11.102 3.59 -2.725 1 90.25 335 ALA A CA 1
ATOM 2754 C C . ALA A 1 335 ? -12.562 4.016 -2.707 1 90.25 335 ALA A C 1
ATOM 2756 O O . ALA A 1 335 ? -12.875 5.191 -2.514 1 90.25 335 ALA A O 1
ATOM 2757 N N . LYS A 1 336 ? -13.461 3.105 -3.074 1 76.06 336 LYS A N 1
ATOM 2758 C CA . LYS A 1 336 ? -14.883 3.428 -3.129 1 76.06 336 LYS A CA 1
ATOM 2759 C C . LYS A 1 336 ? -15.539 3.254 -1.762 1 76.06 336 LYS A C 1
ATOM 2761 O O . LYS A 1 336 ? -15.383 2.215 -1.118 1 76.06 336 LYS A O 1
ATOM 2766 N N . PRO A 1 337 ? -16.031 4.438 -1.22 1 61.12 337 PRO A N 1
ATOM 2767 C CA . PRO A 1 337 ? -16.656 4.359 0.107 1 61.12 337 PRO A CA 1
ATOM 2768 C C . PRO A 1 337 ? -17.844 3.408 0.148 1 61.12 337 PRO A C 1
ATOM 2770 O O . PRO A 1 337 ? -18.531 3.223 -0.864 1 61.12 337 PRO A O 1
ATOM 2773 N N . LYS A 1 338 ? -17.797 2.357 0.929 1 55.91 338 LYS A N 1
ATOM 2774 C CA . LYS A 1 338 ? -19.094 1.729 1.139 1 55.91 338 LYS A CA 1
ATOM 2775 C C . LYS A 1 338 ? -20.031 2.66 1.892 1 55.91 338 LYS A C 1
ATOM 2777 O O . LYS A 1 338 ? -19.625 3.355 2.822 1 55.91 338 LYS A O 1
ATOM 2782 N N . HIS A 1 339 ? -20.828 3.406 1.233 1 52.88 339 HIS A N 1
ATOM 2783 C CA . HIS A 1 339 ? -21.75 4.426 1.721 1 52.88 339 HIS A CA 1
ATOM 2784 C C . HIS A 1 339 ? -21.969 4.289 3.223 1 52.88 339 HIS A C 1
ATOM 2786 O O . HIS A 1 339 ? -21.859 5.27 3.963 1 52.88 339 HIS A O 1
ATOM 2792 N N . PHE A 1 340 ? -23.047 3.566 3.811 1 44.5 340 PHE A N 1
ATOM 2793 C CA . PHE A 1 340 ? -23.844 4 4.945 1 44.5 340 PHE A CA 1
ATOM 2794 C C . PHE A 1 340 ? -23.375 3.336 6.23 1 44.5 340 PHE A C 1
ATOM 2796 O O . PHE A 1 340 ? -23.469 2.115 6.375 1 44.5 340 PHE A O 1
ATOM 2803 N N . TYR A 1 341 ? -22.484 3.99 6.785 1 39.69 341 TYR A N 1
ATOM 2804 C CA . TYR A 1 341 ? -22.062 3.355 8.031 1 39.69 341 TYR A CA 1
ATOM 2805 C C . TYR A 1 341 ? -23.156 3.492 9.102 1 39.69 341 TYR A C 1
ATOM 2807 O O . TYR A 1 341 ? -23.188 2.709 10.047 1 39.69 341 TYR A O 1
ATOM 2815 N N . TYR A 1 342 ? -23.734 4.668 9.234 1 35.28 342 TYR A N 1
ATOM 2816 C CA . TYR A 1 342 ? -24.875 4.805 10.133 1 35.28 342 TYR A CA 1
ATOM 2817 C C . TYR A 1 342 ? -26.188 4.723 9.367 1 35.28 342 TYR A C 1
ATOM 2819 O O . TYR A 1 342 ? -26.25 5.113 8.203 1 35.28 342 TYR A O 1
ATOM 2827 N N . MET B 1 1 ? -23.125 -6.652 -12.359 1 38.56 1 MET B N 1
ATOM 2828 C CA . MET B 1 1 ? -22 -7.199 -13.117 1 38.56 1 MET B CA 1
ATOM 2829 C C . MET B 1 1 ? -21.078 -8.008 -12.211 1 38.56 1 MET B C 1
ATOM 2831 O O . MET B 1 1 ? -20.953 -7.715 -11.023 1 38.56 1 MET B O 1
ATOM 2835 N N . SER B 1 2 ? -20.703 -9.117 -12.656 1 51.12 2 SER B N 1
ATOM 2836 C CA . SER B 1 2 ? -19.938 -10.062 -11.844 1 51.12 2 SER B CA 1
ATOM 2837 C C . SER B 1 2 ? -18.641 -9.445 -11.336 1 51.12 2 SER B C 1
ATOM 2839 O O . SER B 1 2 ? -18 -8.672 -12.047 1 51.12 2 SER B O 1
ATOM 2841 N N . ASP B 1 3 ? -18.281 -9.711 -10.055 1 73.75 3 ASP B N 1
ATOM 2842 C CA . ASP B 1 3 ? -17.078 -9.18 -9.391 1 73.75 3 ASP B CA 1
ATOM 2843 C C . ASP B 1 3 ? -15.844 -9.977 -9.781 1 73.75 3 ASP B C 1
ATOM 2845 O O . ASP B 1 3 ? -14.758 -9.742 -9.242 1 73.75 3 ASP B O 1
ATOM 2849 N N . ILE B 1 4 ? -16.188 -11.016 -10.805 1 86.69 4 ILE B N 1
ATOM 2850 C CA . ILE B 1 4 ? -15.031 -11.773 -11.258 1 86.69 4 ILE B CA 1
ATOM 2851 C C . ILE B 1 4 ? -15.094 -11.953 -12.773 1 86.69 4 ILE B C 1
ATOM 2853 O O . ILE B 1 4 ? -16.188 -11.969 -13.359 1 86.69 4 ILE B O 1
ATOM 2857 N N . PRO B 1 5 ? -14.062 -12.141 -13.453 1 93.12 5 PRO B N 1
ATOM 2858 C CA . PRO B 1 5 ? -14.023 -12.234 -14.914 1 93.12 5 PRO B CA 1
ATOM 2859 C C . PRO B 1 5 ? -14.242 -13.656 -15.422 1 93.12 5 PRO B C 1
ATOM 2861 O O . PRO B 1 5 ? -14.125 -13.906 -16.625 1 93.12 5 PRO B O 1
ATOM 2864 N N . PHE B 1 6 ? -14.664 -14.641 -14.609 1 95.38 6 PHE B N 1
ATOM 2865 C CA . PHE B 1 6 ? -14.734 -16.047 -14.984 1 95.38 6 PHE B CA 1
ATOM 2866 C C . PHE B 1 6 ? -16.125 -16.406 -15.492 1 95.38 6 PHE B C 1
ATOM 2868 O O . PHE B 1 6 ? -17.125 -15.914 -14.969 1 95.38 6 PHE B O 1
ATOM 2875 N N . LEU B 1 7 ? -16.172 -17.297 -16.406 1 94.25 7 LEU B N 1
ATOM 2876 C CA . LEU B 1 7 ? -17.438 -17.734 -16.984 1 94.25 7 LEU B CA 1
ATOM 2877 C C . LEU B 1 7 ? -17.891 -19.047 -16.344 1 94.25 7 LEU B C 1
ATOM 2879 O O . LEU B 1 7 ? -17.062 -19.812 -15.859 1 94.25 7 LEU B O 1
ATOM 2883 N N . ASN B 1 8 ? -19.172 -19.219 -16.391 1 92.75 8 ASN B N 1
ATOM 2884 C CA . ASN B 1 8 ? -19.719 -20.547 -16.125 1 92.75 8 ASN B CA 1
ATOM 2885 C C . ASN B 1 8 ? -19.422 -21.531 -17.266 1 92.75 8 ASN B C 1
ATOM 2887 O O . ASN B 1 8 ? -19.609 -21.188 -18.438 1 92.75 8 ASN B O 1
ATOM 2891 N N . PRO B 1 9 ? -19 -22.672 -16.938 1 93.88 9 PRO B N 1
ATOM 2892 C CA . PRO B 1 9 ? -18.719 -23.656 -17.984 1 93.88 9 PRO B CA 1
ATOM 2893 C C . PRO B 1 9 ? -19.922 -23.906 -18.891 1 93.88 9 PRO B C 1
ATOM 2895 O O . PRO B 1 9 ? -19.75 -24.234 -20.078 1 93.88 9 PRO B O 1
ATOM 2898 N N . ALA B 1 10 ? -21.062 -23.672 -18.406 1 93.25 10 ALA B N 1
ATOM 2899 C CA . ALA B 1 10 ? -22.281 -23.859 -19.203 1 93.25 10 ALA B CA 1
ATOM 2900 C C . ALA B 1 10 ? -22.312 -22.891 -20.391 1 93.25 10 ALA B C 1
ATOM 2902 O O . ALA B 1 10 ? -22.875 -23.203 -21.438 1 93.25 10 ALA B O 1
ATOM 2903 N N . VAL B 1 11 ? -21.719 -21.781 -20.188 1 93.5 11 VAL B N 1
ATOM 2904 C CA . VAL B 1 11 ? -21.672 -20.781 -21.25 1 93.5 11 VAL B CA 1
ATOM 2905 C C . VAL B 1 11 ? -20.797 -21.281 -22.406 1 93.5 11 VAL B C 1
ATOM 2907 O O . VAL B 1 11 ? -21.078 -21.016 -23.562 1 93.5 11 VAL B O 1
ATOM 2910 N N . LEU B 1 12 ? -19.75 -22.016 -22.094 1 94.62 12 LEU B N 1
ATOM 2911 C CA . LEU B 1 12 ? -18.875 -22.578 -23.125 1 94.62 12 LEU B CA 1
ATOM 2912 C C . LEU B 1 12 ? -19.641 -23.609 -23.969 1 94.62 12 LEU B C 1
ATOM 2914 O O . LEU B 1 12 ? -19.484 -23.625 -25.203 1 94.62 12 LEU B O 1
ATOM 2918 N N . LYS B 1 13 ? -20.469 -24.312 -23.359 1 92.81 13 LYS B N 1
ATOM 2919 C CA . LYS B 1 13 ? -21.266 -25.297 -24.062 1 92.81 13 LYS B CA 1
ATOM 2920 C C . LYS B 1 13 ? -22.219 -24.641 -25.062 1 92.81 13 LYS B C 1
ATOM 2922 O O . LYS B 1 13 ? -22.391 -25.109 -26.172 1 92.81 13 LYS B O 1
ATOM 2927 N N . GLN B 1 14 ? -22.688 -23.562 -24.594 1 94.69 14 GLN B N 1
ATOM 2928 C CA . GLN B 1 14 ? -23.594 -22.797 -25.453 1 94.69 14 GLN B CA 1
ATOM 2929 C C . GLN B 1 14 ? -22.859 -22.25 -26.672 1 94.69 14 GLN B C 1
ATOM 2931 O O . GLN B 1 14 ? -23.453 -22.078 -27.75 1 94.69 14 GLN B O 1
ATOM 2936 N N . LEU B 1 15 ? -21.625 -22.031 -26.531 1 94.5 15 LEU B N 1
ATOM 2937 C CA . LEU B 1 15 ? -20.797 -21.484 -27.609 1 94.5 15 LEU B CA 1
ATOM 2938 C C . LEU B 1 15 ? -20.156 -22.594 -28.422 1 94.5 15 LEU B C 1
ATOM 2940 O O . LEU B 1 15 ? -19.297 -22.344 -29.266 1 94.5 15 LEU B O 1
ATOM 2944 N N . ASP B 1 16 ? -20.453 -23.812 -28.109 1 95.38 16 ASP B N 1
ATOM 2945 C CA . ASP B 1 16 ? -19.906 -25 -28.75 1 95.38 16 ASP B CA 1
ATOM 2946 C C . ASP B 1 16 ? -18.391 -25.078 -28.562 1 95.38 16 ASP B C 1
ATOM 2948 O O . ASP B 1 16 ? -17.656 -25.344 -29.516 1 95.38 16 ASP B O 1
ATOM 2952 N N . LEU B 1 17 ? -17.969 -24.734 -27.391 1 96.19 17 LEU B N 1
ATOM 2953 C CA . LEU B 1 17 ? -16.562 -24.828 -27 1 96.19 17 LEU B CA 1
ATOM 2954 C C . LEU B 1 17 ? -16.375 -25.906 -25.938 1 96.19 17 LEU B C 1
ATOM 2956 O O . LEU B 1 17 ? -17.234 -26.094 -25.062 1 96.19 17 LEU B O 1
ATOM 2960 N N . PRO B 1 18 ? -15.273 -26.594 -26.016 1 96.25 18 PRO B N 1
ATOM 2961 C CA . PRO B 1 18 ? -15.039 -27.625 -25 1 96.25 18 PRO B CA 1
ATOM 2962 C C . PRO B 1 18 ? -14.719 -27.062 -23.625 1 96.25 18 PRO B C 1
ATOM 2964 O O . PRO B 1 18 ? -14.031 -26.047 -23.516 1 96.25 18 PRO B O 1
ATOM 2967 N N . VAL B 1 19 ? -15.219 -27.703 -22.594 1 96.62 19 VAL B N 1
ATOM 2968 C CA . VAL B 1 19 ? -14.859 -27.312 -21.234 1 96.62 19 VAL B CA 1
ATOM 2969 C C . VAL B 1 19 ? -13.453 -27.812 -20.922 1 96.62 19 VAL B C 1
ATOM 2971 O O . VAL B 1 19 ? -13.141 -29 -21.094 1 96.62 19 VAL B O 1
ATOM 2974 N N . PRO B 1 20 ? -12.586 -26.938 -20.469 1 96.75 20 PRO B N 1
ATOM 2975 C CA . PRO B 1 20 ? -11.227 -27.359 -20.125 1 96.75 20 PRO B CA 1
ATOM 2976 C C . PRO B 1 20 ? -11.203 -28.484 -19.109 1 96.75 20 PRO B C 1
ATOM 2978 O O . PRO B 1 20 ? -12.031 -28.531 -18.188 1 96.75 20 PRO B O 1
ATOM 2981 N N . ASN B 1 21 ? -10.312 -29.344 -19.297 1 93.75 21 ASN B N 1
ATOM 2982 C CA . ASN B 1 21 ? -10.133 -30.453 -18.359 1 93.75 21 ASN B CA 1
ATOM 2983 C C . ASN B 1 21 ? -8.672 -30.891 -18.281 1 93.75 21 ASN B C 1
ATOM 2985 O O . ASN B 1 21 ? -7.934 -30.766 -19.266 1 93.75 21 ASN B O 1
ATOM 2989 N N . ARG B 1 22 ? -8.344 -31.484 -17.203 1 93.31 22 ARG B N 1
ATOM 2990 C CA . ARG B 1 22 ? -6.949 -31.766 -16.859 1 93.31 22 ARG B CA 1
ATOM 2991 C C . ARG B 1 22 ? -6.383 -32.875 -17.75 1 93.31 22 ARG B C 1
ATOM 2993 O O . ARG B 1 22 ? -5.172 -32.938 -17.969 1 93.31 22 ARG B O 1
ATOM 3000 N N . ASP B 1 23 ? -7.238 -33.688 -18.297 1 92.62 23 ASP B N 1
ATOM 3001 C CA . ASP B 1 23 ? -6.773 -34.875 -19.031 1 92.62 23 ASP B CA 1
ATOM 3002 C C . ASP B 1 23 ? -6.699 -34.594 -20.531 1 92.62 23 ASP B C 1
ATOM 3004 O O . ASP B 1 23 ? -5.758 -35 -21.203 1 92.62 23 ASP B O 1
ATOM 3008 N N . LEU B 1 24 ? -7.637 -33.812 -21.094 1 94.75 24 LEU B N 1
ATOM 3009 C CA . LEU B 1 24 ? -7.773 -33.688 -22.547 1 94.75 24 LEU B CA 1
ATOM 3010 C C . LEU B 1 24 ? -7.129 -32.406 -23.031 1 94.75 24 LEU B C 1
ATOM 3012 O O . LEU B 1 24 ? -6.441 -32.375 -24.047 1 94.75 24 LEU B O 1
ATOM 3016 N N . THR B 1 25 ? -7.285 -31.312 -22.312 1 96.69 25 THR B N 1
ATOM 3017 C CA . THR B 1 25 ? -6.859 -30 -22.781 1 96.69 25 THR B CA 1
ATOM 3018 C C . THR B 1 25 ? -5.344 -29.938 -22.938 1 96.69 25 THR B C 1
ATOM 3020 O O . THR B 1 25 ? -4.836 -29.375 -23.906 1 96.69 25 THR B O 1
ATOM 3023 N N . PRO B 1 26 ? -4.562 -30.609 -22.031 1 96.5 26 PRO B N 1
ATOM 3024 C CA . PRO B 1 26 ? -3.109 -30.562 -22.203 1 96.5 26 PRO B CA 1
ATOM 3025 C C . PRO B 1 26 ? -2.645 -31.266 -23.469 1 96.5 26 PRO B C 1
ATOM 3027 O O . PRO B 1 26 ? -1.564 -30.969 -23.984 1 96.5 26 PRO B O 1
ATOM 3030 N N . GLN B 1 27 ? -3.398 -32.125 -24.016 1 94.75 27 GLN B N 1
ATOM 3031 C CA . GLN B 1 27 ? -3.016 -32.875 -25.188 1 94.75 27 GLN B CA 1
ATOM 3032 C C . GLN B 1 27 ? -2.982 -32.031 -26.438 1 94.75 27 GLN B C 1
ATOM 3034 O O . GLN B 1 27 ? -2.311 -32.344 -27.422 1 94.75 27 GLN B O 1
ATOM 3039 N N . VAL B 1 28 ? -3.689 -30.938 -26.406 1 93.69 28 VAL B N 1
ATOM 3040 C CA . VAL B 1 28 ? -3.76 -30.094 -27.609 1 93.69 28 VAL B CA 1
ATOM 3041 C C . VAL B 1 28 ? -2.732 -28.969 -27.516 1 93.69 28 VAL B C 1
ATOM 3043 O O . VAL B 1 28 ? -2.588 -28.172 -28.438 1 93.69 28 VAL B O 1
ATOM 3046 N N . LEU B 1 29 ? -1.999 -28.906 -26.391 1 95.19 29 LEU B N 1
ATOM 3047 C CA . LEU B 1 29 ? -0.974 -27.891 -26.234 1 95.19 29 LEU B CA 1
ATOM 3048 C C . LEU B 1 29 ? 0.237 -28.188 -27.109 1 95.19 29 LEU B C 1
ATOM 3050 O O . LEU B 1 29 ? 0.694 -29.328 -27.172 1 95.19 29 LEU B O 1
ATOM 3054 N N . SER B 1 30 ? 0.708 -27.234 -27.797 1 96.19 30 SER B N 1
ATOM 3055 C CA . SER B 1 30 ? 1.992 -27.297 -28.484 1 96.19 30 SER B CA 1
ATOM 3056 C C . SER B 1 30 ? 3.121 -26.781 -27.594 1 96.19 30 SER B C 1
ATOM 3058 O O . SER B 1 30 ? 2.875 -26.094 -26.594 1 96.19 30 SER B O 1
ATOM 3060 N N . PRO B 1 31 ? 4.367 -27.156 -27.938 1 97.19 31 PRO B N 1
ATOM 3061 C CA . PRO B 1 31 ? 5.469 -26.531 -27.219 1 97.19 31 PRO B CA 1
ATOM 3062 C C . PRO B 1 31 ? 5.395 -25 -27.25 1 97.19 31 PRO B C 1
ATOM 3064 O O . PRO B 1 31 ? 5.027 -24.422 -28.266 1 97.19 31 PRO B O 1
ATOM 3067 N N . LEU B 1 32 ? 5.719 -24.359 -26.188 1 97.81 32 LEU B N 1
ATOM 3068 C CA . LEU B 1 32 ? 5.699 -22.891 -26.125 1 97.81 32 LEU B CA 1
ATOM 3069 C C . LEU B 1 32 ? 6.633 -22.297 -27.172 1 97.81 32 LEU B C 1
ATOM 3071 O O . LEU B 1 32 ? 7.816 -22.641 -27.219 1 97.81 32 LEU B O 1
ATOM 3075 N N . ASN B 1 33 ? 6.094 -21.547 -28.047 1 97.12 33 ASN B N 1
ATOM 3076 C CA . ASN B 1 33 ? 6.855 -20.875 -29.094 1 97.12 33 ASN B CA 1
ATOM 3077 C C . ASN B 1 33 ? 6.617 -19.359 -29.062 1 97.12 33 ASN B C 1
ATOM 3079 O O . ASN B 1 33 ? 5.598 -18.891 -29.562 1 97.12 33 ASN B O 1
ATOM 3083 N N . LEU B 1 34 ? 7.602 -18.641 -28.547 1 96.81 34 LEU B N 1
ATOM 3084 C CA . LEU B 1 34 ? 7.445 -17.203 -28.375 1 96.81 34 LEU B CA 1
ATOM 3085 C C . LEU B 1 34 ? 7.766 -16.469 -29.672 1 96.81 34 LEU B C 1
ATOM 3087 O O . LEU B 1 34 ? 7.484 -15.266 -29.797 1 96.81 34 LEU B O 1
ATOM 3091 N N . ASN B 1 35 ? 8.227 -17.125 -30.688 1 94.56 35 ASN B N 1
ATOM 3092 C CA . ASN B 1 35 ? 8.594 -16.5 -31.953 1 94.56 35 ASN B CA 1
ATOM 3093 C C . ASN B 1 35 ? 7.371 -16.219 -32.812 1 94.56 35 ASN B C 1
ATOM 3095 O O . ASN B 1 35 ? 7.445 -15.438 -33.781 1 94.56 35 ASN B O 1
ATOM 3099 N N . THR B 1 36 ? 6.293 -16.938 -32.531 1 92.75 36 THR B N 1
ATOM 3100 C CA . THR B 1 36 ? 5.082 -16.766 -33.312 1 92.75 36 THR B CA 1
ATOM 3101 C C . THR B 1 36 ? 3.869 -16.547 -32.406 1 92.75 36 THR B C 1
ATOM 3103 O O . THR B 1 36 ? 3.715 -17.234 -31.406 1 92.75 36 THR B O 1
ATOM 3106 N N . LEU B 1 37 ? 3.168 -15.594 -32.75 1 92.88 37 LEU B N 1
ATOM 3107 C CA . LEU B 1 37 ? 1.878 -15.398 -32.094 1 92.88 37 LEU B CA 1
ATOM 3108 C C . LEU B 1 37 ? 0.769 -16.109 -32.875 1 92.88 37 LEU B C 1
ATOM 3110 O O . LEU B 1 37 ? 0.293 -15.602 -33.906 1 92.88 37 LEU B O 1
ATOM 3114 N N . GLU B 1 38 ? 0.357 -17.25 -32.406 1 88.62 38 GLU B N 1
ATOM 3115 C CA . GLU B 1 38 ? -0.615 -18.062 -33.125 1 88.62 38 GLU B CA 1
ATOM 3116 C C . GLU B 1 38 ? -2.016 -17.891 -32.531 1 88.62 38 GLU B C 1
ATOM 3118 O O . GLU B 1 38 ? -2.17 -17.594 -31.359 1 88.62 38 GLU B O 1
ATOM 3123 N N . GLU B 1 39 ? -2.969 -18.125 -33.406 1 92.25 39 GLU B N 1
ATOM 3124 C CA . GLU B 1 39 ? -4.344 -18.188 -32.906 1 92.25 39 GLU B CA 1
ATOM 3125 C C . GLU B 1 39 ? -4.566 -19.438 -32.062 1 92.25 39 GLU B C 1
ATOM 3127 O O . GLU B 1 39 ? -4.07 -20.516 -32.375 1 92.25 39 GLU B O 1
ATOM 3132 N N . PRO B 1 40 ? -5.219 -19.234 -31.031 1 94 40 PRO B N 1
ATOM 3133 C CA . PRO B 1 40 ? -5.438 -20.391 -30.156 1 94 40 PRO B CA 1
ATOM 3134 C C . PRO B 1 40 ? -6.348 -21.438 -30.797 1 94 40 PRO B C 1
ATOM 3136 O O . PRO B 1 40 ? -7.27 -21.094 -31.547 1 94 40 PRO B O 1
ATOM 3139 N N . SER B 1 41 ? -6.102 -22.688 -30.516 1 94.12 41 SER B N 1
ATOM 3140 C CA . SER B 1 41 ? -7.039 -23.75 -30.875 1 94.12 41 SER B CA 1
ATOM 3141 C C . SER B 1 41 ? -8.383 -23.547 -30.172 1 94.12 41 SER B C 1
ATOM 3143 O O . SER B 1 41 ? -8.508 -22.703 -29.281 1 94.12 41 SER B O 1
ATOM 3145 N N . ARG B 1 42 ? -9.344 -24.312 -30.562 1 94.88 42 ARG B N 1
ATOM 3146 C CA . ARG B 1 42 ? -10.68 -24.266 -29.969 1 94.88 42 ARG B CA 1
ATOM 3147 C C . ARG B 1 42 ? -10.617 -24.516 -28.469 1 94.88 42 ARG B C 1
ATOM 3149 O O . ARG B 1 42 ? -11.289 -23.844 -27.688 1 94.88 42 ARG B O 1
ATOM 3156 N N . ASP B 1 43 ? -9.812 -25.438 -28.078 1 96.19 43 ASP B N 1
ATOM 3157 C CA . ASP B 1 43 ? -9.672 -25.812 -26.672 1 96.19 43 ASP B CA 1
ATOM 3158 C C . ASP B 1 43 ? -9.039 -24.672 -25.875 1 96.19 43 ASP B C 1
ATOM 3160 O O . ASP B 1 43 ? -9.492 -24.344 -24.781 1 96.19 43 ASP B O 1
ATOM 3164 N N . LEU B 1 44 ? -8.008 -24.078 -26.469 1 96.69 44 LEU B N 1
ATOM 3165 C CA . LEU B 1 44 ? -7.312 -23.016 -25.766 1 96.69 44 LEU B CA 1
ATOM 3166 C C . LEU B 1 44 ? -8.156 -21.75 -25.734 1 96.69 44 LEU B C 1
ATOM 3168 O O . LEU B 1 44 ? -8.102 -20.984 -24.766 1 96.69 44 LEU B O 1
ATOM 3172 N N . LEU B 1 45 ? -8.906 -21.547 -26.797 1 96.81 45 LEU B N 1
ATOM 3173 C CA . LEU B 1 45 ? -9.844 -20.438 -26.781 1 96.81 45 LEU B CA 1
ATOM 3174 C C . LEU B 1 45 ? -10.867 -20.594 -25.656 1 96.81 45 LEU B C 1
ATOM 3176 O O . LEU B 1 45 ? -11.203 -19.641 -24.969 1 96.81 45 LEU B O 1
ATOM 3180 N N . ALA B 1 46 ? -11.406 -21.812 -25.5 1 97.88 46 ALA B N 1
ATOM 3181 C CA . ALA B 1 46 ? -12.352 -22.109 -24.422 1 97.88 46 ALA B CA 1
ATOM 3182 C C . ALA B 1 46 ? -11.742 -21.812 -23.062 1 97.88 46 ALA B C 1
ATOM 3184 O O . ALA B 1 46 ? -12.391 -21.219 -22.203 1 97.88 46 ALA B O 1
ATOM 3185 N N . TYR B 1 47 ? -10.477 -22.234 -22.922 1 98.19 47 TYR B N 1
ATOM 3186 C CA . TYR B 1 47 ? -9.742 -21.969 -21.688 1 98.19 47 TYR B CA 1
ATOM 3187 C C . TYR B 1 47 ? -9.633 -20.469 -21.422 1 98.19 47 TYR B C 1
ATOM 3189 O O . TYR B 1 47 ? -9.938 -20 -20.328 1 98.19 47 TYR B O 1
ATOM 3197 N N . ARG B 1 48 ? -9.234 -19.734 -22.453 1 98.25 48 ARG B N 1
ATOM 3198 C CA . ARG B 1 48 ? -9.039 -18.297 -22.328 1 98.25 48 ARG B CA 1
ATOM 3199 C C . ARG B 1 48 ? -10.352 -17.578 -22.016 1 98.25 48 ARG B C 1
ATOM 3201 O O . ARG B 1 48 ? -10.367 -16.641 -21.219 1 98.25 48 ARG B O 1
ATOM 3208 N N . LYS B 1 49 ? -11.414 -18.047 -22.547 1 97.75 49 LYS B N 1
ATOM 3209 C CA . LYS B 1 49 ? -12.727 -17.453 -22.297 1 97.75 49 LYS B CA 1
ATOM 3210 C C . LYS B 1 49 ? -13.227 -17.797 -20.906 1 97.75 49 LYS B C 1
ATOM 3212 O O . LYS B 1 49 ? -13.766 -16.922 -20.203 1 97.75 49 LYS B O 1
ATOM 3217 N N . LEU B 1 50 ? -13.055 -19.016 -20.5 1 97.94 50 LEU B N 1
ATOM 3218 C CA . LEU B 1 50 ? -13.516 -19.438 -19.188 1 97.94 50 LEU B CA 1
ATOM 3219 C C . LEU B 1 50 ? -12.898 -18.594 -18.078 1 97.94 50 LEU B C 1
ATOM 3221 O O . LEU B 1 50 ? -13.594 -18.188 -17.141 1 97.94 50 LEU B O 1
ATOM 3225 N N . TYR B 1 51 ? -11.617 -18.297 -18.266 1 98.19 51 TYR B N 1
ATOM 3226 C CA . TYR B 1 51 ? -10.906 -17.609 -17.203 1 98.19 51 TYR B CA 1
ATOM 3227 C C . TYR B 1 51 ? -10.727 -16.141 -17.516 1 98.19 51 TYR B C 1
ATOM 3229 O O . TYR B 1 51 ? -9.969 -15.438 -16.844 1 98.19 51 TYR B O 1
ATOM 3237 N N . GLY B 1 52 ? -11.398 -15.648 -18.547 1 97.94 52 GLY B N 1
ATOM 3238 C CA . GLY B 1 52 ? -11.43 -14.227 -18.875 1 97.94 52 GLY B CA 1
ATOM 3239 C C . GLY B 1 52 ? -10.109 -13.703 -19.406 1 97.94 52 GLY B C 1
ATOM 3240 O O . GLY B 1 52 ? -9.859 -12.5 -19.375 1 97.94 52 GLY B O 1
ATOM 3241 N N . LEU B 1 53 ? -9.227 -14.586 -19.875 1 98.38 53 LEU B N 1
ATOM 3242 C CA . LEU B 1 53 ? -7.906 -14.164 -20.328 1 98.38 53 LEU B CA 1
ATOM 3243 C C . LEU B 1 53 ? -7.988 -13.484 -21.688 1 98.38 53 LEU B C 1
ATOM 3245 O O . LEU B 1 53 ? -7.148 -12.641 -22.016 1 98.38 53 LEU B O 1
ATOM 3249 N N . HIS B 1 54 ? -9 -13.789 -22.516 1 97.06 54 HIS B N 1
ATOM 3250 C CA . HIS B 1 54 ? -9.195 -13.188 -23.828 1 97.06 54 HIS B CA 1
ATOM 3251 C C . HIS B 1 54 ? -9.539 -11.703 -23.703 1 97.06 54 HIS B C 1
ATOM 3253 O O . HIS B 1 54 ? -9.477 -10.961 -24.688 1 97.06 54 HIS B O 1
ATOM 3259 N N . LEU B 1 55 ? -9.953 -11.258 -22.5 1 97.38 55 LEU B N 1
ATOM 3260 C CA . LEU B 1 55 ? -10.367 -9.883 -22.266 1 97.38 55 LEU B CA 1
ATOM 3261 C C . LEU B 1 55 ? -9.156 -8.992 -22.016 1 97.38 55 LEU B C 1
ATOM 3263 O O . LEU B 1 55 ? -9.273 -7.762 -22 1 97.38 55 LEU B O 1
ATOM 3267 N N . LEU B 1 56 ? -7.969 -9.609 -21.828 1 98.12 56 LEU B N 1
ATOM 3268 C CA . LEU B 1 56 ? -6.762 -8.859 -21.516 1 98.12 56 LEU B CA 1
ATOM 3269 C C . LEU B 1 56 ? -6.215 -8.164 -22.766 1 98.12 56 LEU B C 1
ATOM 3271 O O . LEU B 1 56 ? -6.238 -8.734 -23.859 1 98.12 56 LEU B O 1
ATOM 3275 N N . GLU B 1 57 ? -5.801 -6.934 -22.625 1 97.25 57 GLU B N 1
ATOM 3276 C CA . GLU B 1 57 ? -5.145 -6.215 -23.719 1 97.25 57 GLU B CA 1
ATOM 3277 C C . GLU B 1 57 ? -3.654 -6.543 -23.766 1 97.25 57 GLU B C 1
ATOM 3279 O O . GLU B 1 57 ? -2.826 -5.766 -23.281 1 97.25 57 GLU B O 1
ATOM 3284 N N . CYS B 1 58 ? -3.346 -7.617 -24.453 1 98.38 58 CYS B N 1
ATOM 3285 C CA . CYS B 1 58 ? -1.972 -8.109 -24.5 1 98.38 58 CYS B CA 1
ATOM 3286 C C . CYS B 1 58 ? -1.796 -9.133 -25.609 1 98.38 58 CYS B C 1
ATOM 3288 O O . CYS B 1 58 ? -2.775 -9.578 -26.203 1 98.38 58 CYS B O 1
ATOM 3290 N N . ASP B 1 59 ? -0.537 -9.383 -25.969 1 98.25 59 ASP B N 1
ATOM 3291 C CA . ASP B 1 59 ? -0.203 -10.617 -26.688 1 98.25 59 ASP B CA 1
ATOM 3292 C C . ASP B 1 59 ? -0.082 -11.789 -25.719 1 98.25 59 ASP B C 1
ATOM 3294 O O . ASP B 1 59 ? 0.466 -11.648 -24.625 1 98.25 59 ASP B O 1
ATOM 3298 N N . HIS B 1 60 ? -0.641 -12.867 -26.109 1 98.44 60 HIS B N 1
ATOM 3299 C CA . HIS B 1 60 ? -0.726 -14.008 -25.203 1 98.44 60 HIS B CA 1
ATOM 3300 C C . HIS B 1 60 ? -0.223 -15.281 -25.859 1 98.44 60 HIS B C 1
ATOM 3302 O O . HIS B 1 60 ? -0.762 -15.703 -26.891 1 98.44 60 HIS B O 1
ATOM 3308 N N . TRP B 1 61 ? 0.906 -15.844 -25.344 1 98.25 61 TRP B N 1
ATOM 3309 C CA . TRP B 1 61 ? 1.416 -17.156 -25.734 1 98.25 61 TRP B CA 1
ATOM 3310 C C . TRP B 1 61 ? 1.056 -18.203 -24.703 1 98.25 61 TRP B C 1
ATOM 3312 O O . TRP B 1 61 ? 1.063 -17.938 -23.5 1 98.25 61 TRP B O 1
ATOM 3322 N N . GLN B 1 62 ? 0.74 -19.297 -25.172 1 97.31 62 GLN B N 1
ATOM 3323 C CA . GLN B 1 62 ? 0.361 -20.422 -24.328 1 97.31 62 GLN B CA 1
ATOM 3324 C C . GLN B 1 62 ? 0.888 -21.734 -24.891 1 97.31 62 GLN B C 1
ATOM 3326 O O . GLN B 1 62 ? 0.756 -22 -26.094 1 97.31 62 GLN B O 1
ATOM 3331 N N . GLY B 1 63 ? 1.571 -22.516 -24.078 1 97.81 63 GLY B N 1
ATOM 3332 C CA . GLY B 1 63 ? 2.131 -23.797 -24.484 1 97.81 63 GLY B CA 1
ATOM 3333 C C . GLY B 1 63 ? 2.766 -24.578 -23.359 1 97.81 63 GLY B C 1
ATOM 3334 O O . GLY B 1 63 ? 2.543 -24.266 -22.188 1 97.81 63 GLY B O 1
ATOM 3335 N N . TYR B 1 64 ? 3.428 -25.703 -23.688 1 98 64 TYR B N 1
ATOM 3336 C CA . TYR B 1 64 ? 4.055 -26.484 -22.625 1 98 64 TYR B CA 1
ATOM 3337 C C . TYR B 1 64 ? 5.574 -26.359 -22.672 1 98 64 TYR B C 1
ATOM 3339 O O . TYR B 1 64 ? 6.141 -26.094 -23.734 1 98 64 TYR B O 1
ATOM 3347 N N . VAL B 1 65 ? 6.223 -26.375 -21.578 1 98.5 65 VAL B N 1
ATOM 3348 C CA . VAL B 1 65 ? 7.652 -26.594 -21.406 1 98.5 65 VAL B CA 1
ATOM 3349 C C . VAL B 1 65 ? 7.898 -27.969 -20.781 1 98.5 65 VAL B C 1
ATOM 3351 O O . VAL B 1 65 ? 7.316 -28.297 -19.75 1 98.5 65 VAL B O 1
ATOM 3354 N N . GLN B 1 66 ? 8.711 -28.719 -21.516 1 97.62 66 GLN B N 1
ATOM 3355 C CA . GLN B 1 66 ? 9.008 -30.078 -21.047 1 97.62 66 GLN B CA 1
ATOM 3356 C C . GLN B 1 66 ? 10.305 -30.109 -20.25 1 97.62 66 GLN B C 1
ATOM 3358 O O . GLN B 1 66 ? 11.32 -29.547 -20.672 1 97.62 66 GLN B O 1
ATOM 3363 N N . MET B 1 67 ? 10.25 -30.656 -19.094 1 97.38 67 MET B N 1
ATOM 3364 C CA . MET B 1 67 ? 11.43 -30.969 -18.281 1 97.38 67 MET B CA 1
ATOM 3365 C C . MET B 1 67 ? 11.383 -32.406 -17.781 1 97.38 67 MET B C 1
ATOM 3367 O O . MET B 1 67 ? 10.375 -33.094 -17.953 1 97.38 67 MET B O 1
ATOM 3371 N N . PRO B 1 68 ? 12.422 -33.031 -17.297 1 95.38 68 PRO B N 1
ATOM 3372 C CA . PRO B 1 68 ? 12.516 -34.469 -17.031 1 95.38 68 PRO B CA 1
ATOM 3373 C C . PRO B 1 68 ? 11.375 -34.969 -16.141 1 95.38 68 PRO B C 1
ATOM 3375 O O . PRO B 1 68 ? 10.852 -36.062 -16.375 1 95.38 68 PRO B O 1
ATOM 3378 N N . LEU B 1 69 ? 10.852 -34.156 -15.281 1 95.88 69 LEU B N 1
ATOM 3379 C CA . LEU B 1 69 ? 9.891 -34.625 -14.289 1 95.88 69 LEU B CA 1
ATOM 3380 C C . LEU B 1 69 ? 8.461 -34.312 -14.727 1 95.88 69 LEU B C 1
ATOM 3382 O O . LEU B 1 69 ? 7.527 -35.031 -14.375 1 95.88 69 LEU B O 1
ATOM 3386 N N . PHE B 1 70 ? 8.367 -33.188 -15.461 1 97.62 70 PHE B N 1
ATOM 3387 C CA . PHE B 1 70 ? 7.012 -32.688 -15.688 1 97.62 70 PHE B CA 1
ATOM 3388 C C . PHE B 1 70 ? 6.902 -32.031 -17.062 1 97.62 70 PHE B C 1
ATOM 3390 O O . PHE B 1 70 ? 7.906 -31.594 -17.625 1 97.62 70 PHE B O 1
ATOM 3397 N N . ARG B 1 71 ? 5.707 -32.062 -17.609 1 98.19 71 ARG B N 1
ATOM 3398 C CA . ARG B 1 71 ? 5.281 -31.203 -18.703 1 98.19 71 ARG B CA 1
ATOM 3399 C C . ARG B 1 71 ? 4.426 -30.062 -18.188 1 98.19 71 ARG B C 1
ATOM 3401 O O . ARG B 1 71 ? 3.33 -30.266 -17.672 1 98.19 71 ARG B O 1
ATOM 3408 N N . LEU B 1 72 ? 4.91 -28.812 -18.359 1 98.69 72 LEU B N 1
ATOM 3409 C CA . LEU B 1 72 ? 4.348 -27.656 -17.656 1 98.69 72 LEU B CA 1
ATOM 3410 C C . LEU B 1 72 ? 3.559 -26.766 -18.609 1 98.69 72 LEU B C 1
ATOM 3412 O O . LEU B 1 72 ? 4.055 -26.406 -19.672 1 98.69 72 LEU B O 1
ATOM 3416 N N . HIS B 1 73 ? 2.318 -26.453 -18.234 1 98.81 73 HIS B N 1
ATOM 3417 C CA . HIS B 1 73 ? 1.554 -25.422 -18.938 1 98.81 73 HIS B CA 1
ATOM 3418 C C . HIS B 1 73 ? 2.07 -24.031 -18.609 1 98.81 73 HIS B C 1
ATOM 3420 O O . HIS B 1 73 ? 2.004 -23.594 -17.469 1 98.81 73 HIS B O 1
ATOM 3426 N N . VAL B 1 74 ? 2.59 -23.312 -19.562 1 98.75 74 VAL B N 1
ATOM 3427 C CA . VAL B 1 74 ? 3.225 -22 -19.391 1 98.75 74 VAL B CA 1
ATOM 3428 C C . VAL B 1 74 ? 2.49 -20.953 -20.219 1 98.75 74 VAL B C 1
ATOM 3430 O O . VAL B 1 74 ? 2.074 -21.234 -21.359 1 98.75 74 VAL B O 1
ATOM 3433 N N . GLN B 1 75 ? 2.297 -19.812 -19.625 1 98.75 75 GLN B N 1
ATOM 3434 C CA . GLN B 1 75 ? 1.663 -18.688 -20.281 1 98.75 75 GLN B CA 1
ATOM 3435 C C . GLN B 1 75 ? 2.537 -17.438 -20.203 1 98.75 75 GLN B C 1
ATOM 3437 O O . GLN B 1 75 ? 3.168 -17.188 -19.172 1 98.75 75 GLN B O 1
ATOM 3442 N N . VAL B 1 76 ? 2.621 -16.719 -21.328 1 98.81 76 VAL B N 1
ATOM 3443 C CA . VAL B 1 76 ? 3.332 -15.438 -21.406 1 98.81 76 VAL B CA 1
ATOM 3444 C C . VAL B 1 76 ? 2.383 -14.344 -21.875 1 98.81 76 VAL B C 1
ATOM 3446 O O . VAL B 1 76 ? 1.64 -14.531 -22.844 1 98.81 76 VAL B O 1
ATOM 3449 N N . PHE B 1 77 ? 2.332 -13.242 -21.172 1 98.88 77 PHE B N 1
ATOM 3450 C CA . PHE B 1 77 ? 1.526 -12.078 -21.516 1 98.88 77 PHE B CA 1
ATOM 3451 C C . PHE B 1 77 ? 2.41 -10.859 -21.75 1 98.88 77 PHE B C 1
ATOM 3453 O O . PHE B 1 77 ? 3.205 -10.484 -20.891 1 98.88 77 PHE B O 1
ATOM 3460 N N . LYS B 1 78 ? 2.334 -10.25 -22.875 1 98.75 78 LYS B N 1
ATOM 3461 C CA . LYS B 1 78 ? 3.102 -9.062 -23.234 1 98.75 78 LYS B CA 1
ATOM 3462 C C . LYS B 1 78 ? 2.188 -7.855 -23.422 1 98.75 78 LYS B C 1
ATOM 3464 O O . LYS B 1 78 ? 1.294 -7.875 -24.266 1 98.75 78 LYS B O 1
ATOM 3469 N N . PRO B 1 79 ? 2.393 -6.812 -22.609 1 98.56 79 PRO B N 1
ATOM 3470 C CA . PRO B 1 79 ? 1.549 -5.629 -22.781 1 98.56 79 PRO B CA 1
ATOM 3471 C C . PRO B 1 79 ? 1.755 -4.945 -24.125 1 98.56 79 PRO B C 1
ATOM 3473 O O . PRO B 1 79 ? 2.828 -5.062 -24.719 1 98.56 79 PRO B O 1
ATOM 3476 N N . LYS B 1 80 ? 0.698 -4.273 -24.594 1 97 80 LYS B N 1
ATOM 3477 C CA . LYS B 1 80 ? 0.764 -3.529 -25.844 1 97 80 LYS B CA 1
ATOM 3478 C C . LYS B 1 80 ? 1.304 -2.119 -25.625 1 97 80 LYS B C 1
ATOM 3480 O O . LYS B 1 80 ? 0.556 -1.143 -25.703 1 97 80 LYS B O 1
ATOM 3485 N N . VAL B 1 81 ? 2.529 -2.039 -25.375 1 96.5 81 VAL B N 1
ATOM 3486 C CA . VAL B 1 81 ? 3.213 -0.776 -25.109 1 96.5 81 VAL B CA 1
ATOM 3487 C C . VAL B 1 81 ? 4.512 -0.72 -25.906 1 96.5 81 VAL B C 1
ATOM 3489 O O . VAL B 1 81 ? 5 -1.747 -26.391 1 96.5 81 VAL B O 1
ATOM 3492 N N . GLU B 1 82 ? 5.043 0.46 -26.094 1 94.25 82 GLU B N 1
ATOM 3493 C CA . GLU B 1 82 ? 6.273 0.658 -26.859 1 94.25 82 GLU B CA 1
ATOM 3494 C C . GLU B 1 82 ? 7.477 0.089 -26.109 1 94.25 82 GLU B C 1
ATOM 3496 O O . GLU B 1 82 ? 8.328 -0.577 -26.719 1 94.25 82 GLU B O 1
ATOM 3501 N N . LYS B 1 83 ? 7.48 0.383 -24.828 1 96.88 83 LYS B N 1
ATOM 3502 C CA . LYS B 1 83 ? 8.602 -0.092 -24.016 1 96.88 83 LYS B CA 1
ATOM 3503 C C . LYS B 1 83 ? 8.109 -0.89 -22.812 1 96.88 83 LYS B C 1
ATOM 3505 O O . LYS B 1 83 ? 7.371 -0.366 -21.969 1 96.88 83 LYS B O 1
ATOM 3510 N N . ILE B 1 84 ? 8.5 -2.17 -22.797 1 97.88 84 ILE B N 1
ATOM 3511 C CA . ILE B 1 84 ? 8.172 -3.031 -21.672 1 97.88 84 ILE B CA 1
ATOM 3512 C C . ILE B 1 84 ? 9.07 -2.691 -20.469 1 97.88 84 ILE B C 1
ATOM 3514 O O . ILE B 1 84 ? 10.289 -2.598 -20.625 1 97.88 84 ILE B O 1
ATOM 3518 N N . GLN B 1 85 ? 8.516 -2.547 -19.297 1 97.25 85 GLN B N 1
ATOM 3519 C CA . GLN B 1 85 ? 9.227 -2.053 -18.125 1 97.25 85 GLN B CA 1
ATOM 3520 C C . GLN B 1 85 ? 10 -3.174 -17.438 1 97.25 85 GLN B C 1
ATOM 3522 O O . GLN B 1 85 ? 10.953 -2.916 -16.703 1 97.25 85 GLN B O 1
ATOM 3527 N N . GLY B 1 86 ? 9.617 -4.375 -17.609 1 97.75 86 GLY B N 1
ATOM 3528 C CA . GLY B 1 86 ? 10.203 -5.547 -16.984 1 97.75 86 GLY B CA 1
ATOM 3529 C C . GLY B 1 86 ? 9.32 -6.777 -17.062 1 97.75 86 GLY B C 1
ATOM 3530 O O . GLY B 1 86 ? 8.32 -6.785 -17.797 1 97.75 86 GLY B O 1
ATOM 3531 N N . THR B 1 87 ? 9.711 -7.84 -16.344 1 98.56 87 THR B N 1
ATOM 3532 C CA . THR B 1 87 ? 9.008 -9.117 -16.391 1 98.56 87 THR B CA 1
ATOM 3533 C C . THR B 1 87 ? 8.617 -9.578 -14.992 1 98.56 87 THR B C 1
ATOM 3535 O O . THR B 1 87 ? 9.445 -9.562 -14.078 1 98.56 87 THR B O 1
ATOM 3538 N N . VAL B 1 88 ? 7.395 -9.922 -14.828 1 98.81 88 VAL B N 1
ATOM 3539 C CA . VAL B 1 88 ? 6.922 -10.523 -13.578 1 98.81 88 VAL B CA 1
ATOM 3540 C C . VAL B 1 88 ? 6.781 -12.031 -13.75 1 98.81 88 VAL B C 1
ATOM 3542 O O . VAL B 1 88 ? 6.098 -12.5 -14.672 1 98.81 88 VAL B O 1
ATOM 3545 N N . CYS B 1 89 ? 7.457 -12.773 -12.953 1 98.88 89 CYS B N 1
ATOM 3546 C CA . CYS B 1 89 ? 7.168 -14.195 -12.828 1 98.88 89 CYS B CA 1
ATOM 3547 C C . CYS B 1 89 ? 6.152 -14.453 -11.719 1 98.88 89 CYS B C 1
ATOM 3549 O O . CYS B 1 89 ? 6.465 -14.297 -10.539 1 98.88 89 CYS B O 1
ATOM 3551 N N . LEU B 1 90 ? 4.977 -14.812 -12.086 1 98.94 90 LEU B N 1
ATOM 3552 C CA . LEU B 1 90 ? 3.824 -14.938 -11.195 1 98.94 90 LEU B CA 1
ATOM 3553 C C . LEU B 1 90 ? 3.541 -16.406 -10.875 1 98.94 90 LEU B C 1
ATOM 3555 O O . LEU B 1 90 ? 3.289 -17.203 -11.773 1 98.94 90 LEU B O 1
ATOM 3559 N N . LEU B 1 91 ? 3.596 -16.75 -9.586 1 98.88 91 LEU B N 1
ATOM 3560 C CA . LEU B 1 91 ? 3.412 -18.141 -9.172 1 98.88 91 LEU B CA 1
ATOM 3561 C C . LEU B 1 91 ? 2.172 -18.281 -8.297 1 98.88 91 LEU B C 1
ATOM 3563 O O . LEU B 1 91 ? 2.006 -17.547 -7.32 1 98.88 91 LEU B O 1
ATOM 3567 N N . HIS B 1 92 ? 1.324 -19.234 -8.625 1 98.5 92 HIS B N 1
ATOM 3568 C CA . HIS B 1 92 ? 0.082 -19.453 -7.898 1 98.5 92 HIS B CA 1
ATOM 3569 C C . HIS B 1 92 ? 0.306 -20.344 -6.688 1 98.5 92 HIS B C 1
ATOM 3571 O O . HIS B 1 92 ? 1.402 -20.875 -6.496 1 98.5 92 HIS B O 1
ATOM 3577 N N . GLY B 1 93 ? -0.716 -20.484 -5.859 1 97.31 93 GLY B N 1
ATOM 3578 C CA . GLY B 1 93 ? -0.639 -21.266 -4.633 1 97.31 93 GLY B CA 1
ATOM 3579 C C . GLY B 1 93 ? -1.119 -22.703 -4.801 1 97.31 93 GLY B C 1
ATOM 3580 O O . GLY B 1 93 ? -1.523 -23.094 -5.895 1 97.31 93 GLY B O 1
ATOM 3581 N N . TYR B 1 94 ? -1.055 -23.484 -3.693 1 95 94 TYR B N 1
ATOM 3582 C CA . TYR B 1 94 ? -1.525 -24.859 -3.641 1 95 94 TYR B CA 1
ATOM 3583 C C . TYR B 1 94 ? -3.027 -24.938 -3.885 1 95 94 TYR B C 1
ATOM 3585 O O . TYR B 1 94 ? -3.787 -24.094 -3.383 1 95 94 TYR B O 1
ATOM 3593 N N . LEU B 1 95 ? -3.443 -25.875 -4.734 1 93.94 95 LEU B N 1
ATOM 3594 C CA . LEU B 1 95 ? -4.832 -26.156 -5.086 1 93.94 95 LEU B CA 1
ATOM 3595 C C . LEU B 1 95 ? -5.418 -25.047 -5.945 1 93.94 95 LEU B C 1
ATOM 3597 O O . LEU B 1 95 ? -6.637 -24.859 -5.98 1 93.94 95 LEU B O 1
ATOM 3601 N N . GLU B 1 96 ? -4.57 -24.25 -6.508 1 95.75 96 GLU B N 1
ATOM 3602 C CA . GLU B 1 96 ? -4.945 -23.219 -7.477 1 95.75 96 GLU B CA 1
ATOM 3603 C C . GLU B 1 96 ? -4.332 -23.5 -8.844 1 95.75 96 GLU B C 1
ATOM 3605 O O . GLU B 1 96 ? -3.879 -24.609 -9.109 1 95.75 96 GLU B O 1
ATOM 3610 N N . HIS B 1 97 ? -4.469 -22.609 -9.773 1 97.75 97 HIS B N 1
ATOM 3611 C CA . HIS B 1 97 ? -3.822 -22.641 -11.078 1 97.75 97 HIS B CA 1
ATOM 3612 C C . HIS B 1 97 ? -3.752 -21.25 -11.703 1 97.75 97 HIS B C 1
ATOM 3614 O O . HIS B 1 97 ? -4.387 -20.312 -11.211 1 97.75 97 HIS B O 1
ATOM 3620 N N . SER B 1 98 ? -3.006 -21.125 -12.75 1 98.19 98 SER B N 1
ATOM 3621 C CA . SER B 1 98 ? -2.668 -19.812 -13.297 1 98.19 98 SER B CA 1
ATOM 3622 C C . SER B 1 98 ? -3.891 -19.141 -13.914 1 98.19 98 SER B C 1
ATOM 3624 O O . SER B 1 98 ? -3.967 -17.922 -13.969 1 98.19 98 SER B O 1
ATOM 3626 N N . GLY B 1 99 ? -4.887 -19.891 -14.328 1 97.75 99 GLY B N 1
ATOM 3627 C CA . GLY B 1 99 ? -6.062 -19.344 -14.977 1 97.75 99 GLY B CA 1
ATOM 3628 C C . GLY B 1 99 ? -6.848 -18.391 -14.094 1 97.75 99 GLY B C 1
ATOM 3629 O O . GLY B 1 99 ? -7.441 -17.438 -14.578 1 97.75 99 GLY B O 1
ATOM 3630 N N . ILE B 1 100 ? -6.844 -18.594 -12.789 1 97.06 100 ILE B N 1
ATOM 3631 C CA . ILE B 1 100 ? -7.699 -17.812 -11.898 1 97.06 100 ILE B CA 1
ATOM 3632 C C . ILE B 1 100 ? -6.957 -16.562 -11.43 1 97.06 100 ILE B C 1
ATOM 3634 O O . ILE B 1 100 ? -7.414 -15.867 -10.523 1 97.06 100 ILE B O 1
ATOM 3638 N N . TYR B 1 101 ? -5.852 -16.25 -12.109 1 97.75 101 TYR B N 1
ATOM 3639 C CA . TYR B 1 101 ? -5.059 -15.094 -11.711 1 97.75 101 TYR B CA 1
ATOM 3640 C C . TYR B 1 101 ? -5.238 -13.945 -12.695 1 97.75 101 TYR B C 1
ATOM 3642 O O . TYR B 1 101 ? -4.422 -13.023 -12.734 1 97.75 101 TYR B O 1
ATOM 3650 N N . GLN B 1 102 ? -6.316 -13.969 -13.492 1 97.75 102 GLN B N 1
ATOM 3651 C CA . GLN B 1 102 ? -6.598 -12.953 -14.5 1 97.75 102 GLN B CA 1
ATOM 3652 C C . GLN B 1 102 ? -6.613 -11.562 -13.883 1 97.75 102 GLN B C 1
ATOM 3654 O O . GLN B 1 102 ? -6.055 -10.617 -14.453 1 97.75 102 GLN B O 1
ATOM 3659 N N . PRO B 1 103 ? -7.156 -11.383 -12.672 1 96.19 103 PRO B N 1
ATOM 3660 C CA . PRO B 1 103 ? -7.234 -10.016 -12.141 1 96.19 103 PRO B CA 1
ATOM 3661 C C . PRO B 1 103 ? -5.859 -9.406 -11.875 1 96.19 103 PRO B C 1
ATOM 3663 O O . PRO B 1 103 ? -5.617 -8.25 -12.219 1 96.19 103 PRO B O 1
ATOM 3666 N N . ILE B 1 104 ? -4.941 -10.172 -11.336 1 97.56 104 ILE B N 1
ATOM 3667 C CA . ILE B 1 104 ? -3.627 -9.609 -11.055 1 97.56 104 ILE B CA 1
ATOM 3668 C C . ILE B 1 104 ? -2.826 -9.508 -12.352 1 97.56 104 ILE B C 1
ATOM 3670 O O . ILE B 1 104 ? -2.029 -8.578 -12.523 1 97.56 104 ILE B O 1
ATOM 3674 N N . ILE B 1 105 ? -3.027 -10.398 -13.281 1 98.62 105 ILE B N 1
ATOM 3675 C CA . ILE B 1 105 ? -2.377 -10.305 -14.586 1 98.62 105 ILE B CA 1
ATOM 3676 C C . ILE B 1 105 ? -2.77 -8.992 -15.266 1 98.62 105 ILE B C 1
ATOM 3678 O O . ILE B 1 105 ? -1.911 -8.273 -15.789 1 98.62 105 ILE B O 1
ATOM 3682 N N . ARG B 1 106 ? -4.051 -8.695 -15.234 1 97.94 106 ARG B N 1
ATOM 3683 C CA . ARG B 1 106 ? -4.547 -7.445 -15.812 1 97.94 106 ARG B CA 1
ATOM 3684 C C . ARG B 1 106 ? -3.854 -6.242 -15.18 1 97.94 106 ARG B C 1
ATOM 3686 O O . ARG B 1 106 ? -3.389 -5.344 -15.883 1 97.94 106 ARG B O 1
ATOM 3693 N N . GLU B 1 107 ? -3.766 -6.242 -13.859 1 96.5 107 GLU B N 1
ATOM 3694 C CA . GLU B 1 107 ? -3.158 -5.133 -13.125 1 96.5 107 GLU B CA 1
ATOM 3695 C C . GLU B 1 107 ? -1.691 -4.957 -13.516 1 96.5 107 GLU B C 1
ATOM 3697 O O . GLU B 1 107 ? -1.222 -3.83 -13.688 1 96.5 107 GLU B O 1
ATOM 3702 N N . ILE B 1 108 ? -0.979 -6.023 -13.648 1 98.44 108 ILE B N 1
ATOM 3703 C CA . ILE B 1 108 ? 0.441 -5.988 -13.977 1 98.44 108 ILE B CA 1
ATOM 3704 C C . ILE B 1 108 ? 0.627 -5.492 -15.406 1 98.44 108 ILE B C 1
ATOM 3706 O O . ILE B 1 108 ? 1.493 -4.652 -15.672 1 98.44 108 ILE B O 1
ATOM 3710 N N . LEU B 1 109 ? -0.219 -5.973 -16.328 1 98.62 109 LEU B N 1
ATOM 3711 C CA . LEU B 1 109 ? -0.162 -5.551 -17.734 1 98.62 109 LEU B CA 1
ATOM 3712 C C . LEU B 1 109 ? -0.399 -4.047 -17.859 1 98.62 109 LEU B C 1
ATOM 3714 O O . LEU B 1 109 ? 0.276 -3.371 -18.625 1 98.62 109 LEU B O 1
ATOM 3718 N N . GLU B 1 110 ? -1.298 -3.57 -17.094 1 97.19 110 GLU B N 1
ATOM 3719 C CA . GLU B 1 110 ? -1.641 -2.15 -17.109 1 97.19 110 GLU B CA 1
ATOM 3720 C C . GLU B 1 110 ? -0.458 -1.289 -16.688 1 97.19 110 GLU B C 1
ATOM 3722 O O . GLU B 1 110 ? -0.4 -0.1 -17 1 97.19 110 GLU B O 1
ATOM 3727 N N . GLN B 1 111 ? 0.504 -1.856 -16 1 97.19 111 GLN B N 1
ATOM 3728 C CA . GLN B 1 111 ? 1.688 -1.129 -15.555 1 97.19 111 GLN B CA 1
ATOM 3729 C C . GLN B 1 111 ? 2.82 -1.244 -16.578 1 97.19 111 GLN B C 1
ATOM 3731 O O . GLN B 1 111 ? 3.91 -0.71 -16.359 1 97.19 111 GLN B O 1
ATOM 3736 N N . GLY B 1 112 ? 2.617 -2.02 -17.641 1 98.38 112 GLY B N 1
ATOM 3737 C CA . GLY B 1 112 ? 3.596 -2.127 -18.719 1 98.38 112 GLY B CA 1
ATOM 3738 C C . GLY B 1 112 ? 4.605 -3.238 -18.5 1 98.38 112 GLY B C 1
ATOM 3739 O O . GLY B 1 112 ? 5.699 -3.209 -19.062 1 98.38 112 GLY B O 1
ATOM 3740 N N . PHE B 1 113 ? 4.305 -4.184 -17.641 1 98.69 113 PHE B N 1
ATOM 3741 C CA . PHE B 1 113 ? 5.191 -5.312 -17.391 1 98.69 113 PHE B CA 1
ATOM 3742 C C . PHE B 1 113 ? 4.707 -6.559 -18.125 1 98.69 113 PHE B C 1
ATOM 3744 O O . PHE B 1 113 ? 3.504 -6.812 -18.203 1 98.69 113 PHE B O 1
ATOM 3751 N N . SER B 1 114 ? 5.613 -7.363 -18.609 1 98.88 114 SER B N 1
ATOM 3752 C CA . SER B 1 114 ? 5.293 -8.695 -19.109 1 98.88 114 SER B CA 1
ATOM 3753 C C . SER B 1 114 ? 5.148 -9.695 -17.969 1 98.88 114 SER B C 1
ATOM 3755 O O . SER B 1 114 ? 5.629 -9.445 -16.859 1 98.88 114 SER B O 1
ATOM 3757 N N . ILE B 1 115 ? 4.43 -10.711 -18.281 1 98.88 115 ILE B N 1
ATOM 3758 C CA . ILE B 1 115 ? 4.207 -11.734 -17.266 1 98.88 115 ILE B CA 1
ATOM 3759 C C . ILE B 1 115 ? 4.535 -13.109 -17.828 1 98.88 115 ILE B C 1
ATOM 3761 O O . ILE B 1 115 ? 4.172 -13.422 -18.969 1 98.88 115 ILE B O 1
ATOM 3765 N N . ILE B 1 116 ? 5.219 -13.891 -17.062 1 98.94 116 ILE B N 1
ATOM 3766 C CA . ILE B 1 116 ? 5.289 -15.336 -17.281 1 98.94 116 ILE B CA 1
ATOM 3767 C C . ILE B 1 116 ? 4.707 -16.062 -16.078 1 98.94 116 ILE B C 1
ATOM 3769 O O . ILE B 1 116 ? 4.977 -15.695 -14.93 1 98.94 116 ILE B O 1
ATOM 3773 N N . THR B 1 117 ? 3.854 -16.953 -16.266 1 98.88 117 THR B N 1
ATOM 3774 C CA . THR B 1 117 ? 3.273 -17.812 -15.242 1 98.88 117 THR B CA 1
ATOM 3775 C C . THR B 1 117 ? 3.104 -19.234 -15.758 1 98.88 117 THR B C 1
ATOM 3777 O O . THR B 1 117 ? 3.166 -19.484 -16.969 1 98.88 117 THR B O 1
ATOM 3780 N N . TYR B 1 118 ? 2.986 -20.188 -14.867 1 98.88 118 TYR B N 1
ATOM 3781 C CA . TYR B 1 118 ? 2.779 -21.578 -15.227 1 98.88 118 TYR B CA 1
ATOM 3782 C C . TYR B 1 118 ? 2.021 -22.328 -14.133 1 98.88 118 TYR B C 1
ATOM 3784 O O . TYR B 1 118 ? 1.953 -21.859 -12.992 1 98.88 118 TYR B O 1
ATOM 3792 N N . ASP B 1 119 ? 1.368 -23.391 -14.516 1 98.81 119 ASP B N 1
ATOM 3793 C CA . ASP B 1 119 ? 0.726 -24.25 -13.531 1 98.81 119 ASP B CA 1
ATOM 3794 C C . ASP B 1 119 ? 1.75 -25.141 -12.836 1 98.81 119 ASP B C 1
ATOM 3796 O O . ASP B 1 119 ? 2.551 -25.812 -13.5 1 98.81 119 ASP B O 1
ATOM 3800 N N . LEU B 1 120 ? 1.715 -25.156 -11.539 1 98.5 120 LEU B N 1
ATOM 3801 C CA . LEU B 1 120 ? 2.596 -26.031 -10.766 1 98.5 120 LEU B CA 1
ATOM 3802 C C . LEU B 1 120 ? 2.291 -27.484 -11.055 1 98.5 120 LEU B C 1
ATOM 3804 O O . LEU B 1 120 ? 1.18 -27.828 -11.469 1 98.5 120 LEU B O 1
ATOM 3808 N N . PRO B 1 121 ? 3.279 -28.359 -10.812 1 97.62 121 PRO B N 1
ATOM 3809 C CA . PRO B 1 121 ? 3.027 -29.797 -11.023 1 97.62 121 PRO B CA 1
ATOM 3810 C C . PRO B 1 121 ? 1.781 -30.281 -10.289 1 97.62 121 PRO B C 1
ATOM 3812 O O . PRO B 1 121 ? 1.591 -29.969 -9.109 1 97.62 121 PRO B O 1
ATOM 3815 N N . GLY B 1 122 ? 0.979 -31.031 -11.102 1 96.06 122 GLY B N 1
ATOM 3816 C CA . GLY B 1 122 ? -0.224 -31.594 -10.516 1 96.06 122 GLY B CA 1
ATOM 3817 C C . GLY B 1 122 ? -1.379 -30.609 -10.461 1 96.06 122 GLY B C 1
ATOM 3818 O O . GLY B 1 122 ? -2.445 -30.922 -9.93 1 96.06 122 GLY B O 1
ATOM 3819 N N . HIS B 1 123 ? -1.235 -29.406 -11.016 1 97.5 123 HIS B N 1
ATOM 3820 C CA . HIS B 1 123 ? -2.273 -28.391 -11 1 97.5 123 HIS B CA 1
ATOM 3821 C C . HIS B 1 123 ? -2.596 -27.906 -12.414 1 97.5 123 HIS B C 1
ATOM 3823 O O . HIS B 1 123 ? -1.766 -28.031 -13.32 1 97.5 123 HIS B O 1
ATOM 3829 N N . GLY B 1 124 ? -3.811 -27.359 -12.57 1 97.75 124 GLY B N 1
ATOM 3830 C CA . GLY B 1 124 ? -4.199 -26.828 -13.867 1 97.75 124 GLY B CA 1
ATOM 3831 C C . GLY B 1 124 ? -3.996 -27.797 -15.008 1 97.75 124 GLY B C 1
ATOM 3832 O O . GLY B 1 124 ? -4.48 -28.938 -14.953 1 97.75 124 GLY B O 1
ATOM 3833 N N . LEU B 1 125 ? -3.162 -27.359 -15.984 1 98.19 125 LEU B N 1
ATOM 3834 C CA . LEU B 1 125 ? -2.965 -28.172 -17.172 1 98.19 125 LEU B CA 1
ATOM 3835 C C . LEU B 1 125 ? -1.578 -28.812 -17.172 1 98.19 125 LEU B C 1
ATOM 3837 O O . LEU B 1 125 ? -1.191 -29.469 -18.141 1 98.19 125 LEU B O 1
ATOM 3841 N N . SER B 1 126 ? -0.835 -28.594 -16.078 1 98.19 126 SER B N 1
ATOM 3842 C CA . SER B 1 126 ? 0.456 -29.25 -15.938 1 98.19 126 SER B CA 1
ATOM 3843 C C . SER B 1 126 ? 0.288 -30.703 -15.492 1 98.19 126 SER B C 1
ATOM 3845 O O . SER B 1 126 ? -0.62 -31.016 -14.719 1 98.19 126 SER B O 1
ATOM 3847 N N . ASP B 1 127 ? 1.164 -31.531 -15.938 1 95.88 127 ASP B N 1
ATOM 3848 C CA . ASP B 1 127 ? 1.044 -32.938 -15.555 1 95.88 127 ASP B CA 1
ATOM 3849 C C . ASP B 1 127 ? 1.573 -33.156 -14.148 1 95.88 127 ASP B C 1
ATOM 3851 O O . ASP B 1 127 ? 1.835 -32.219 -13.406 1 95.88 127 ASP B O 1
ATOM 3855 N N . GLY B 1 128 ? 1.593 -34.469 -13.727 1 93.31 128 GLY B N 1
ATOM 3856 C CA . GLY B 1 128 ? 1.896 -34.844 -12.352 1 93.31 128 GLY B CA 1
ATOM 3857 C C . GLY B 1 128 ? 0.687 -35.344 -11.586 1 93.31 128 GLY B C 1
ATOM 3858 O O . GLY B 1 128 ? -0.451 -35.188 -12.023 1 93.31 128 GLY B O 1
ATOM 3859 N N . SER B 1 129 ? 0.981 -36 -10.398 1 92.19 129 SER B N 1
ATOM 3860 C CA . SER B 1 129 ? -0.112 -36.438 -9.539 1 92.19 129 SER B CA 1
ATOM 3861 C C . SER B 1 129 ? -0.909 -35.25 -9 1 92.19 129 SER B C 1
ATOM 3863 O O . SER B 1 129 ? -0.333 -34.25 -8.602 1 92.19 129 SER B O 1
ATOM 3865 N N . PRO B 1 130 ? -2.197 -35.375 -9.023 1 91.38 130 PRO B N 1
ATOM 3866 C CA . PRO B 1 130 ? -3.047 -34.25 -8.625 1 91.38 130 PRO B CA 1
ATOM 3867 C C . PRO B 1 130 ? -2.693 -33.719 -7.242 1 91.38 130 PRO B C 1
ATOM 3869 O O . PRO B 1 130 ? -2.746 -34.438 -6.254 1 91.38 130 PRO B O 1
ATOM 3872 N N . ALA B 1 131 ? -2.355 -32.406 -7.285 1 93.38 131 ALA B N 1
ATOM 3873 C CA . ALA B 1 131 ? -2.066 -31.641 -6.086 1 93.38 131 ALA B CA 1
ATOM 3874 C C . ALA B 1 131 ? -1.052 -32.344 -5.195 1 93.38 131 ALA B C 1
ATOM 3876 O O . ALA B 1 131 ? -1.206 -32.375 -3.973 1 93.38 131 ALA B O 1
ATOM 3877 N N . SER B 1 132 ? -0.051 -32.938 -5.824 1 92.19 132 SER B N 1
ATOM 3878 C CA . SER B 1 132 ? 0.953 -33.688 -5.094 1 92.19 132 SER B CA 1
ATOM 3879 C C . SER B 1 132 ? 2.357 -33.406 -5.613 1 92.19 132 SER B C 1
ATOM 3881 O O . SER B 1 132 ? 2.529 -33.062 -6.781 1 92.19 132 SER B O 1
ATOM 3883 N N . ILE B 1 133 ? 3.291 -33.5 -4.758 1 94.38 133 ILE B N 1
ATOM 3884 C CA . ILE B 1 133 ? 4.703 -33.344 -5.09 1 94.38 133 ILE B CA 1
ATOM 3885 C C . ILE B 1 133 ? 5.551 -34.125 -4.078 1 94.38 133 ILE B C 1
ATOM 3887 O O . ILE B 1 133 ? 5.23 -34.156 -2.889 1 94.38 133 ILE B O 1
ATOM 3891 N N . LYS B 1 134 ? 6.594 -34.719 -4.496 1 93 134 LYS B N 1
ATOM 3892 C CA . LYS B 1 134 ? 7.375 -35.594 -3.615 1 93 134 LYS B CA 1
ATOM 3893 C C . LYS B 1 134 ? 8.383 -34.781 -2.805 1 93 134 LYS B C 1
ATOM 3895 O O . LYS B 1 134 ? 8.758 -35.156 -1.701 1 93 134 LYS B O 1
ATOM 3900 N N . ASN B 1 135 ? 8.812 -33.719 -3.412 1 96.25 135 ASN B N 1
ATOM 3901 C CA . ASN B 1 135 ? 9.844 -32.875 -2.834 1 96.25 135 ASN B CA 1
ATOM 3902 C C . ASN B 1 135 ? 9.711 -31.422 -3.299 1 96.25 135 ASN B C 1
ATOM 3904 O O . ASN B 1 135 ? 9.523 -31.172 -4.488 1 96.25 135 ASN B O 1
ATOM 3908 N N . PHE B 1 136 ? 9.844 -30.516 -2.32 1 97.5 136 PHE B N 1
ATOM 3909 C CA . PHE B 1 136 ? 9.695 -29.109 -2.67 1 97.5 136 PHE B CA 1
ATOM 3910 C C . PHE B 1 136 ? 10.836 -28.641 -3.557 1 97.5 136 PHE B C 1
ATOM 3912 O O . PHE B 1 136 ? 10.734 -27.609 -4.23 1 97.5 136 PHE B O 1
ATOM 3919 N N . ASP B 1 137 ? 11.953 -29.359 -3.666 1 97.81 137 ASP B N 1
ATOM 3920 C CA . ASP B 1 137 ? 13.023 -29.062 -4.613 1 97.81 137 ASP B CA 1
ATOM 3921 C C . ASP B 1 137 ? 12.531 -29.172 -6.051 1 97.81 137 ASP B C 1
ATOM 3923 O O . ASP B 1 137 ? 13.07 -28.516 -6.949 1 97.81 137 ASP B O 1
ATOM 3927 N N . HIS B 1 138 ? 11.539 -30.031 -6.211 1 98.19 138 HIS B N 1
ATOM 3928 C CA . HIS B 1 138 ? 10.977 -30.156 -7.551 1 98.19 138 HIS B CA 1
ATOM 3929 C C . HIS B 1 138 ? 10.414 -28.828 -8.039 1 98.19 138 HIS B C 1
ATOM 3931 O O . HIS B 1 138 ? 10.469 -28.531 -9.234 1 98.19 138 HIS B O 1
ATOM 3937 N N . TYR B 1 139 ? 9.867 -28.016 -7.105 1 98.62 139 TYR B N 1
ATOM 3938 C CA . TYR B 1 139 ? 9.383 -26.688 -7.488 1 98.62 139 TYR B CA 1
ATOM 3939 C C . TYR B 1 139 ? 10.523 -25.812 -7.992 1 98.62 139 TYR B C 1
ATOM 3941 O O . TYR B 1 139 ? 10.344 -25.016 -8.906 1 98.62 139 TYR B O 1
ATOM 3949 N N . GLN B 1 140 ? 11.727 -25.953 -7.375 1 98.56 140 GLN B N 1
ATOM 3950 C CA . GLN B 1 140 ? 12.891 -25.172 -7.805 1 98.56 140 GLN B CA 1
ATOM 3951 C C . GLN B 1 140 ? 13.375 -25.625 -9.18 1 98.56 140 GLN B C 1
ATOM 3953 O O . GLN B 1 140 ? 13.75 -24.797 -10.016 1 98.56 140 GLN B O 1
ATOM 3958 N N . GLN B 1 141 ? 13.336 -26.922 -9.383 1 98.56 141 GLN B N 1
ATOM 3959 C CA . GLN B 1 141 ? 13.719 -27.453 -10.688 1 98.56 141 GLN B CA 1
ATOM 3960 C C . GLN B 1 141 ? 12.781 -26.953 -11.781 1 98.56 141 GLN B C 1
ATOM 3962 O O . GLN B 1 141 ? 13.227 -26.594 -12.875 1 98.56 141 GLN B O 1
ATOM 3967 N N . VAL B 1 142 ? 11.562 -26.922 -11.469 1 98.75 142 VAL B N 1
ATOM 3968 C CA . VAL B 1 142 ? 10.547 -26.453 -12.398 1 98.75 142 VAL B CA 1
ATOM 3969 C C . VAL B 1 142 ? 10.773 -24.969 -12.695 1 98.75 142 VAL B C 1
ATOM 3971 O O . VAL B 1 142 ? 10.789 -24.562 -13.859 1 98.75 142 VAL B O 1
ATOM 3974 N N . LEU B 1 143 ? 10.93 -24.172 -11.633 1 98.81 143 LEU B N 1
ATOM 3975 C CA . LEU B 1 143 ? 11.172 -22.734 -11.773 1 98.81 143 LEU B CA 1
ATOM 3976 C C . LEU B 1 143 ? 12.367 -22.484 -12.695 1 98.81 143 LEU B C 1
ATOM 3978 O O . LEU B 1 143 ? 12.273 -21.672 -13.617 1 98.81 143 LEU B O 1
ATOM 3982 N N . MET B 1 144 ? 13.43 -23.203 -12.531 1 98.56 144 MET B N 1
ATOM 3983 C CA . MET B 1 144 ? 14.648 -22.984 -13.305 1 98.56 144 MET B CA 1
ATOM 3984 C C . MET B 1 144 ? 14.492 -23.484 -14.734 1 98.56 144 MET B C 1
ATOM 3986 O O . MET B 1 144 ? 15.047 -22.906 -15.664 1 98.56 144 MET B O 1
ATOM 3990 N N . ALA B 1 145 ? 13.734 -24.578 -14.898 1 98.69 145 ALA B N 1
ATOM 3991 C CA . ALA B 1 145 ? 13.492 -25.094 -16.25 1 98.69 145 ALA B CA 1
ATOM 3992 C C . ALA B 1 145 ? 12.719 -24.078 -17.078 1 98.69 145 ALA B C 1
ATOM 3994 O O . ALA B 1 145 ? 13.07 -23.828 -18.234 1 98.69 145 ALA B O 1
ATOM 3995 N N . VAL B 1 146 ? 11.711 -23.484 -16.469 1 98.81 146 VAL B N 1
ATOM 3996 C CA . VAL B 1 146 ? 10.914 -22.484 -17.172 1 98.81 146 VAL B CA 1
ATOM 3997 C C . VAL B 1 146 ? 11.758 -21.25 -17.453 1 98.81 146 VAL B C 1
ATOM 3999 O O . VAL B 1 146 ? 11.75 -20.719 -18.562 1 98.81 146 VAL B O 1
ATOM 4002 N N . TYR B 1 147 ? 12.523 -20.812 -16.484 1 98.69 147 TYR B N 1
ATOM 4003 C CA . TYR B 1 147 ? 13.391 -19.641 -16.641 1 98.69 147 TYR B CA 1
ATOM 4004 C C . TYR B 1 147 ? 14.383 -19.844 -17.781 1 98.69 147 TYR B C 1
ATOM 4006 O O . TYR B 1 147 ? 14.531 -18.984 -18.656 1 98.69 147 TYR B O 1
ATOM 4014 N N . GLN B 1 148 ? 15.016 -21.016 -17.766 1 98.31 148 GLN B N 1
ATOM 4015 C CA . GLN B 1 148 ? 16.031 -21.297 -18.781 1 98.31 148 GLN B CA 1
ATOM 4016 C C . GLN B 1 148 ? 15.406 -21.328 -20.188 1 98.31 148 GLN B C 1
ATOM 4018 O O . GLN B 1 148 ? 16.047 -20.906 -21.156 1 98.31 148 GLN B O 1
ATOM 4023 N N . TYR B 1 149 ? 14.203 -21.766 -20.25 1 98.38 149 TYR B N 1
ATOM 4024 C CA . TYR B 1 149 ? 13.516 -21.891 -21.531 1 98.38 149 TYR B CA 1
ATOM 4025 C C . TYR B 1 149 ? 13.227 -20.516 -22.125 1 98.38 149 TYR B C 1
ATOM 4027 O O . TYR B 1 149 ? 13.273 -20.344 -23.344 1 98.38 149 TYR B O 1
ATOM 4035 N N . VAL B 1 150 ? 13.016 -19.438 -21.25 1 98.19 150 VAL B N 1
ATOM 4036 C CA . VAL B 1 150 ? 12.453 -18.203 -21.766 1 98.19 150 VAL B CA 1
ATOM 4037 C C . VAL B 1 150 ? 13.414 -17.047 -21.5 1 98.19 150 VAL B C 1
ATOM 4039 O O . VAL B 1 150 ? 13.164 -15.906 -21.906 1 98.19 150 VAL B O 1
ATOM 4042 N N . LYS B 1 151 ? 14.516 -17.188 -20.844 1 95.94 151 LYS B N 1
ATOM 4043 C CA . LYS B 1 151 ? 15.336 -16.125 -20.266 1 95.94 151 LYS B CA 1
ATOM 4044 C C . LYS B 1 151 ? 15.859 -15.188 -21.359 1 95.94 151 LYS B C 1
ATOM 4046 O O . LYS B 1 151 ? 16.203 -14.031 -21.078 1 95.94 151 LYS B O 1
ATOM 4051 N N . HIS B 1 152 ? 15.883 -15.602 -22.641 1 96.44 152 HIS B N 1
ATOM 4052 C CA . HIS B 1 152 ? 16.422 -14.773 -23.703 1 96.44 152 HIS B CA 1
ATOM 4053 C C . HIS B 1 152 ? 15.32 -14.203 -24.594 1 96.44 152 HIS B C 1
ATOM 4055 O O . HIS B 1 152 ? 15.594 -13.562 -25.609 1 96.44 152 HIS B O 1
ATOM 4061 N N . ALA B 1 153 ? 14.125 -14.43 -24.203 1 97.5 153 ALA B N 1
ATOM 4062 C CA . ALA B 1 153 ? 13 -13.977 -25.016 1 97.5 153 ALA B CA 1
ATOM 4063 C C . ALA B 1 153 ? 12.859 -12.461 -24.953 1 97.5 153 ALA B C 1
ATOM 4065 O O . ALA B 1 153 ? 12.875 -11.875 -23.859 1 97.5 153 ALA B O 1
ATOM 4066 N N . ASP B 1 154 ? 12.609 -11.836 -26.078 1 96.69 154 ASP B N 1
ATOM 4067 C CA . ASP B 1 154 ? 12.438 -10.391 -26.156 1 96.69 154 ASP B CA 1
ATOM 4068 C C . ASP B 1 154 ? 11.156 -9.945 -25.453 1 96.69 154 ASP B C 1
ATOM 4070 O O . ASP B 1 154 ? 11.062 -8.805 -24.984 1 96.69 154 ASP B O 1
ATOM 4074 N N . GLN B 1 155 ? 10.242 -10.852 -25.359 1 97.5 155 GLN B N 1
ATOM 4075 C CA . GLN B 1 155 ? 8.945 -10.555 -24.766 1 97.5 155 GLN B CA 1
ATOM 4076 C C . GLN B 1 155 ? 9.055 -10.406 -23.25 1 97.5 155 GLN B C 1
ATOM 4078 O O . GLN B 1 155 ? 8.148 -9.898 -22.594 1 97.5 155 GLN B O 1
ATOM 4083 N N . LEU B 1 156 ? 10.172 -10.898 -22.781 1 98.5 156 LEU B N 1
ATOM 4084 C CA . LEU B 1 156 ? 10.336 -10.938 -21.328 1 98.5 156 LEU B CA 1
ATOM 4085 C C . LEU B 1 156 ? 11.633 -10.258 -20.906 1 98.5 156 LEU B C 1
ATOM 4087 O O . LEU B 1 156 ? 12.539 -10.898 -20.375 1 98.5 156 LEU B O 1
ATOM 4091 N N . PRO B 1 157 ? 11.711 -8.945 -21.031 1 97.94 157 PRO B N 1
ATOM 4092 C CA . PRO B 1 157 ? 12.961 -8.25 -20.719 1 97.94 157 PRO B CA 1
ATOM 4093 C C . PRO B 1 157 ? 13.203 -8.094 -19.219 1 97.94 157 PRO B C 1
ATOM 4095 O O . PRO B 1 157 ? 12.266 -8.211 -18.422 1 97.94 157 PRO B O 1
ATOM 4098 N N . LYS B 1 158 ? 14.438 -7.898 -18.891 1 95.44 158 LYS B N 1
ATOM 4099 C CA . LYS B 1 158 ? 14.797 -7.516 -17.531 1 95.44 158 LYS B CA 1
ATOM 4100 C C . LYS B 1 158 ? 14.367 -6.078 -17.234 1 95.44 158 LYS B C 1
ATOM 4102 O O . LYS B 1 158 ? 14.203 -5.273 -18.141 1 95.44 158 LYS B O 1
ATOM 4107 N N . PRO B 1 159 ? 14.234 -5.77 -15.93 1 95.19 159 PRO B N 1
ATOM 4108 C CA . PRO B 1 159 ? 14.438 -6.613 -14.75 1 95.19 159 PRO B CA 1
ATOM 4109 C C . PRO B 1 159 ? 13.305 -7.609 -14.539 1 95.19 159 PRO B C 1
ATOM 4111 O O . PRO B 1 159 ? 12.172 -7.359 -14.953 1 95.19 159 PRO B O 1
ATOM 4114 N N . TRP B 1 160 ? 13.641 -8.758 -13.891 1 96.94 160 TRP B N 1
ATOM 4115 C CA . TRP B 1 160 ? 12.648 -9.742 -13.469 1 96.94 160 TRP B CA 1
ATOM 4116 C C . TRP B 1 160 ? 12.297 -9.562 -12 1 96.94 160 TRP B C 1
ATOM 4118 O O . TRP B 1 160 ? 13.18 -9.344 -11.164 1 96.94 160 TRP B O 1
ATOM 4128 N N . VAL B 1 161 ? 11.07 -9.586 -11.695 1 97.19 161 VAL B N 1
ATOM 4129 C CA . VAL B 1 161 ? 10.602 -9.594 -10.312 1 97.19 161 VAL B CA 1
ATOM 4130 C C . VAL B 1 161 ? 9.648 -10.766 -10.102 1 97.19 161 VAL B C 1
ATOM 4132 O O . VAL B 1 161 ? 9.062 -11.289 -11.055 1 97.19 161 VAL B O 1
ATOM 4135 N N . GLY B 1 162 ? 9.578 -11.188 -8.859 1 98.44 162 GLY B N 1
ATOM 4136 C CA . GLY B 1 162 ? 8.719 -12.312 -8.547 1 98.44 162 GLY B CA 1
ATOM 4137 C C . GLY B 1 162 ? 7.512 -11.93 -7.707 1 98.44 162 GLY B C 1
ATOM 4138 O O . GLY B 1 162 ? 7.617 -11.094 -6.805 1 98.44 162 GLY B O 1
ATOM 4139 N N . ILE B 1 163 ? 6.391 -12.469 -8.031 1 98.81 163 ILE B N 1
ATOM 4140 C CA . ILE B 1 163 ? 5.199 -12.414 -7.191 1 98.81 163 ILE B CA 1
ATOM 4141 C C . ILE B 1 163 ? 4.684 -13.828 -6.941 1 98.81 163 ILE B C 1
ATOM 4143 O O . ILE B 1 163 ? 4.551 -14.625 -7.871 1 98.81 163 ILE B O 1
ATOM 4147 N N . GLY B 1 164 ? 4.406 -14.156 -5.707 1 98.81 164 GLY B N 1
ATOM 4148 C CA . GLY B 1 164 ? 3.941 -15.5 -5.387 1 98.81 164 GLY B CA 1
ATOM 4149 C C . GLY B 1 164 ? 2.867 -15.516 -4.316 1 98.81 164 GLY B C 1
ATOM 4150 O O . GLY B 1 164 ? 3.006 -14.867 -3.277 1 98.81 164 GLY B O 1
ATOM 4151 N N . GLN B 1 165 ? 1.847 -16.25 -4.57 1 98.12 165 GLN B N 1
ATOM 4152 C CA . GLN B 1 165 ? 0.769 -16.5 -3.617 1 98.12 165 GLN B CA 1
ATOM 4153 C C . GLN B 1 165 ? 0.988 -17.797 -2.855 1 98.12 165 GLN B C 1
ATOM 4155 O O . GLN B 1 165 ? 1.197 -18.859 -3.465 1 98.12 165 GLN B O 1
ATOM 4160 N N . SER B 1 166 ? 0.915 -17.75 -1.482 1 97.94 166 SER B N 1
ATOM 4161 C CA . SER B 1 166 ? 0.957 -18.953 -0.648 1 97.94 166 SER B CA 1
ATOM 4162 C C . SER B 1 166 ? 2.123 -19.859 -1.036 1 97.94 166 SER B C 1
ATOM 4164 O O . SER B 1 166 ? 3.279 -19.438 -1.007 1 97.94 166 SER B O 1
ATOM 4166 N N . THR B 1 167 ? 1.877 -21 -1.727 1 98.25 167 THR B N 1
ATOM 4167 C CA . THR B 1 167 ? 2.936 -21.891 -2.178 1 98.25 167 THR B CA 1
ATOM 4168 C C . THR B 1 167 ? 3.854 -21.203 -3.172 1 98.25 167 THR B C 1
ATOM 4170 O O . THR B 1 167 ? 5.062 -21.438 -3.191 1 98.25 167 THR B O 1
ATOM 4173 N N . GLY B 1 168 ? 3.297 -20.344 -4.02 1 98.75 168 GLY B N 1
ATOM 4174 C CA . GLY B 1 168 ? 4.133 -19.547 -4.898 1 98.75 168 GLY B CA 1
ATOM 4175 C C . GLY B 1 168 ? 5.121 -18.672 -4.145 1 98.75 168 GLY B C 1
ATOM 4176 O O . GLY B 1 168 ? 6.25 -18.469 -4.594 1 98.75 168 GLY B O 1
ATOM 4177 N N . GLY B 1 169 ? 4.668 -18.125 -3.033 1 98.75 169 GLY B N 1
ATOM 4178 C CA . GLY B 1 169 ? 5.574 -17.391 -2.162 1 98.75 169 GLY B CA 1
ATOM 4179 C C . GLY B 1 169 ? 6.66 -18.266 -1.562 1 98.75 169 GLY B C 1
ATOM 4180 O O . GLY B 1 169 ? 7.812 -17.844 -1.449 1 98.75 169 GLY B O 1
ATOM 4181 N N . ALA B 1 170 ? 6.312 -19.453 -1.186 1 98.75 170 ALA B N 1
ATOM 4182 C CA . ALA B 1 170 ? 7.281 -20.406 -0.667 1 98.75 170 ALA B CA 1
ATOM 4183 C C . ALA B 1 170 ? 8.375 -20.703 -1.693 1 98.75 170 ALA B C 1
ATOM 4185 O O . ALA B 1 170 ? 9.555 -20.766 -1.347 1 98.75 170 ALA B O 1
ATOM 4186 N N . ILE B 1 171 ? 7.973 -20.844 -2.932 1 98.81 171 ILE B N 1
ATOM 4187 C CA . ILE B 1 171 ? 8.914 -21.141 -4.008 1 98.81 171 ILE B CA 1
ATOM 4188 C C . ILE B 1 171 ? 9.906 -20 -4.152 1 98.81 171 ILE B C 1
ATOM 4190 O O . ILE B 1 171 ? 11.117 -20.219 -4.273 1 98.81 171 ILE B O 1
ATOM 4194 N N . TRP B 1 172 ? 9.453 -18.797 -4.07 1 98.75 172 TRP B N 1
ATOM 4195 C CA . TRP B 1 172 ? 10.328 -17.641 -4.203 1 98.75 172 TRP B CA 1
ATOM 4196 C C . TRP B 1 172 ? 11.266 -17.531 -3.004 1 98.75 172 TRP B C 1
ATOM 4198 O O . TRP B 1 172 ? 12.461 -17.266 -3.162 1 98.75 172 TRP B O 1
ATOM 4208 N N . MET B 1 173 ? 10.727 -17.703 -1.805 1 98.69 173 MET B N 1
ATOM 4209 C CA . MET B 1 173 ? 11.586 -17.609 -0.623 1 98.69 173 MET B CA 1
ATOM 4210 C C . MET B 1 173 ? 12.664 -18.688 -0.656 1 98.69 173 MET B C 1
ATOM 4212 O O . MET B 1 173 ? 13.82 -18.422 -0.329 1 98.69 173 MET B O 1
ATOM 4216 N N . HIS B 1 174 ? 12.258 -19.891 -1.088 1 98.69 174 HIS B N 1
ATOM 4217 C CA . HIS B 1 174 ? 13.203 -20.984 -1.267 1 98.69 174 HIS B CA 1
ATOM 4218 C C . HIS B 1 174 ? 14.297 -20.609 -2.264 1 98.69 174 HIS B C 1
ATOM 4220 O O . HIS B 1 174 ? 15.484 -20.781 -1.987 1 98.69 174 HIS B O 1
ATOM 4226 N N . HIS B 1 175 ? 13.93 -20.062 -3.373 1 98.56 175 HIS B N 1
ATOM 4227 C CA . HIS B 1 175 ? 14.867 -19.656 -4.418 1 98.56 175 HIS B CA 1
ATOM 4228 C C . HIS B 1 175 ? 15.867 -18.641 -3.891 1 98.56 175 HIS B C 1
ATOM 4230 O O . HIS B 1 175 ? 17.078 -18.797 -4.074 1 98.56 175 HIS B O 1
ATOM 4236 N N . LEU B 1 176 ? 15.398 -17.625 -3.209 1 97.81 176 LEU B N 1
ATOM 4237 C CA . LEU B 1 176 ? 16.234 -16.531 -2.719 1 97.81 176 LEU B CA 1
ATOM 4238 C C . LEU B 1 176 ? 17.234 -17.047 -1.691 1 97.81 176 LEU B C 1
ATOM 4240 O O . LEU B 1 176 ? 18.438 -16.75 -1.786 1 97.81 176 LEU B O 1
ATOM 4244 N N . LEU B 1 177 ? 16.766 -17.844 -0.738 1 97.75 177 LEU B N 1
ATOM 4245 C CA . LEU B 1 177 ? 17.641 -18.312 0.327 1 97.75 177 LEU B CA 1
ATOM 4246 C C . LEU B 1 177 ? 18.672 -19.297 -0.216 1 97.75 177 LEU B C 1
ATOM 4248 O O . LEU B 1 177 ? 19.844 -19.266 0.199 1 97.75 177 LEU B O 1
ATOM 4252 N N . GLU B 1 178 ? 18.234 -20.156 -1.123 1 97.12 178 GLU B N 1
ATOM 4253 C CA . GLU B 1 178 ? 19.156 -21.125 -1.713 1 97.12 178 GLU B CA 1
ATOM 4254 C C . GLU B 1 178 ? 20.266 -20.422 -2.486 1 97.12 178 GLU B C 1
ATOM 4256 O O . GLU B 1 178 ? 21.438 -20.766 -2.357 1 97.12 178 GLU B O 1
ATOM 4261 N N . TYR B 1 179 ? 19.922 -19.469 -3.279 1 96.31 179 TYR B N 1
ATOM 4262 C CA . TYR B 1 179 ? 20.906 -18.766 -4.078 1 96.31 179 TYR B CA 1
ATOM 4263 C C . TYR B 1 179 ? 21.828 -17.922 -3.197 1 96.31 179 TYR B C 1
ATOM 4265 O O . TYR B 1 179 ? 23.031 -17.828 -3.451 1 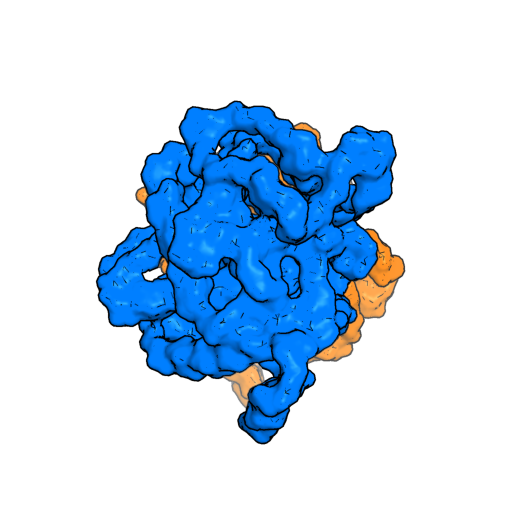96.31 179 TYR B O 1
ATOM 4273 N N . ALA B 1 180 ? 21.25 -17.328 -2.184 1 94.94 180 ALA B N 1
ATOM 4274 C CA . ALA B 1 180 ? 22.078 -16.594 -1.229 1 94.94 180 ALA B CA 1
ATOM 4275 C C . ALA B 1 180 ? 23.094 -17.516 -0.56 1 94.94 180 ALA B C 1
ATOM 4277 O O . ALA B 1 180 ? 24.266 -17.156 -0.412 1 94.94 180 ALA B O 1
ATOM 4278 N N . GLU B 1 181 ? 22.609 -18.672 -0.169 1 95.5 181 GLU B N 1
ATOM 4279 C CA . GLU B 1 181 ? 23.484 -19.656 0.459 1 95.5 181 GLU B CA 1
ATOM 4280 C C . GLU B 1 181 ? 24.625 -20.047 -0.468 1 95.5 181 GLU B C 1
ATOM 4282 O O . GLU B 1 181 ? 25.75 -20.266 -0.013 1 95.5 181 GLU B O 1
ATOM 4287 N N . LYS B 1 182 ? 24.328 -20.016 -1.703 1 95.31 182 LYS B N 1
ATOM 4288 C CA . LYS B 1 182 ? 25.328 -20.375 -2.707 1 95.31 182 LYS B CA 1
ATOM 4289 C C . LYS B 1 182 ? 26.125 -19.156 -3.17 1 95.31 182 LYS B C 1
ATOM 4291 O O . LYS B 1 182 ? 26.984 -19.281 -4.043 1 95.31 182 LYS B O 1
ATOM 4296 N N . ARG B 1 183 ? 25.844 -17.922 -2.652 1 93.25 183 ARG B N 1
ATOM 4297 C CA . ARG B 1 183 ? 26.484 -16.672 -3.027 1 93.25 183 ARG B CA 1
ATOM 4298 C C . ARG B 1 183 ? 26.328 -16.391 -4.52 1 93.25 183 ARG B C 1
ATOM 4300 O O . ARG B 1 183 ? 27.297 -16.047 -5.199 1 93.25 183 ARG B O 1
ATOM 4307 N N . GLN B 1 184 ? 25.125 -16.75 -5.008 1 94.69 184 GLN B N 1
ATOM 4308 C CA . GLN B 1 184 ? 24.734 -16.5 -6.395 1 94.69 184 GLN B CA 1
ATOM 4309 C C . GLN B 1 184 ? 23.562 -15.523 -6.469 1 94.69 184 GLN B C 1
ATOM 4311 O O . GLN B 1 184 ? 22.797 -15.391 -5.516 1 94.69 184 GLN B O 1
ATOM 4316 N N . ASP B 1 185 ? 23.469 -14.922 -7.617 1 92.56 185 ASP B N 1
ATOM 4317 C CA . ASP B 1 185 ? 22.344 -14.008 -7.82 1 92.56 185 ASP B CA 1
ATOM 4318 C C . ASP B 1 185 ? 21.062 -14.773 -8.18 1 92.56 185 ASP B C 1
ATOM 4320 O O . ASP B 1 185 ? 21.094 -15.664 -9.031 1 92.56 185 ASP B O 1
ATOM 4324 N N . PRO B 1 186 ? 20.031 -14.484 -7.508 1 95.56 186 PRO B N 1
ATOM 4325 C CA . PRO B 1 186 ? 18.75 -15.062 -7.938 1 95.56 186 PRO B CA 1
ATOM 4326 C C . PRO B 1 186 ? 18.297 -14.547 -9.297 1 95.56 186 PRO B C 1
ATOM 4328 O O . PRO B 1 186 ? 18.906 -13.617 -9.844 1 95.56 186 PRO B O 1
ATOM 4331 N N . ILE B 1 187 ? 17.266 -15.102 -9.797 1 96.38 187 ILE B N 1
ATOM 4332 C CA . ILE B 1 187 ? 16.844 -14.75 -11.148 1 96.38 187 ILE B CA 1
ATOM 4333 C C . ILE B 1 187 ? 15.945 -13.508 -11.102 1 96.38 187 ILE B C 1
ATOM 4335 O O . ILE B 1 187 ? 15.617 -12.938 -12.141 1 96.38 187 ILE B O 1
ATOM 4339 N N . VAL B 1 188 ? 15.57 -13.078 -9.852 1 95.75 188 VAL B N 1
ATOM 4340 C CA . VAL B 1 188 ? 14.703 -11.914 -9.695 1 95.75 188 VAL B CA 1
ATOM 4341 C C . VAL B 1 188 ? 15.383 -10.883 -8.797 1 95.75 188 VAL B C 1
ATOM 4343 O O . VAL B 1 188 ? 16.156 -11.234 -7.902 1 95.75 188 VAL B O 1
ATOM 4346 N N . ASP B 1 189 ? 15.031 -9.617 -8.953 1 92.62 189 ASP B N 1
ATOM 4347 C CA . ASP B 1 189 ? 15.609 -8.516 -8.188 1 92.62 189 ASP B CA 1
ATOM 4348 C C . ASP B 1 189 ? 14.922 -8.367 -6.836 1 92.62 189 ASP B C 1
ATOM 4350 O O . ASP B 1 189 ? 15.531 -7.926 -5.863 1 9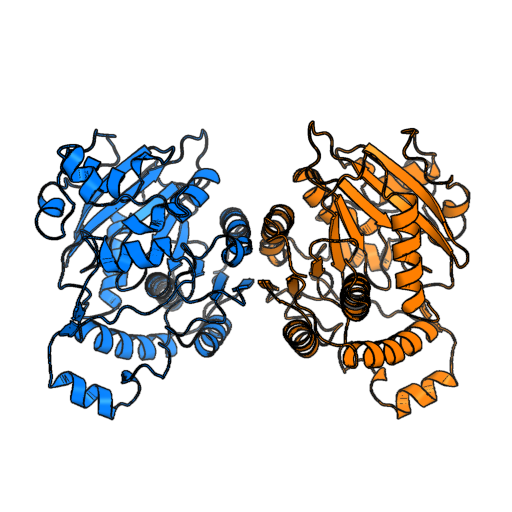2.62 189 ASP B O 1
ATOM 4354 N N . ARG B 1 190 ? 13.672 -8.641 -6.793 1 94 190 ARG B N 1
ATOM 4355 C CA . ARG B 1 190 ? 12.844 -8.547 -5.598 1 94 190 ARG B CA 1
ATOM 4356 C C . ARG B 1 190 ? 11.586 -9.398 -5.734 1 94 190 ARG B C 1
ATOM 4358 O O . ARG B 1 190 ? 11.25 -9.852 -6.832 1 94 190 ARG B O 1
ATOM 4365 N N . VAL B 1 191 ? 10.969 -9.602 -4.551 1 97.69 191 VAL B N 1
ATOM 4366 C CA . VAL B 1 191 ? 9.789 -10.461 -4.578 1 97.69 191 VAL B CA 1
ATOM 4367 C C . VAL B 1 191 ? 8.672 -9.828 -3.746 1 97.69 191 VAL B C 1
ATOM 4369 O O . VAL B 1 191 ? 8.938 -9.18 -2.73 1 97.69 191 VAL B O 1
ATOM 4372 N N . LEU B 1 192 ? 7.457 -9.945 -4.234 1 98.62 192 LEU B N 1
ATOM 4373 C CA . LEU B 1 192 ? 6.242 -9.664 -3.475 1 98.62 192 LEU B CA 1
ATOM 4374 C C . LEU B 1 192 ? 5.551 -10.961 -3.057 1 98.62 192 LEU B C 1
ATOM 4376 O O . LEU B 1 192 ? 5.125 -11.742 -3.908 1 98.62 192 LEU B O 1
ATOM 4380 N N . LEU B 1 193 ? 5.469 -11.141 -1.77 1 98.81 193 LEU B N 1
ATOM 4381 C CA . LEU B 1 193 ? 4.844 -12.328 -1.201 1 98.81 193 LEU B CA 1
ATOM 4382 C C . LEU B 1 193 ? 3.404 -12.039 -0.787 1 98.81 193 LEU B C 1
ATOM 4384 O O . LEU B 1 193 ? 3.146 -11.078 -0.05 1 98.81 193 LEU B O 1
ATOM 4388 N N . LEU B 1 194 ? 2.518 -12.836 -1.317 1 98.62 194 LEU B N 1
ATOM 4389 C CA . LEU B 1 194 ? 1.109 -12.734 -0.953 1 98.62 194 LEU B CA 1
ATOM 4390 C C . LEU B 1 194 ? 0.687 -13.922 -0.095 1 98.62 194 LEU B C 1
ATOM 4392 O O . LEU B 1 194 ? 0.555 -15.047 -0.598 1 98.62 194 LEU B O 1
ATOM 4396 N N . SER B 1 195 ? 0.472 -13.75 1.224 1 98.31 195 SER B N 1
ATOM 4397 C CA . SER B 1 195 ? 0.112 -14.789 2.182 1 98.31 195 SER B CA 1
ATOM 4398 C C . SER B 1 195 ? 1.009 -16.016 2.033 1 98.31 195 SER B C 1
ATOM 4400 O O . SER B 1 195 ? 0.519 -17.141 1.903 1 98.31 195 SER B O 1
ATOM 4402 N N . PRO B 1 196 ? 2.293 -15.82 2.145 1 98.5 196 PRO B N 1
ATOM 4403 C CA . PRO B 1 196 ? 3.232 -16.891 1.799 1 98.5 196 PRO B CA 1
ATOM 4404 C C . PRO B 1 196 ? 3.139 -18.078 2.742 1 98.5 196 PRO B C 1
ATOM 4406 O O . PRO B 1 196 ? 2.842 -17.922 3.93 1 98.5 196 PRO B O 1
ATOM 4409 N N . LEU B 1 197 ? 3.457 -19.203 2.205 1 97.38 197 LEU B N 1
ATOM 4410 C CA . LEU B 1 197 ? 3.531 -20.438 2.986 1 97.38 197 LEU B CA 1
ATOM 4411 C C . LEU B 1 197 ? 4.93 -20.641 3.557 1 97.38 197 LEU B C 1
ATOM 4413 O O . LEU B 1 197 ? 5.906 -20.688 2.807 1 97.38 197 LEU B O 1
ATOM 4417 N N . ILE B 1 198 ? 5.066 -20.672 4.836 1 96.44 198 ILE B N 1
ATOM 4418 C CA . ILE B 1 198 ? 6.199 -21.219 5.574 1 96.44 198 ILE B CA 1
ATOM 4419 C C . ILE B 1 198 ? 5.715 -22.297 6.531 1 96.44 198 ILE B C 1
ATOM 4421 O O . ILE B 1 198 ? 6.051 -23.484 6.371 1 96.44 198 ILE B O 1
ATOM 4425 N N . ARG B 1 199 ? 4.82 -21.875 7.375 1 94.62 199 ARG B N 1
ATOM 4426 C CA . ARG B 1 199 ? 4.133 -22.766 8.297 1 94.62 199 ARG B CA 1
ATOM 4427 C C . ARG B 1 199 ? 2.619 -22.656 8.148 1 94.62 199 ARG B C 1
ATOM 4429 O O . ARG B 1 199 ? 2.064 -21.547 8.18 1 94.62 199 ARG B O 1
ATOM 4436 N N . PRO B 1 200 ? 1.951 -23.844 7.922 1 93.12 200 PRO B N 1
ATOM 4437 C CA . PRO B 1 200 ? 0.487 -23.812 7.891 1 93.12 200 PRO B CA 1
ATOM 4438 C C . PRO B 1 200 ? -0.128 -23.516 9.258 1 93.12 200 PRO B C 1
ATOM 4440 O O . PRO B 1 200 ? 0.535 -23.672 10.281 1 93.12 200 PRO B O 1
ATOM 4443 N N . ALA B 1 201 ? -1.36 -23.031 9.273 1 89.5 201 ALA B N 1
ATOM 4444 C CA . ALA B 1 201 ? -2.049 -22.75 10.531 1 89.5 201 ALA B CA 1
ATOM 4445 C C . ALA B 1 201 ? -2.262 -24.016 11.336 1 89.5 201 ALA B C 1
ATOM 4447 O O . ALA B 1 201 ? -2.379 -25.109 10.766 1 89.5 201 ALA B O 1
ATOM 4448 N N . LYS B 1 202 ? -2.041 -23.969 12.789 1 70.75 202 LYS B N 1
ATOM 4449 C CA . LYS B 1 202 ? -2.045 -25.094 13.719 1 70.75 202 LYS B CA 1
ATOM 4450 C C . LYS B 1 202 ? -3.279 -25.969 13.516 1 70.75 202 LYS B C 1
ATOM 4452 O O . LYS B 1 202 ? -3.227 -27.188 13.734 1 70.75 202 LYS B O 1
ATOM 4457 N N . THR B 1 203 ? -4.43 -25.328 13.516 1 54.81 203 THR B N 1
ATOM 4458 C CA . THR B 1 203 ? -5.547 -26.25 13.445 1 54.81 203 THR B CA 1
ATOM 4459 C C . THR B 1 203 ? -5.305 -27.297 12.352 1 54.81 203 THR B C 1
ATOM 4461 O O . THR B 1 203 ? -6.066 -28.266 12.227 1 54.81 203 THR B O 1
ATOM 4464 N N . ALA B 1 204 ? -4.254 -27.047 11.695 1 52.62 204 ALA B N 1
ATOM 4465 C CA . ALA B 1 204 ? -3.965 -28.016 10.641 1 52.62 204 ALA B CA 1
ATOM 4466 C C . ALA B 1 204 ? -3.229 -29.219 11.195 1 52.62 204 ALA B C 1
ATOM 4468 O O . ALA B 1 204 ? -2.289 -29.078 11.977 1 52.62 204 ALA B O 1
ATOM 4469 N N . TRP B 1 205 ? -3.848 -30.219 11.484 1 44.38 205 TRP B N 1
ATOM 4470 C CA . TRP B 1 205 ? -3.65 -31.5 12.133 1 44.38 205 TRP B CA 1
ATOM 4471 C C . TRP B 1 205 ? -2.189 -31.938 12.055 1 44.38 205 TRP B C 1
ATOM 4473 O O . TRP B 1 205 ? -1.771 -32.844 12.758 1 44.38 205 TRP B O 1
ATOM 4483 N N . TRP B 1 206 ? -1.317 -31.328 11.312 1 51.22 206 TRP B N 1
ATOM 4484 C CA . TRP B 1 206 ? -0.131 -32.094 10.961 1 51.22 206 TRP B CA 1
ATOM 4485 C C . TRP B 1 206 ? 1.025 -31.781 11.898 1 51.22 206 TRP B C 1
ATOM 4487 O O . TRP B 1 206 ? 2.107 -32.375 11.781 1 51.22 206 TRP B O 1
ATOM 4497 N N . HIS B 1 207 ? 0.883 -30.812 12.719 1 50.34 207 HIS B N 1
ATOM 4498 C CA . HIS B 1 207 ? 2.102 -30.438 13.43 1 50.34 207 HIS B CA 1
ATOM 4499 C C . HIS B 1 207 ? 2.416 -31.438 14.539 1 50.34 207 HIS B C 1
ATOM 4501 O O . HIS B 1 207 ? 3.398 -31.266 15.266 1 50.34 207 HIS B O 1
ATOM 4507 N N . ASN B 1 208 ? 1.599 -32.344 14.773 1 47.16 208 ASN B N 1
ATOM 4508 C CA . ASN B 1 208 ? 1.994 -33.312 15.789 1 47.16 208 ASN B CA 1
ATOM 4509 C C . ASN B 1 208 ? 2.75 -34.5 15.172 1 47.16 208 ASN B C 1
ATOM 4511 O O . ASN B 1 208 ? 2.246 -35.156 14.266 1 47.16 208 ASN B O 1
ATOM 4515 N N . PRO B 1 209 ? 4.043 -34.531 15.531 1 49.59 209 PRO B N 1
ATOM 4516 C CA . PRO B 1 209 ? 4.844 -35.656 15.031 1 49.59 209 PRO B CA 1
ATOM 4517 C C . PRO B 1 209 ? 4.059 -36.969 14.969 1 49.59 209 PRO B C 1
ATOM 4519 O O . PRO B 1 209 ? 4.254 -37.75 14.055 1 49.59 209 PRO B O 1
ATOM 4522 N N . VAL B 1 210 ? 3.354 -37.219 16.016 1 48.12 210 VAL B N 1
ATOM 4523 C CA . VAL B 1 210 ? 2.568 -38.438 16.109 1 48.12 210 VAL B CA 1
ATOM 4524 C C . VAL B 1 210 ? 1.543 -38.469 14.977 1 48.12 210 VAL B C 1
ATOM 4526 O O . VAL B 1 210 ? 1.287 -39.531 14.398 1 48.12 210 VAL B O 1
ATOM 4529 N N . GLY B 1 211 ? 1.077 -37.344 14.68 1 50.66 211 GLY B N 1
ATOM 4530 C CA . GLY B 1 211 ? 0.093 -37.25 13.617 1 50.66 211 GLY B CA 1
ATOM 4531 C C . GLY B 1 211 ? 0.674 -37.531 12.242 1 50.66 211 GLY B C 1
ATOM 4532 O O . GLY B 1 211 ? 0.046 -38.188 11.414 1 50.66 211 GLY B O 1
ATOM 4533 N N . LEU B 1 212 ? 1.894 -37.031 12.07 1 54.47 212 LEU B N 1
ATOM 4534 C CA . LEU B 1 212 ? 2.596 -37.281 10.812 1 54.47 212 LEU B CA 1
ATOM 4535 C C . LEU B 1 212 ? 2.926 -38.75 10.648 1 54.47 212 LEU B C 1
ATOM 4537 O O . LEU B 1 212 ? 2.885 -39.281 9.531 1 54.47 212 LEU B O 1
ATOM 4541 N N . GLY B 1 213 ? 3.373 -3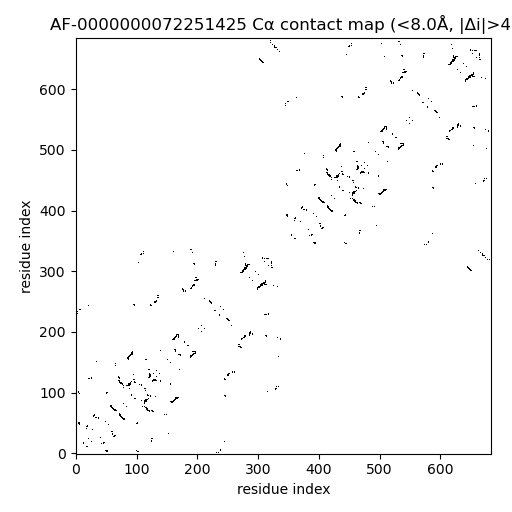9.406 11.742 1 50.53 213 GLY B N 1
ATOM 4542 C CA . GLY B 1 213 ? 3.611 -40.844 11.703 1 50.53 213 GLY B CA 1
ATOM 4543 C C . GLY B 1 213 ? 2.4 -41.625 11.258 1 50.53 213 GLY B C 1
ATOM 4544 O O . GLY B 1 213 ? 2.527 -42.594 10.492 1 50.53 213 GLY B O 1
ATOM 4545 N N . ILE B 1 214 ? 1.293 -41.25 11.742 1 47.5 214 ILE B N 1
ATOM 4546 C CA . ILE B 1 214 ? 0.066 -41.969 11.406 1 47.5 214 ILE B CA 1
ATOM 4547 C C . ILE B 1 214 ? -0.317 -41.688 9.961 1 47.5 214 ILE B C 1
ATOM 4549 O O . ILE B 1 214 ? -0.853 -42.562 9.266 1 47.5 214 ILE B O 1
ATOM 4553 N N . ILE B 1 215 ? 0.034 -40.531 9.539 1 53.06 215 ILE B N 1
ATOM 4554 C CA . ILE B 1 215 ? -0.344 -40.156 8.188 1 53.06 215 ILE B CA 1
ATOM 4555 C C . ILE B 1 215 ? 0.409 -41 7.172 1 53.06 215 ILE B C 1
ATOM 4557 O O . ILE B 1 215 ? -0.132 -41.344 6.113 1 53.06 215 ILE B O 1
ATOM 4561 N N . ARG B 1 216 ? 1.747 -41.469 7.422 1 52.06 216 ARG B N 1
ATOM 4562 C CA . ARG B 1 216 ? 2.543 -42.281 6.512 1 52.06 216 ARG B CA 1
ATOM 4563 C C . ARG B 1 216 ? 1.821 -43.594 6.16 1 52.06 216 ARG B C 1
ATOM 4565 O O . ARG B 1 216 ? 1.994 -44.125 5.066 1 52.06 216 ARG B O 1
ATOM 4572 N N . ARG B 1 217 ? 1.157 -44.094 7.172 1 50.84 217 ARG B N 1
ATOM 4573 C CA . ARG B 1 217 ? 0.592 -45.438 6.949 1 50.84 217 ARG B CA 1
ATOM 4574 C C . ARG B 1 217 ? -0.729 -45.344 6.191 1 50.84 217 ARG B C 1
ATOM 4576 O O . ARG B 1 217 ? -1.244 -46.344 5.711 1 50.84 217 ARG B O 1
ATOM 4583 N N . ILE B 1 218 ? -1.33 -44.125 6.199 1 51.56 218 ILE B N 1
ATOM 4584 C CA . ILE B 1 218 ? -2.686 -44.219 5.668 1 51.56 218 ILE B CA 1
ATOM 4585 C C . ILE B 1 218 ? -2.684 -43.844 4.191 1 51.56 218 ILE B C 1
ATOM 4587 O O . ILE B 1 218 ? -2.896 -44.688 3.322 1 51.56 218 ILE B O 1
ATOM 4591 N N . LYS B 1 219 ? -4.016 -43.219 3.615 1 60.53 219 LYS B N 1
ATOM 4592 C CA . LYS B 1 219 ? -4.48 -43 2.246 1 60.53 219 LYS B CA 1
ATOM 4593 C C . LYS B 1 219 ? -3.625 -41.969 1.516 1 60.53 219 LYS B C 1
ATOM 4595 O O . LYS B 1 219 ? -3.166 -41 2.119 1 60.53 219 LYS B O 1
ATOM 4600 N N . ARG B 1 220 ? -3.184 -42.312 0.225 1 71.31 220 ARG B N 1
ATOM 4601 C CA . ARG B 1 220 ? -2.352 -41.531 -0.695 1 71.31 220 ARG B CA 1
ATOM 4602 C C . ARG B 1 220 ? -2.986 -40.188 -1.011 1 71.31 220 ARG B C 1
ATOM 4604 O O . ARG B 1 220 ? -2.285 -39.219 -1.332 1 71.31 220 ARG B O 1
ATOM 4611 N N . GLN B 1 221 ? -4.328 -40.062 -0.779 1 77 221 GLN B N 1
ATOM 4612 C CA . GLN B 1 221 ? -5.059 -38.844 -1.075 1 77 221 GLN B CA 1
ATOM 4613 C C . GLN B 1 221 ? -6.176 -38.625 -0.063 1 77 221 GLN B C 1
ATOM 4615 O O . GLN B 1 221 ? -6.734 -39.562 0.485 1 77 221 GLN B O 1
ATOM 4620 N N . VAL B 1 222 ? -6.406 -37.344 0.332 1 73.62 222 VAL B N 1
ATOM 4621 C CA . VAL B 1 222 ? -7.504 -36.969 1.204 1 73.62 222 VAL B CA 1
ATOM 4622 C C . VAL B 1 222 ? -8.391 -35.938 0.49 1 73.62 222 VAL B C 1
ATOM 4624 O O . VAL B 1 222 ? -7.895 -35.094 -0.259 1 73.62 222 VAL B O 1
ATOM 4627 N N . PRO B 1 223 ? -9.719 -36.094 0.645 1 76.06 223 PRO B N 1
ATOM 4628 C CA . PRO B 1 223 ? -10.602 -35.125 0.006 1 76.06 223 PRO B CA 1
ATOM 4629 C C . PRO B 1 223 ? -10.336 -33.719 0.462 1 76.06 223 PRO B C 1
ATOM 4631 O O . PRO B 1 223 ? -10.031 -33.469 1.635 1 76.06 223 PRO B O 1
ATOM 4634 N N . ARG B 1 224 ? -10.406 -32.844 -0.512 1 77.75 224 ARG B N 1
ATOM 4635 C CA . ARG B 1 224 ? -10.25 -31.422 -0.229 1 77.75 224 ARG B CA 1
ATOM 4636 C C . ARG B 1 224 ? -11.492 -30.859 0.447 1 77.75 224 ARG B C 1
ATOM 4638 O O . ARG B 1 224 ? -12.617 -31.141 0.029 1 77.75 224 ARG B O 1
ATOM 4645 N N . HIS B 1 225 ? -11.328 -30.109 1.516 1 74.56 225 HIS B N 1
ATOM 4646 C CA . HIS B 1 225 ? -12.398 -29.312 2.117 1 74.56 225 HIS B CA 1
ATOM 4647 C C . HIS B 1 225 ? -12.266 -27.844 1.767 1 74.56 225 HIS B C 1
ATOM 4649 O O . HIS B 1 225 ? -11.32 -27.172 2.201 1 74.56 225 HIS B O 1
ATOM 4655 N N . PHE B 1 226 ? -13.227 -27.453 0.961 1 74 226 PHE B N 1
ATOM 4656 C CA . PHE B 1 226 ? -13.188 -26.062 0.552 1 74 226 PHE B CA 1
ATOM 4657 C C . PHE B 1 226 ? -13.508 -25.141 1.728 1 74 226 PHE B C 1
ATOM 4659 O O . PHE B 1 226 ? -14.57 -25.266 2.342 1 74 226 PHE B O 1
ATOM 4666 N N . ARG B 1 227 ? -12.531 -24.375 2.1 1 74.31 227 ARG B N 1
ATOM 4667 C CA . ARG B 1 227 ? -12.703 -23.406 3.176 1 74.31 227 ARG B CA 1
ATOM 4668 C C . ARG B 1 227 ? -12.906 -22 2.617 1 74.31 227 ARG B C 1
ATOM 4670 O O . ARG B 1 227 ? -12.516 -21.719 1.481 1 74.31 227 ARG B O 1
ATOM 4677 N N . ARG B 1 228 ? -13.547 -21.203 3.422 1 78.94 228 ARG B N 1
ATOM 4678 C CA . ARG B 1 228 ? -13.695 -19.797 3.074 1 78.94 228 ARG B CA 1
ATOM 4679 C C . ARG B 1 228 ? -12.383 -19.047 3.26 1 78.94 228 ARG B C 1
ATOM 4681 O O . ARG B 1 228 ? -12.078 -18.594 4.363 1 78.94 228 ARG B O 1
ATOM 4688 N N . ASN B 1 229 ? -11.656 -18.922 2.195 1 81.88 229 ASN B N 1
ATOM 4689 C CA . ASN B 1 229 ? -10.336 -18.312 2.27 1 81.88 229 ASN B CA 1
ATOM 4690 C C . ASN B 1 229 ? -10.312 -16.938 1.591 1 81.88 229 ASN B C 1
ATOM 4692 O O . ASN B 1 229 ? -9.242 -16.422 1.265 1 81.88 229 ASN B O 1
ATOM 4696 N N . ASN B 1 230 ? -11.445 -16.453 1.318 1 86.44 230 ASN B N 1
ATOM 4697 C CA . ASN B 1 230 ? -11.688 -15.125 0.764 1 86.44 230 ASN B CA 1
ATOM 4698 C C . ASN B 1 230 ? -13.094 -14.633 1.089 1 86.44 230 ASN B C 1
ATOM 4700 O O . ASN B 1 230 ? -13.93 -15.398 1.584 1 86.44 230 ASN B O 1
ATOM 4704 N N . HIS B 1 231 ? -13.43 -13.359 0.841 1 88.69 231 HIS B N 1
ATOM 4705 C CA . HIS B 1 231 ? -14.734 -12.812 1.192 1 88.69 231 HIS B CA 1
ATOM 4706 C C . HIS B 1 231 ? -15.523 -12.422 -0.053 1 88.69 231 HIS B C 1
ATOM 4708 O O . HIS B 1 231 ? -16.516 -11.703 0.038 1 88.69 231 HIS B O 1
ATOM 4714 N N . ASN B 1 232 ? -15.039 -12.859 -1.242 1 90.44 232 ASN B N 1
ATOM 4715 C CA . ASN B 1 232 ? -15.75 -12.672 -2.5 1 90.44 232 ASN B CA 1
ATOM 4716 C C . ASN B 1 232 ? -16.672 -13.852 -2.816 1 90.44 232 ASN B C 1
ATOM 4718 O O . ASN B 1 232 ? -16.203 -14.898 -3.26 1 90.44 232 ASN B O 1
ATOM 4722 N N . PRO B 1 233 ? -17.938 -13.648 -2.672 1 90.94 233 PRO B N 1
ATOM 4723 C CA . PRO B 1 233 ? -18.828 -14.797 -2.814 1 90.94 233 PRO B CA 1
ATOM 4724 C C . PRO B 1 233 ? -18.844 -15.367 -4.23 1 90.94 233 PRO B C 1
ATOM 4726 O O . PRO B 1 233 ? -18.969 -16.578 -4.406 1 90.94 233 PRO B O 1
ATOM 4729 N N . GLU B 1 234 ? -18.688 -14.508 -5.172 1 91.19 234 GLU B N 1
ATOM 4730 C CA . GLU B 1 234 ? -18.703 -14.977 -6.555 1 91.19 234 GLU B CA 1
ATOM 4731 C C . GLU B 1 234 ? -17.469 -15.836 -6.852 1 91.19 234 GLU B C 1
ATOM 4733 O O . GLU B 1 234 ? -17.578 -16.859 -7.527 1 91.19 234 GLU B O 1
ATOM 4738 N N . PHE B 1 235 ? -16.391 -15.477 -6.344 1 92.62 235 PHE B N 1
ATOM 4739 C CA . PHE B 1 235 ? -15.172 -16.25 -6.543 1 92.62 235 PHE B CA 1
ATOM 4740 C C . PHE B 1 235 ? -15.266 -17.594 -5.84 1 92.62 235 PHE B C 1
ATOM 4742 O O . PHE B 1 235 ? -14.906 -18.625 -6.414 1 92.62 235 PHE B O 1
ATOM 4749 N N . LEU B 1 236 ? -15.781 -17.547 -4.633 1 91.38 236 LEU B N 1
ATOM 4750 C CA . LEU B 1 236 ? -15.914 -18.766 -3.859 1 91.38 236 LEU B CA 1
ATOM 4751 C C . LEU B 1 236 ? -16.844 -19.766 -4.566 1 91.38 236 LEU B C 1
ATOM 4753 O O . LEU B 1 236 ? -16.547 -20.953 -4.617 1 91.38 236 LEU B O 1
ATOM 4757 N N . ARG B 1 237 ? -17.859 -19.234 -5.102 1 91.81 237 ARG B N 1
ATOM 4758 C CA . ARG B 1 237 ? -18.812 -20.078 -5.824 1 91.81 237 ARG B CA 1
ATOM 4759 C C . ARG B 1 237 ? -18.172 -20.672 -7.074 1 91.81 237 ARG B C 1
ATOM 4761 O O . ARG B 1 237 ? -18.375 -21.844 -7.383 1 91.81 237 ARG B O 1
ATOM 4768 N N . PHE B 1 238 ? -17.422 -19.906 -7.742 1 93.44 238 PHE B N 1
ATOM 4769 C CA . PHE B 1 238 ? -16.75 -20.375 -8.953 1 93.44 238 PHE B CA 1
ATOM 4770 C C . PHE B 1 238 ? -15.789 -21.516 -8.641 1 93.44 238 PHE B C 1
ATOM 4772 O O . PHE B 1 238 ? -15.836 -22.562 -9.289 1 93.44 238 PHE B O 1
ATOM 4779 N N . ILE B 1 239 ? -14.961 -21.312 -7.645 1 92.44 239 ILE B N 1
ATOM 4780 C CA . ILE B 1 239 ? -13.93 -22.281 -7.285 1 92.44 239 ILE B CA 1
ATOM 4781 C C . ILE B 1 239 ? -14.586 -23.578 -6.789 1 92.44 239 ILE B C 1
ATOM 4783 O O . ILE B 1 239 ? -14.141 -24.672 -7.133 1 92.44 239 ILE B O 1
ATOM 4787 N N . ARG B 1 240 ? -15.633 -23.438 -6.098 1 89.56 240 ARG B N 1
ATOM 4788 C CA . ARG B 1 240 ? -16.266 -24.594 -5.449 1 89.56 240 ARG B CA 1
ATOM 4789 C C . ARG B 1 240 ? -17.109 -25.375 -6.438 1 89.56 240 ARG B C 1
ATOM 4791 O O . ARG B 1 240 ? -17.125 -26.609 -6.418 1 89.56 240 ARG B O 1
ATOM 4798 N N . LEU B 1 241 ? -17.719 -24.625 -7.367 1 89.5 241 LEU B N 1
ATOM 4799 C CA . LEU B 1 241 ? -18.812 -25.297 -8.078 1 89.5 241 LEU B CA 1
ATOM 4800 C C . LEU B 1 241 ? -18.531 -25.312 -9.578 1 89.5 241 LEU B C 1
ATOM 4802 O O . LEU B 1 241 ? -19.094 -26.156 -10.297 1 89.5 241 LEU B O 1
ATOM 4806 N N . LYS B 1 242 ? -17.703 -24.438 -9.992 1 91.75 242 LYS B N 1
ATOM 4807 C CA . LYS B 1 242 ? -17.75 -24.219 -11.438 1 91.75 242 LYS B CA 1
ATOM 4808 C C . LYS B 1 242 ? -16.375 -24.484 -12.07 1 91.75 242 LYS B C 1
ATOM 4810 O O . LYS B 1 242 ? -16.297 -24.859 -13.25 1 91.75 242 LYS B O 1
ATOM 4815 N N . ASP B 1 243 ? -15.344 -24.344 -11.422 1 95.19 243 ASP B N 1
ATOM 4816 C CA . ASP B 1 243 ? -14 -24.438 -12 1 95.19 243 ASP B CA 1
ATOM 4817 C C . ASP B 1 243 ? -13.633 -25.891 -12.273 1 95.19 243 ASP B C 1
ATOM 4819 O O . ASP B 1 243 ? -13.406 -26.672 -11.344 1 95.19 243 ASP B O 1
ATOM 4823 N N . PRO B 1 244 ? -13.445 -26.234 -13.516 1 95.69 244 PRO B N 1
ATOM 4824 C CA . PRO B 1 244 ? -13.18 -27.641 -13.859 1 95.69 244 PRO B CA 1
ATOM 4825 C C . PRO B 1 244 ? -11.75 -28.062 -13.539 1 95.69 244 PRO B C 1
ATOM 4827 O O . PRO B 1 244 ? -11.438 -29.25 -13.578 1 95.69 244 PRO B O 1
ATOM 4830 N N . LEU B 1 245 ? -10.891 -27.125 -13.227 1 95.75 245 LEU B N 1
ATOM 4831 C CA . LEU B 1 245 ? -9.477 -27.469 -13.078 1 95.75 245 LEU B CA 1
ATOM 4832 C C . LEU B 1 245 ? -9.078 -27.5 -11.602 1 95.75 245 LEU B C 1
ATOM 4834 O O . LEU B 1 245 ? -7.906 -27.703 -11.281 1 95.75 245 LEU B O 1
ATOM 4838 N N . GLN B 1 246 ? -10.047 -27.344 -10.703 1 92.19 246 GLN B N 1
ATOM 4839 C CA . GLN B 1 246 ? -9.766 -27.406 -9.273 1 92.19 246 GLN B CA 1
ATOM 4840 C C . GLN B 1 246 ? -9.516 -28.844 -8.82 1 92.19 246 GLN B C 1
ATOM 4842 O O . GLN B 1 246 ? -10.312 -29.734 -9.109 1 92.19 246 GLN B O 1
ATOM 4847 N N . PRO B 1 247 ? -8.398 -29 -8.125 1 88.19 247 PRO B N 1
ATOM 4848 C CA . PRO B 1 247 ? -8.234 -30.328 -7.535 1 88.19 247 PRO B CA 1
ATOM 4849 C C . PRO B 1 247 ? -9.258 -30.625 -6.445 1 88.19 247 PRO B C 1
ATOM 4851 O O . PRO B 1 247 ? -9.609 -29.734 -5.664 1 88.19 247 PRO B O 1
ATOM 4854 N N . ARG B 1 248 ? -9.711 -31.766 -6.41 1 85.06 248 ARG B N 1
ATOM 4855 C CA . ARG B 1 248 ? -10.695 -32.156 -5.41 1 85.06 248 ARG B CA 1
ATOM 4856 C C . ARG B 1 248 ? -10.07 -33.062 -4.355 1 85.06 248 ARG B C 1
ATOM 4858 O O . ARG B 1 248 ? -10.711 -33.375 -3.346 1 85.06 248 ARG B O 1
ATOM 4865 N N . MET B 1 249 ? -8.836 -33.438 -4.648 1 81.94 249 MET B N 1
ATOM 4866 C CA . MET B 1 249 ? -8.062 -34.281 -3.73 1 81.94 249 MET B CA 1
ATOM 4867 C C . MET B 1 249 ? -6.719 -33.625 -3.418 1 81.94 249 MET B C 1
ATOM 4869 O O . MET B 1 249 ? -6.188 -32.875 -4.23 1 81.94 249 MET B O 1
ATOM 4873 N N . MET B 1 250 ? -6.273 -33.938 -2.203 1 82.62 250 MET B N 1
ATOM 4874 C CA . MET B 1 250 ? -4.949 -33.5 -1.787 1 82.62 250 MET B CA 1
ATOM 4875 C C . MET B 1 250 ? -4.008 -34.688 -1.602 1 82.62 250 MET B C 1
ATOM 4877 O O . MET B 1 250 ? -4.418 -35.719 -1.097 1 82.62 250 MET B O 1
ATOM 4881 N N . GLY B 1 251 ? -2.842 -34.469 -2.047 1 81.44 251 GLY B N 1
ATOM 4882 C CA . GLY B 1 251 ? -1.869 -35.562 -1.918 1 81.44 251 GLY B CA 1
ATOM 4883 C C . GLY B 1 251 ? -1.157 -35.562 -0.579 1 81.44 251 GLY B C 1
ATOM 4884 O O . GLY B 1 251 ? -0.644 -34.531 -0.141 1 81.44 251 GLY B O 1
ATOM 4885 N N . MET B 1 252 ? -1.094 -36.625 0.062 1 83.44 252 MET B N 1
ATOM 4886 C CA . MET B 1 252 ? -0.384 -36.781 1.331 1 83.44 252 MET B CA 1
ATOM 4887 C C . MET B 1 252 ? 1.11 -36.531 1.147 1 83.44 252 MET B C 1
ATOM 4889 O O . MET B 1 252 ? 1.773 -36 2.047 1 83.44 252 MET B O 1
ATOM 4893 N N . ASP B 1 253 ? 1.565 -36.906 -0.041 1 88.5 253 ASP B N 1
ATOM 4894 C CA . ASP B 1 253 ? 2.973 -36.656 -0.35 1 88.5 253 ASP B CA 1
ATOM 4895 C C . ASP B 1 253 ? 3.311 -35.156 -0.248 1 88.5 253 ASP B C 1
ATOM 4897 O O . ASP B 1 253 ? 4.418 -34.812 0.153 1 88.5 253 ASP B O 1
ATOM 4901 N N . TRP B 1 254 ? 2.395 -34.406 -0.62 1 92 254 TRP B N 1
ATOM 4902 C CA . TRP B 1 254 ? 2.623 -32.969 -0.552 1 92 254 TRP B CA 1
ATOM 4903 C C . TRP B 1 254 ? 2.809 -32.5 0.892 1 92 254 TRP B C 1
ATOM 4905 O O . TRP B 1 254 ? 3.691 -31.688 1.185 1 92 254 TRP B O 1
ATOM 4915 N N . ILE B 1 255 ? 2.057 -33.031 1.799 1 88.44 255 ILE B N 1
ATOM 4916 C CA . ILE B 1 255 ? 2.121 -32.688 3.213 1 88.44 255 ILE B CA 1
ATOM 4917 C C . ILE B 1 255 ? 3.471 -33.094 3.789 1 88.44 255 ILE B C 1
ATOM 4919 O O . ILE B 1 255 ? 4.109 -32.344 4.516 1 88.44 255 ILE B O 1
ATOM 4923 N N . LEU B 1 256 ? 3.889 -34.281 3.445 1 88.94 256 LEU B N 1
ATOM 4924 C CA . LEU B 1 256 ? 5.176 -34.781 3.914 1 88.94 256 LEU B CA 1
ATOM 4925 C C . LEU B 1 256 ? 6.324 -33.938 3.344 1 88.94 256 LEU B C 1
ATOM 4927 O O . LEU B 1 256 ? 7.277 -33.625 4.059 1 88.94 256 LEU B O 1
ATOM 4931 N N . ALA B 1 257 ? 6.215 -33.656 2.074 1 94.12 257 ALA B N 1
ATOM 4932 C CA . ALA B 1 257 ? 7.227 -32.812 1.43 1 94.12 257 ALA B CA 1
ATOM 4933 C C . ALA B 1 257 ? 7.309 -31.453 2.094 1 94.12 257 ALA B C 1
ATOM 4935 O O . ALA B 1 257 ? 8.406 -30.922 2.307 1 94.12 257 ALA B O 1
ATOM 4936 N N . MET B 1 258 ? 6.215 -30.906 2.43 1 94.56 258 MET B N 1
ATOM 4937 C CA . MET B 1 258 ? 6.152 -29.594 3.086 1 94.56 258 MET B CA 1
ATOM 4938 C C . MET B 1 258 ? 6.824 -29.641 4.453 1 94.56 258 MET B C 1
ATOM 4940 O O . MET B 1 258 ? 7.582 -28.734 4.812 1 94.56 258 MET B O 1
ATOM 4944 N N . SER B 1 259 ? 6.539 -30.656 5.195 1 92 259 SER B N 1
ATOM 4945 C CA . SER B 1 259 ? 7.102 -30.797 6.535 1 92 259 SER B CA 1
ATOM 4946 C C . SER B 1 259 ? 8.625 -30.828 6.496 1 92 259 SER B C 1
ATOM 4948 O O . SER B 1 259 ? 9.281 -30.141 7.289 1 92 259 SER B O 1
ATOM 4950 N N . LYS B 1 260 ? 9.133 -31.594 5.586 1 94.12 260 LYS B N 1
ATOM 4951 C CA . LYS B 1 260 ? 10.586 -31.656 5.426 1 94.12 260 LYS B CA 1
ATOM 4952 C C . LYS B 1 260 ? 11.141 -30.312 4.969 1 94.12 260 LYS B C 1
ATOM 4954 O O . LYS B 1 260 ? 12.18 -29.875 5.465 1 94.12 260 LYS B O 1
ATOM 4959 N N . TRP B 1 261 ? 10.484 -29.734 4.109 1 96.69 261 TRP B N 1
ATOM 4960 C CA . TRP B 1 261 ? 10.891 -28.453 3.533 1 96.69 261 TRP B CA 1
ATOM 4961 C C . TRP B 1 261 ? 10.93 -27.359 4.602 1 96.69 261 TRP B C 1
ATOM 4963 O O . TRP B 1 261 ? 11.844 -26.531 4.617 1 96.69 261 TRP B O 1
ATOM 4973 N N . MET B 1 262 ? 9.984 -27.359 5.5 1 95.81 262 MET B N 1
ATOM 4974 C CA . MET B 1 262 ? 9.922 -26.375 6.566 1 95.81 262 MET B CA 1
ATOM 4975 C C . MET B 1 262 ? 11.188 -26.391 7.414 1 95.81 262 MET B C 1
ATOM 4977 O O . MET B 1 262 ? 11.742 -25.344 7.738 1 95.81 262 MET B O 1
ATOM 4981 N N . GLN B 1 263 ? 11.633 -27.547 7.691 1 94.38 263 GLN B N 1
ATOM 4982 C CA . GLN B 1 263 ? 12.844 -27.703 8.492 1 94.38 263 GLN B CA 1
ATOM 4983 C C . GLN B 1 263 ? 14.07 -27.203 7.73 1 94.38 263 GLN B C 1
ATOM 4985 O O . GLN B 1 263 ? 14.922 -26.516 8.297 1 94.38 263 GLN B O 1
ATOM 4990 N N . GLU B 1 264 ? 14.102 -27.516 6.48 1 96.19 264 GLU B N 1
ATOM 4991 C CA . GLU B 1 264 ? 15.211 -27.078 5.645 1 96.19 264 GLU B CA 1
ATOM 4992 C C . GLU B 1 264 ? 15.266 -25.562 5.555 1 96.19 264 GLU B C 1
ATOM 4994 O O . GLU B 1 264 ? 16.344 -24.969 5.613 1 96.19 264 GLU B O 1
ATOM 4999 N N . MET B 1 265 ? 14.164 -24.969 5.449 1 97.06 265 MET B N 1
ATOM 5000 C CA . MET B 1 265 ? 14.086 -23.516 5.332 1 97.06 265 MET B CA 1
AT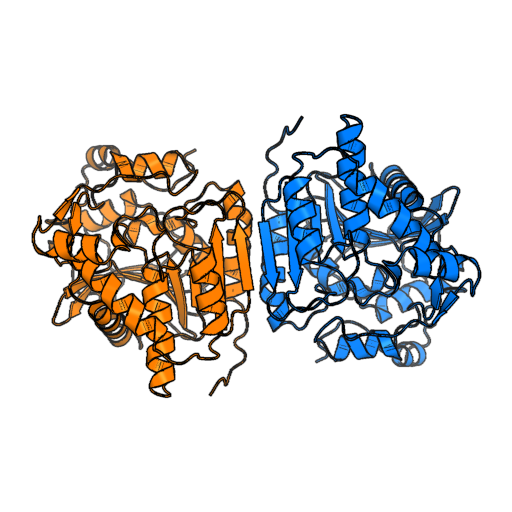OM 5001 C C . MET B 1 265 ? 14.562 -22.844 6.617 1 97.06 265 MET B C 1
ATOM 5003 O O . MET B 1 265 ? 15.258 -21.828 6.574 1 97.06 265 MET B O 1
ATOM 5007 N N . GLU B 1 266 ? 14.172 -23.391 7.699 1 95.88 266 GLU B N 1
ATOM 5008 C CA . GLU B 1 266 ? 14.57 -22.844 8.992 1 95.88 266 GLU B CA 1
ATOM 5009 C C . GLU B 1 266 ? 16.078 -22.891 9.164 1 95.88 266 GLU B C 1
ATOM 5011 O O . GLU B 1 266 ? 16.672 -22.016 9.812 1 95.88 266 GLU B O 1
ATOM 5016 N N . GLU B 1 267 ? 16.672 -23.828 8.555 1 96.56 267 GLU B N 1
ATOM 5017 C CA . GLU B 1 267 ? 18.094 -24.047 8.742 1 96.56 267 GLU B CA 1
ATOM 5018 C C . GLU B 1 267 ? 18.922 -23.172 7.801 1 96.56 267 GLU B C 1
ATOM 5020 O O . GLU B 1 267 ? 20.125 -22.969 8.016 1 96.56 267 GLU B O 1
ATOM 5025 N N . ARG B 1 268 ? 18.359 -22.641 6.805 1 96.75 268 ARG B N 1
ATOM 5026 C CA . ARG B 1 268 ? 19.094 -21.844 5.836 1 96.75 268 ARG B CA 1
ATOM 5027 C C . ARG B 1 268 ? 19.5 -20.5 6.43 1 96.75 268 ARG B C 1
ATOM 5029 O O . ARG B 1 268 ? 18.75 -19.906 7.223 1 96.75 268 ARG B O 1
ATOM 5036 N N . PRO B 1 269 ? 20.656 -19.984 6.039 1 96.88 269 PRO B N 1
ATOM 5037 C CA . PRO B 1 269 ? 21.062 -18.656 6.539 1 96.88 269 PRO B CA 1
ATOM 5038 C C . PRO B 1 269 ? 20.203 -17.531 5.977 1 96.88 269 PRO B C 1
ATOM 5040 O O . PRO B 1 269 ? 19.672 -17.641 4.867 1 96.88 269 PRO B O 1
ATOM 5043 N N . ALA B 1 270 ? 20.156 -16.5 6.727 1 96.25 270 ALA B N 1
ATOM 5044 C CA . ALA B 1 270 ? 19.406 -15.312 6.309 1 96.25 270 ALA B CA 1
ATOM 5045 C C . ALA B 1 270 ? 20.094 -14.609 5.145 1 96.25 270 ALA B C 1
ATOM 5047 O O . ALA B 1 270 ? 21.281 -14.844 4.887 1 96.25 270 ALA B O 1
ATOM 5048 N N . CYS B 1 271 ? 19.344 -13.844 4.398 1 93.62 271 CYS B N 1
ATOM 5049 C CA . CYS B 1 271 ? 19.891 -13 3.342 1 93.62 271 CYS B CA 1
ATOM 5050 C C . CYS B 1 271 ? 19.344 -11.578 3.43 1 93.62 271 CYS B C 1
ATOM 5052 O O . CYS B 1 271 ? 18.562 -11.273 4.328 1 93.62 271 CYS B O 1
ATOM 5054 N N . ARG B 1 272 ? 19.797 -10.656 2.572 1 87.62 272 ARG B N 1
ATOM 5055 C CA . ARG B 1 272 ? 19.391 -9.25 2.619 1 87.62 272 ARG B CA 1
ATOM 5056 C C . ARG B 1 272 ? 18.609 -8.859 1.375 1 87.62 272 ARG B C 1
ATOM 5058 O O . ARG B 1 272 ? 18.5 -7.676 1.044 1 87.62 272 ARG B O 1
ATOM 5065 N N . ILE B 1 273 ? 18.094 -9.875 0.688 1 89.25 273 ILE B N 1
ATOM 5066 C CA . ILE B 1 273 ? 17.312 -9.602 -0.515 1 89.25 273 ILE B CA 1
ATOM 5067 C C . ILE B 1 273 ? 15.969 -8.992 -0.129 1 89.25 273 ILE B C 1
ATOM 5069 O O . ILE B 1 273 ? 15.281 -9.5 0.759 1 89.25 273 ILE B O 1
ATOM 5073 N N . PRO B 1 274 ? 15.578 -7.938 -0.736 1 91.31 274 PRO B N 1
ATOM 5074 C CA . PRO B 1 274 ? 14.344 -7.242 -0.376 1 91.31 274 PRO B CA 1
ATOM 5075 C C . PRO B 1 274 ? 13.094 -8.062 -0.689 1 91.31 274 PRO B C 1
ATOM 5077 O O . PRO B 1 274 ? 13.008 -8.688 -1.748 1 91.31 274 PRO B O 1
ATOM 5080 N N . VAL B 1 275 ? 12.219 -7.988 0.259 1 96.25 275 VAL B N 1
ATOM 5081 C CA . VAL B 1 275 ? 10.93 -8.672 0.112 1 96.25 275 VAL B CA 1
ATOM 5082 C C . VAL B 1 275 ? 9.805 -7.75 0.568 1 96.25 275 VAL B C 1
ATOM 5084 O O . VAL B 1 275 ? 9.945 -7.023 1.555 1 96.25 275 VAL B O 1
ATOM 5087 N N . TRP B 1 276 ? 8.758 -7.695 -0.233 1 97.94 276 TRP B N 1
ATOM 5088 C CA . TRP B 1 276 ? 7.496 -7.098 0.179 1 97.94 276 TRP B CA 1
ATOM 5089 C C . TRP B 1 276 ? 6.477 -8.172 0.544 1 97.94 276 TRP B C 1
ATOM 5091 O O . TRP B 1 276 ? 6.473 -9.258 -0.04 1 97.94 276 TRP B O 1
ATOM 5101 N N . LEU B 1 277 ? 5.688 -7.883 1.533 1 98.62 277 LEU B N 1
ATOM 5102 C CA . LEU B 1 277 ? 4.75 -8.875 2.047 1 98.62 277 LEU B CA 1
ATOM 5103 C C . LEU B 1 277 ? 3.355 -8.273 2.201 1 98.62 277 LEU B C 1
ATOM 5105 O O . LEU B 1 277 ? 3.203 -7.18 2.748 1 98.62 277 LEU B O 1
ATOM 5109 N N . ALA B 1 278 ? 2.391 -8.891 1.643 1 98.62 278 ALA B N 1
ATOM 5110 C CA . ALA B 1 278 ? 0.982 -8.617 1.915 1 98.62 278 ALA B CA 1
ATOM 5111 C C . ALA B 1 278 ? 0.319 -9.805 2.604 1 98.62 278 ALA B C 1
ATOM 5113 O O . ALA B 1 278 ? 0.52 -10.953 2.201 1 98.62 278 ALA B O 1
ATOM 5114 N N . GLN B 1 279 ? -0.44 -9.562 3.635 1 98.56 279 GLN B N 1
ATOM 5115 C CA . GLN B 1 279 ? -1.023 -10.609 4.465 1 98.56 279 GLN B CA 1
ATOM 5116 C C . GLN B 1 279 ? -2.414 -10.219 4.953 1 98.56 279 GLN B C 1
ATOM 5118 O O . GLN B 1 279 ? -2.637 -9.07 5.355 1 98.56 279 GLN B O 1
ATOM 5123 N N . GLY B 1 280 ? -3.359 -11.164 4.836 1 97.62 280 GLY B N 1
ATOM 5124 C CA . GLY B 1 280 ? -4.645 -10.977 5.488 1 97.62 280 GLY B CA 1
ATOM 5125 C C . GLY B 1 280 ? -4.621 -11.328 6.965 1 97.62 280 GLY B C 1
ATOM 5126 O O . GLY B 1 280 ? -4.078 -12.367 7.352 1 97.62 280 GLY B O 1
ATOM 5127 N N . ALA B 1 281 ? -5.285 -10.5 7.77 1 96.12 281 ALA B N 1
ATOM 5128 C CA . ALA B 1 281 ? -5.258 -10.711 9.219 1 96.12 281 ALA B CA 1
ATOM 5129 C C . ALA B 1 281 ? -6.254 -11.789 9.633 1 96.12 281 ALA B C 1
ATOM 5131 O O . ALA B 1 281 ? -6.176 -12.312 10.75 1 96.12 281 ALA B O 1
ATOM 5132 N N . LEU B 1 282 ? -7.168 -12.148 8.773 1 95.5 282 LEU B N 1
ATOM 5133 C CA . LEU B 1 282 ? -8.148 -13.188 9.078 1 95.5 282 LEU B CA 1
ATOM 5134 C C . LEU B 1 282 ? -7.773 -14.5 8.406 1 95.5 282 LEU B C 1
ATOM 5136 O O . LEU B 1 282 ? -8.602 -15.406 8.289 1 95.5 282 LEU B O 1
ATOM 5140 N N . ASP B 1 283 ? -6.547 -14.609 7.941 1 96.19 283 ASP B N 1
ATOM 5141 C CA . ASP B 1 283 ? -6.047 -15.82 7.289 1 96.19 283 ASP B CA 1
ATOM 5142 C C . ASP B 1 283 ? -5.969 -16.984 8.273 1 96.19 283 ASP B C 1
ATOM 5144 O O . ASP B 1 283 ? -5.246 -16.922 9.266 1 96.19 283 ASP B O 1
ATOM 5148 N N . GLN B 1 284 ? -6.648 -18.047 7.965 1 93.38 284 GLN B N 1
ATOM 5149 C CA . GLN B 1 284 ? -6.641 -19.234 8.82 1 93.38 284 GLN B CA 1
ATOM 5150 C C . GLN B 1 284 ? -5.953 -20.406 8.125 1 93.38 284 GLN B C 1
ATOM 5152 O O . GLN B 1 284 ? -5.957 -21.531 8.641 1 93.38 284 GLN B O 1
ATOM 5157 N N . THR B 1 285 ? -5.406 -20.125 6.984 1 93.75 285 THR B N 1
ATOM 5158 C CA . THR B 1 285 ? -4.766 -21.172 6.195 1 93.75 285 THR B CA 1
ATOM 5159 C C . THR B 1 285 ? -3.301 -21.328 6.594 1 93.75 285 THR B C 1
ATOM 5161 O O . THR B 1 285 ? -2.787 -22.453 6.652 1 93.75 285 THR B O 1
ATOM 5164 N N . VAL B 1 286 ? -2.658 -20.234 6.867 1 95.75 286 VAL B N 1
ATOM 5165 C CA . VAL B 1 286 ? -1.256 -20.281 7.27 1 95.75 286 VAL B CA 1
ATOM 5166 C C . VAL B 1 286 ? -1.096 -19.641 8.648 1 95.75 286 VAL B C 1
ATOM 5168 O O . VAL B 1 286 ? -1.96 -18.875 9.094 1 95.75 286 VAL B O 1
ATOM 5171 N N . ASP B 1 287 ? -0.023 -19.953 9.312 1 96.06 287 ASP B N 1
ATOM 5172 C CA . ASP B 1 287 ? 0.365 -19.281 10.547 1 96.06 287 ASP B CA 1
ATOM 5173 C C . ASP B 1 287 ?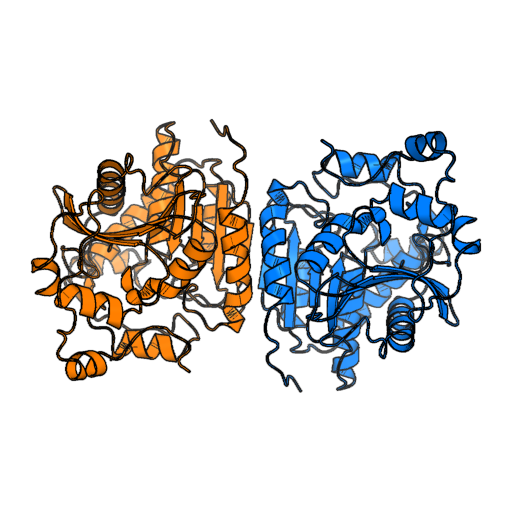 1.074 -17.953 10.258 1 96.06 287 ASP B C 1
ATOM 5175 O O . ASP B 1 287 ? 2.291 -17.844 10.422 1 96.06 287 ASP B O 1
ATOM 5179 N N . TRP B 1 288 ? 0.256 -17 9.93 1 96.44 288 TRP B N 1
ATOM 5180 C CA . TRP B 1 288 ? 0.818 -15.789 9.344 1 96.44 288 TRP B CA 1
ATOM 5181 C C . TRP B 1 288 ? 1.668 -15.039 10.359 1 96.44 288 TRP B C 1
ATOM 5183 O O . TRP B 1 288 ? 2.633 -14.367 10 1 96.44 288 TRP B O 1
ATOM 5193 N N . ARG B 1 289 ? 1.413 -15.07 11.695 1 96.31 289 ARG B N 1
ATOM 5194 C CA . ARG B 1 289 ? 2.246 -14.406 12.688 1 96.31 289 ARG B CA 1
ATOM 5195 C C . ARG B 1 289 ? 3.658 -14.984 12.695 1 96.31 289 ARG B C 1
ATOM 5197 O O . ARG B 1 289 ? 4.641 -14.234 12.695 1 96.31 289 ARG B O 1
ATOM 5204 N N . TYR B 1 290 ? 3.742 -16.297 12.695 1 96.44 290 TYR B N 1
ATOM 5205 C CA . TYR B 1 290 ? 5.035 -16.953 12.602 1 96.44 290 TYR B CA 1
ATOM 5206 C C . TYR B 1 290 ? 5.73 -16.609 11.289 1 96.44 290 TYR B C 1
ATOM 5208 O O . TYR B 1 290 ? 6.93 -16.328 11.266 1 96.44 290 TYR B O 1
ATOM 5216 N N . ASN B 1 291 ? 5 -16.703 10.227 1 98.06 291 ASN B N 1
ATOM 5217 C CA . ASN B 1 291 ? 5.562 -16.516 8.891 1 98.06 291 ASN B CA 1
ATOM 5218 C C . ASN B 1 291 ? 6.125 -15.109 8.719 1 98.06 291 ASN B C 1
ATOM 5220 O O . ASN B 1 291 ? 7.188 -14.938 8.117 1 98.06 291 ASN B O 1
ATOM 5224 N N . ILE B 1 292 ? 5.441 -14.094 9.25 1 98.12 292 ILE B N 1
ATOM 5225 C CA . ILE B 1 292 ? 5.93 -12.719 9.172 1 98.12 292 ILE B CA 1
ATOM 5226 C C . ILE B 1 292 ? 7.258 -12.602 9.914 1 98.12 292 ILE B C 1
ATOM 5228 O O . ILE B 1 292 ? 8.211 -12.008 9.414 1 98.12 292 ILE B O 1
ATOM 5232 N N . GLU B 1 293 ? 7.359 -13.18 11.078 1 97.69 293 GLU B N 1
ATOM 5233 C CA . GLU B 1 293 ? 8.594 -13.125 11.859 1 97.69 293 GLU B CA 1
ATOM 5234 C C . GLU B 1 293 ? 9.727 -13.867 11.156 1 97.69 293 GLU B C 1
ATOM 5236 O O . GLU B 1 293 ? 10.875 -13.43 11.172 1 97.69 293 GLU B O 1
ATOM 5241 N N . PHE B 1 294 ? 9.359 -15.039 10.578 1 97.94 294 PHE B N 1
ATOM 5242 C CA . PHE B 1 294 ? 10.344 -15.773 9.789 1 97.94 294 PHE B CA 1
ATOM 5243 C C . PHE B 1 294 ? 10.914 -14.891 8.688 1 97.94 294 PHE B C 1
ATOM 5245 O O . PHE B 1 294 ? 12.125 -14.828 8.5 1 97.94 294 PHE B O 1
ATOM 5252 N N . ILE B 1 295 ? 10.055 -14.211 7.992 1 98.31 295 ILE B N 1
ATOM 5253 C CA . ILE B 1 295 ? 10.461 -13.383 6.863 1 98.31 295 ILE B CA 1
ATOM 5254 C C . ILE B 1 295 ? 11.32 -12.219 7.355 1 98.31 295 ILE B C 1
ATOM 5256 O O . ILE B 1 295 ? 12.336 -11.891 6.738 1 98.31 295 ILE B O 1
ATOM 5260 N N . ARG B 1 296 ? 10.945 -11.625 8.453 1 97.19 296 ARG B N 1
ATOM 5261 C CA . ARG B 1 296 ? 11.727 -10.547 9.055 1 97.19 296 ARG B CA 1
ATOM 5262 C C . ARG B 1 296 ? 13.141 -11.008 9.383 1 97.19 296 ARG B C 1
ATOM 5264 O O . ARG B 1 296 ? 14.102 -10.258 9.211 1 97.19 296 ARG B O 1
ATOM 5271 N N . ARG B 1 297 ? 13.266 -12.18 9.852 1 97.19 297 ARG B N 1
ATOM 5272 C CA . ARG B 1 297 ? 14.547 -12.719 10.281 1 97.19 297 ARG B CA 1
ATOM 5273 C C . ARG B 1 297 ? 15.406 -13.125 9.086 1 97.19 297 ARG B C 1
ATOM 5275 O O . ARG B 1 297 ? 16.625 -12.984 9.117 1 97.19 297 ARG B O 1
ATOM 5282 N N . LYS B 1 298 ? 14.773 -13.633 8.047 1 97.81 298 LYS B N 1
ATOM 5283 C CA . LYS B 1 298 ? 15.523 -14.312 7.004 1 97.81 298 LYS B CA 1
ATOM 5284 C C . LYS B 1 298 ? 15.797 -13.383 5.824 1 97.81 298 LYS B C 1
ATOM 5286 O O . LYS B 1 298 ? 16.703 -13.625 5.035 1 97.81 298 LYS B O 1
ATOM 5291 N N . PHE B 1 299 ? 14.992 -12.32 5.699 1 96.75 299 PHE B N 1
ATOM 5292 C CA . PHE B 1 299 ? 15.102 -11.438 4.547 1 96.75 299 PHE B CA 1
ATOM 5293 C C . PHE B 1 299 ? 15.156 -9.977 4.988 1 96.75 299 PHE B C 1
ATOM 5295 O O . PHE B 1 299 ? 15.008 -9.68 6.172 1 96.75 299 PHE B O 1
ATOM 5302 N N . ARG B 1 300 ? 15.438 -9.102 4.055 1 93.56 300 ARG B N 1
ATOM 5303 C CA . ARG B 1 300 ? 15.188 -7.676 4.246 1 93.56 300 ARG B CA 1
ATOM 5304 C C . ARG B 1 300 ? 13.734 -7.328 3.947 1 93.56 300 ARG B C 1
ATOM 5306 O O . ARG B 1 300 ? 13.398 -6.953 2.822 1 93.56 300 ARG B O 1
ATOM 5313 N N . LEU B 1 301 ? 12.945 -7.512 4.969 1 95.88 301 LEU B N 1
ATOM 5314 C CA . LEU B 1 301 ? 11.547 -7.129 4.805 1 95.88 301 LEU B CA 1
ATOM 5315 C C . LEU B 1 301 ? 11.406 -5.613 4.727 1 95.88 301 LEU B C 1
ATOM 5317 O O . LEU B 1 301 ? 11.648 -4.91 5.707 1 95.88 301 LEU B O 1
ATOM 5321 N N . GLN B 1 302 ? 10.992 -5.129 3.605 1 94.06 302 GLN B N 1
ATOM 5322 C CA . GLN B 1 302 ? 10.906 -3.688 3.4 1 94.06 302 GLN B CA 1
ATOM 5323 C C . GLN B 1 302 ? 9.516 -3.166 3.762 1 94.06 302 GLN B C 1
ATOM 5325 O O . GLN B 1 302 ? 9.391 -2.123 4.406 1 94.06 302 GLN B O 1
ATOM 5330 N N . THR B 1 303 ? 8.539 -3.916 3.303 1 96.31 303 THR B N 1
ATOM 5331 C CA . THR B 1 303 ? 7.152 -3.475 3.414 1 96.31 303 THR B CA 1
ATOM 5332 C C . THR B 1 303 ? 6.254 -4.625 3.859 1 96.31 303 THR B C 1
ATOM 5334 O O . THR B 1 303 ? 6.34 -5.73 3.32 1 96.31 303 THR B O 1
ATOM 5337 N N . LEU B 1 304 ? 5.457 -4.379 4.828 1 98.31 304 LEU B N 1
ATOM 5338 C CA . LEU B 1 304 ? 4.402 -5.293 5.258 1 98.31 304 LEU B CA 1
ATOM 5339 C C . LEU B 1 304 ? 3.035 -4.629 5.156 1 98.31 304 LEU B C 1
ATOM 5341 O O . LEU B 1 304 ? 2.773 -3.629 5.828 1 98.31 304 LEU B O 1
ATOM 5345 N N . LEU B 1 305 ? 2.234 -5.105 4.305 1 98.5 305 LEU B N 1
ATOM 5346 C CA . LEU B 1 305 ? 0.849 -4.668 4.176 1 98.5 305 LEU B CA 1
ATOM 5347 C C . LEU B 1 305 ? -0.101 -5.668 4.824 1 98.5 305 LEU B C 1
ATOM 5349 O O . LEU B 1 305 ? -0.253 -6.789 4.344 1 98.5 305 LEU B O 1
ATOM 5353 N N . MET B 1 306 ? -0.756 -5.262 5.879 1 98.12 306 MET B N 1
ATOM 5354 C CA . MET B 1 306 ? -1.793 -6.07 6.512 1 98.12 306 MET B CA 1
ATOM 5355 C C . MET B 1 306 ? -3.18 -5.648 6.039 1 98.12 306 MET B C 1
ATOM 5357 O O . MET B 1 306 ? -3.561 -4.484 6.184 1 98.12 306 MET B O 1
ATOM 5361 N N . LEU B 1 307 ? -3.855 -6.539 5.395 1 97.12 307 LEU B N 1
ATOM 5362 C CA . LEU B 1 307 ? -5.277 -6.355 5.137 1 97.12 307 LEU B CA 1
ATOM 5363 C C . LEU B 1 307 ? -6.117 -6.918 6.281 1 97.12 307 LEU B C 1
ATOM 5365 O O . LEU B 1 307 ? -6.332 -8.125 6.363 1 97.12 307 LEU B O 1
ATOM 5369 N N . GLU B 1 308 ? -6.652 -6.035 7.086 1 95.94 308 GLU B N 1
ATOM 5370 C CA . GLU B 1 308 ? -7.176 -6.418 8.398 1 95.94 308 GLU B CA 1
ATOM 5371 C C . GLU B 1 308 ? -8.43 -7.281 8.258 1 95.94 308 GLU B C 1
ATOM 5373 O O . GLU B 1 308 ? -8.719 -8.102 9.133 1 95.94 308 GLU B O 1
ATOM 5378 N N . GLU B 1 309 ? -9.133 -7.113 7.16 1 94.31 309 GLU B N 1
ATOM 5379 C CA . GLU B 1 309 ? -10.344 -7.902 6.938 1 94.31 309 GLU B CA 1
ATOM 5380 C C . GLU B 1 309 ? -10.117 -8.961 5.859 1 94.31 309 GLU B C 1
ATOM 5382 O O . GLU B 1 309 ? -11.07 -9.594 5.402 1 94.31 309 GLU B O 1
ATOM 5387 N N . GLY B 1 310 ? -8.883 -9.117 5.449 1 95.12 310 GLY B N 1
ATOM 5388 C CA . GLY B 1 310 ? -8.562 -10.078 4.406 1 95.12 310 GLY B CA 1
ATOM 5389 C C . GLY B 1 310 ? -8.297 -11.477 4.945 1 95.12 310 GLY B C 1
ATOM 5390 O O . GLY B 1 310 ? -7.871 -11.633 6.09 1 95.12 310 GLY B O 1
ATOM 5391 N N . SER B 1 311 ? -8.539 -12.461 4.125 1 96 311 SER B N 1
ATOM 5392 C CA . SER B 1 311 ? -8.227 -13.844 4.453 1 96 311 SER B CA 1
ATOM 5393 C C . SER B 1 311 ? -6.977 -14.328 3.727 1 96 311 SER B C 1
ATOM 5395 O O . SER B 1 311 ? -5.957 -13.633 3.717 1 96 311 SER B O 1
ATOM 5397 N N . HIS B 1 312 ? -6.988 -15.484 3.111 1 95.62 312 HIS B N 1
ATOM 5398 C CA . HIS B 1 312 ? -5.777 -16.109 2.598 1 95.62 312 HIS B CA 1
ATOM 5399 C C . HIS B 1 312 ? -5.551 -15.75 1.132 1 95.62 312 HIS B C 1
ATOM 5401 O O . HIS B 1 312 ? -4.438 -15.391 0.741 1 95.62 312 HIS B O 1
ATOM 5407 N N . GLN B 1 313 ? -6.539 -15.93 0.29 1 94.44 313 GLN B N 1
ATOM 5408 C CA . GLN B 1 313 ? -6.43 -15.633 -1.134 1 94.44 313 GLN B CA 1
ATOM 5409 C C . GLN B 1 313 ? -6.719 -14.164 -1.414 1 94.44 313 GLN B C 1
ATOM 5411 O O . GLN B 1 313 ? -7.867 -13.789 -1.657 1 94.44 313 GLN B O 1
ATOM 5416 N N . LEU B 1 314 ? -5.68 -13.383 -1.581 1 94.19 314 LEU B N 1
ATOM 5417 C CA . LEU B 1 314 ? -5.809 -11.93 -1.551 1 94.19 314 LEU B CA 1
ATOM 5418 C C . LEU B 1 314 ? -6.125 -11.383 -2.939 1 94.19 314 LEU B C 1
ATOM 5420 O O . LEU B 1 314 ? -6.793 -10.352 -3.068 1 94.19 314 LEU B O 1
ATOM 5424 N N . ILE B 1 315 ? -5.664 -12.039 -3.939 1 92.12 315 ILE B N 1
ATOM 5425 C CA . ILE B 1 315 ? -5.758 -11.555 -5.312 1 92.12 315 ILE B CA 1
ATOM 5426 C C . ILE B 1 315 ? -7.227 -11.414 -5.707 1 92.12 315 ILE B C 1
ATOM 5428 O O . ILE B 1 315 ? -7.613 -10.422 -6.332 1 92.12 315 ILE B O 1
ATOM 5432 N N . ASN B 1 316 ? -8.031 -12.391 -5.316 1 92.31 316 ASN B N 1
ATOM 5433 C CA . ASN B 1 316 ? -9.43 -12.383 -5.719 1 92.31 316 ASN B CA 1
ATOM 5434 C C . ASN B 1 316 ? -10.344 -12 -4.559 1 92.31 316 ASN B C 1
ATOM 5436 O O . ASN B 1 316 ? -11.531 -12.32 -4.566 1 92.31 316 ASN B O 1
ATOM 5440 N N . GLU B 1 317 ? -9.805 -11.359 -3.551 1 92.38 317 GLU B N 1
ATOM 5441 C CA . GLU B 1 317 ? -10.586 -10.852 -2.43 1 92.38 317 GLU B CA 1
ATOM 5442 C C . GLU B 1 317 ? -11.57 -9.781 -2.883 1 92.38 317 GLU B C 1
ATOM 5444 O O . GLU B 1 317 ? -11.422 -9.219 -3.973 1 92.38 317 GLU B O 1
ATOM 5449 N N . ARG B 1 318 ? -12.594 -9.562 -2.055 1 91.19 318 ARG B N 1
ATOM 5450 C CA . ARG B 1 318 ? -13.555 -8.492 -2.326 1 91.19 318 ARG B CA 1
ATOM 5451 C C . ARG B 1 318 ? -12.836 -7.168 -2.576 1 91.19 318 ARG B C 1
ATOM 5453 O O . ARG B 1 318 ? -11.828 -6.867 -1.934 1 91.19 318 ARG B O 1
ATOM 5460 N N . ALA B 1 319 ? -13.367 -6.406 -3.402 1 88.19 319 ALA B N 1
ATOM 5461 C CA . ALA B 1 319 ? -12.719 -5.199 -3.906 1 88.19 319 ALA B CA 1
ATOM 5462 C C . ALA B 1 319 ? -12.367 -4.246 -2.768 1 88.19 319 ALA B C 1
ATOM 5464 O O . ALA B 1 319 ? -11.281 -3.66 -2.75 1 88.19 319 ALA B O 1
ATOM 5465 N N . ASP B 1 320 ? -13.203 -4.035 -1.793 1 86.69 320 ASP B N 1
ATOM 5466 C CA . ASP B 1 320 ? -12.953 -3.08 -0.716 1 86.69 320 ASP B CA 1
ATOM 5467 C C . ASP B 1 320 ? -11.852 -3.578 0.218 1 86.69 320 ASP B C 1
ATOM 5469 O O . ASP B 1 320 ? -11.102 -2.779 0.779 1 86.69 320 ASP B O 1
ATOM 5473 N N . ILE B 1 321 ? -11.758 -4.867 0.313 1 89.62 321 ILE B N 1
ATOM 5474 C CA . ILE B 1 321 ? -10.758 -5.461 1.19 1 89.62 321 ILE B CA 1
ATOM 5475 C C . ILE B 1 321 ? -9.383 -5.387 0.531 1 89.62 321 ILE B C 1
ATOM 5477 O O . ILE B 1 321 ? -8.383 -5.078 1.19 1 89.62 321 ILE B O 1
ATOM 5481 N N . ARG B 1 322 ? -9.367 -5.617 -0.759 1 91.12 322 ARG B N 1
ATOM 5482 C CA . ARG B 1 322 ? -8.07 -5.699 -1.416 1 91.12 322 ARG B CA 1
ATOM 5483 C C . ARG B 1 322 ? -7.668 -4.348 -2.006 1 91.12 322 ARG B C 1
ATOM 5485 O O . ARG B 1 322 ? -6.695 -4.258 -2.756 1 91.12 322 ARG B O 1
ATOM 5492 N N . ALA B 1 323 ? -8.328 -3.307 -1.733 1 91.31 323 ALA B N 1
ATOM 5493 C CA . ALA B 1 323 ? -8.109 -1.988 -2.324 1 91.31 323 ALA B CA 1
ATOM 5494 C C . ALA B 1 323 ? -6.656 -1.552 -2.162 1 91.31 323 ALA B C 1
ATOM 5496 O O . ALA B 1 323 ? -6.039 -1.063 -3.111 1 91.31 323 ALA B O 1
ATOM 5497 N N . ALA B 1 324 ? -6.113 -1.741 -1.002 1 94.12 324 ALA B N 1
ATOM 5498 C CA . ALA B 1 324 ? -4.742 -1.312 -0.742 1 94.12 324 ALA B CA 1
ATOM 5499 C C . ALA B 1 324 ? -3.746 -2.117 -1.575 1 94.12 324 ALA B C 1
ATOM 5501 O O . ALA B 1 324 ? -2.701 -1.6 -1.977 1 94.12 324 ALA B O 1
ATOM 5502 N N . LEU B 1 325 ? -4.094 -3.314 -1.842 1 94.94 325 LEU B N 1
ATOM 5503 C CA . LEU B 1 325 ? -3.223 -4.168 -2.639 1 94.94 325 LEU B CA 1
ATOM 5504 C C . LEU B 1 325 ? -3.1 -3.641 -4.066 1 94.94 325 LEU B C 1
ATOM 5506 O O . LEU B 1 325 ? -2.041 -3.762 -4.688 1 94.94 325 LEU B O 1
ATOM 5510 N N . THR B 1 326 ? -4.145 -3.045 -4.551 1 92.31 326 THR B N 1
ATOM 5511 C CA . THR B 1 326 ? -4.133 -2.5 -5.906 1 92.31 326 THR B CA 1
ATOM 5512 C C . THR B 1 326 ? -3.141 -1.348 -6.016 1 92.31 326 THR B C 1
ATOM 5514 O O . THR B 1 326 ? -2.684 -1.019 -7.113 1 92.31 326 THR B O 1
ATOM 5517 N N . GLY B 1 327 ? -2.816 -0.726 -4.926 1 94.5 327 GLY B N 1
ATOM 5518 C CA . GLY B 1 327 ? -1.779 0.292 -4.891 1 94.5 327 GLY B CA 1
ATOM 5519 C C . GLY B 1 327 ? -0.391 -0.277 -4.664 1 94.5 327 GLY B C 1
ATOM 5520 O O . GLY B 1 327 ? 0.584 0.198 -5.25 1 94.5 327 GLY B O 1
ATOM 5521 N N . LEU B 1 328 ? -0.359 -1.303 -3.848 1 96.31 328 LEU B N 1
ATOM 5522 C CA . LEU B 1 328 ? 0.928 -1.893 -3.496 1 96.31 328 LEU B CA 1
ATOM 5523 C C . LEU B 1 328 ? 1.61 -2.482 -4.727 1 96.31 328 LEU B C 1
ATOM 5525 O O . LEU B 1 328 ? 2.828 -2.371 -4.879 1 96.31 328 LEU B O 1
ATOM 5529 N N . ILE B 1 329 ? 0.819 -3.064 -5.598 1 97.12 329 ILE B N 1
ATOM 5530 C CA . ILE B 1 329 ? 1.371 -3.791 -6.734 1 97.12 329 ILE B CA 1
ATOM 5531 C C . ILE B 1 329 ? 2.09 -2.82 -7.668 1 97.12 329 ILE B C 1
ATOM 5533 O O . ILE B 1 329 ? 3.27 -3.006 -7.977 1 97.12 329 ILE B O 1
ATOM 5537 N N . PRO B 1 330 ? 1.498 -1.74 -8.086 1 96.12 330 PRO B N 1
ATOM 5538 C CA . PRO B 1 330 ? 2.23 -0.784 -8.914 1 96.12 330 PRO B CA 1
ATOM 5539 C C . PRO B 1 330 ? 3.473 -0.228 -8.227 1 96.12 330 PRO B C 1
ATOM 5541 O O . PRO B 1 330 ? 4.523 -0.084 -8.859 1 96.12 330 PRO B O 1
ATOM 5544 N N . ALA B 1 331 ? 3.318 0.08 -6.945 1 96.19 331 ALA B N 1
ATOM 5545 C CA . ALA B 1 331 ? 4.473 0.596 -6.215 1 96.19 331 ALA B CA 1
ATOM 5546 C C . ALA B 1 331 ? 5.621 -0.408 -6.223 1 96.19 331 ALA B C 1
ATOM 5548 O O . ALA B 1 331 ? 6.777 -0.034 -6.434 1 96.19 331 ALA B O 1
ATOM 5549 N N . PHE B 1 332 ? 5.32 -1.64 -5.996 1 97.19 332 PHE B N 1
ATOM 5550 C CA . PHE B 1 332 ? 6.309 -2.713 -6.008 1 97.19 332 PHE B CA 1
ATOM 5551 C C . PHE B 1 332 ? 6.98 -2.818 -7.371 1 97.19 332 PHE B C 1
ATOM 5553 O O . PHE B 1 332 ? 8.203 -2.926 -7.461 1 97.19 332 PHE B O 1
ATOM 5560 N N . LEU B 1 333 ? 6.164 -2.814 -8.414 1 97.12 333 LEU B N 1
ATOM 5561 C CA . LEU B 1 333 ? 6.668 -3.014 -9.766 1 97.12 333 LEU B CA 1
ATOM 5562 C C . LEU B 1 333 ? 7.617 -1.888 -10.164 1 97.12 333 LEU B C 1
ATOM 5564 O O . LEU B 1 333 ? 8.633 -2.129 -10.812 1 97.12 333 LEU B O 1
ATOM 5568 N N . HIS B 1 334 ? 7.344 -0.692 -9.719 1 94.25 334 HIS B N 1
ATOM 5569 C CA . HIS B 1 334 ? 8.102 0.463 -10.188 1 94.25 334 HIS B CA 1
ATOM 5570 C C . HIS B 1 334 ? 9.188 0.853 -9.18 1 94.25 334 HIS B C 1
ATOM 5572 O O . HIS B 1 334 ? 9.914 1.82 -9.398 1 94.25 334 HIS B O 1
ATOM 5578 N N . ALA B 1 335 ? 9.195 0.115 -8.07 1 90.38 335 ALA B N 1
ATOM 5579 C CA . ALA B 1 335 ? 10.25 0.4 -7.09 1 90.38 335 ALA B CA 1
ATOM 5580 C C . ALA B 1 335 ? 11.633 0.259 -7.715 1 90.38 335 ALA B C 1
ATOM 5582 O O . ALA B 1 335 ? 11.867 -0.642 -8.523 1 90.38 335 ALA B O 1
ATOM 5583 N N . LYS B 1 336 ? 12.508 1.24 -7.465 1 76.06 336 LYS B N 1
ATOM 5584 C CA . LYS B 1 336 ? 13.852 1.215 -8.039 1 76.06 336 LYS B CA 1
ATOM 5585 C C . LYS B 1 336 ? 14.797 0.369 -7.195 1 76.06 336 LYS B C 1
ATOM 5587 O O . LYS B 1 336 ? 14.875 0.542 -5.977 1 76.06 336 LYS B O 1
ATOM 5592 N N . PRO B 1 337 ? 15.289 -0.759 -7.867 1 61.66 337 PRO B N 1
ATOM 5593 C CA . PRO B 1 337 ? 16.172 -1.638 -7.105 1 61.66 337 PRO B CA 1
ATOM 5594 C C . PRO B 1 337 ? 17.438 -0.92 -6.605 1 61.66 337 PRO B C 1
ATOM 5596 O O . PRO B 1 337 ? 17.891 0.036 -7.238 1 61.66 337 PRO B O 1
ATOM 5599 N N . LYS B 1 338 ? 17.625 -0.828 -5.297 1 55.66 338 LYS B N 1
ATOM 5600 C CA . LYS B 1 338 ? 19 -0.43 -4.965 1 55.66 338 LYS B CA 1
ATOM 5601 C C . LYS B 1 338 ? 20 -1.496 -5.398 1 55.66 338 LYS B C 1
ATOM 5603 O O . LYS B 1 338 ? 19.766 -2.691 -5.215 1 55.66 338 LYS B O 1
ATOM 5608 N N . HIS B 1 339 ? 20.531 -1.42 -6.531 1 52.41 339 HIS B N 1
ATOM 5609 C CA . HIS B 1 339 ? 21.438 -2.363 -7.188 1 52.41 339 HIS B CA 1
ATOM 5610 C C . HIS B 1 339 ? 22.016 -3.361 -6.191 1 52.41 339 HIS B C 1
ATOM 5612 O O . HIS B 1 339 ? 21.969 -4.574 -6.422 1 52.41 339 HIS B O 1
ATOM 5618 N N . PHE B 1 340 ? 23.266 -3.217 -5.535 1 44.5 340 PHE B N 1
ATOM 5619 C CA . PHE B 1 340 ? 24.281 -4.262 -5.355 1 44.5 340 PHE B CA 1
ATOM 5620 C C . PHE B 1 340 ? 24.203 -4.848 -3.953 1 44.5 340 PHE B C 1
ATOM 5622 O O . PHE B 1 340 ? 24.469 -4.156 -2.969 1 44.5 340 PHE B O 1
ATOM 5629 N N . TYR B 1 341 ? 23.406 -5.758 -3.896 1 39.75 341 TYR B N 1
ATOM 5630 C CA . TYR B 1 341 ? 23.359 -6.324 -2.555 1 39.75 341 TYR B CA 1
ATOM 5631 C C . TYR B 1 341 ? 24.641 -7.094 -2.242 1 39.75 341 TYR B C 1
ATOM 5633 O O . TYR B 1 341 ? 24.984 -7.273 -1.075 1 39.75 341 TYR B O 1
ATOM 5641 N N . TYR B 1 342 ? 25.094 -7.914 -3.16 1 35.56 342 TYR B N 1
ATOM 5642 C CA . TYR B 1 342 ? 26.375 -8.57 -2.959 1 35.56 342 TYR B CA 1
ATOM 5643 C C . TYR B 1 342 ? 27.484 -7.805 -3.668 1 35.56 342 TYR B C 1
ATOM 5645 O O . TYR B 1 342 ? 27.266 -7.188 -4.711 1 35.56 342 TYR B O 1
#

Secondary structure (DSSP, 8-state):
--SS-PPPHHHHHHTT-PPP-TTTGGGGPPBP-TT--PPPPHHHHHHHHHTTGGGSSEEEEEEEEE-SS-EEEEEEEEESSSS--EEEEEE--TT--GGGGHHHHHHHHHTTEEEEEEPPTTSTTS-SSTT--S-THHHHHHHHHHHHHHTT-TTSPSPEEEEEETHHHHHHHHHHHHHHHTT---S-S-EEEES--SSB-TTSGGGSHHHHHHHHHS-SEEE-------S-HHHHHIIIII-TT---EEEHHHHHHHHHHHHHHHHSPP---EEEEEEETT--SB-HHHHHHHHHHHSEEEEEEEETT--S--TTS-TTTSHHHHHHHHHHHH----S---/--SS-PPPHHHHHHTT-PPP-TTTGGGGPPBP-TT--PPPPHHHHHHHHHTTGGGSSEEEEEEEEE-SS-EEEEEEEEESSSS--EEEEEE--TT--GGGGHHHHHHHHHTTEEEEEEPPTTSTTS-SSTT--S-THHHHHHHHHHHHHHTT-TTSPSPEEEEEETHHHHHHHHHHHHHHHTT---S-S-EEEES--SSB-TTSGGGSHHHHHHHHHS-SEEE------SS-HHHHHIIIII-TT---EEEHHHHHHHHHHHHHHHHSPP---EEEEEEETT--SB-HHHHHHHHHHHSEEEEEEEETT--S--TTS-TTTSHHHHHHHHHHHHPPP-----

Sequence (684 aa):
MSDIPFLNPAVLKQLDLPVPNRDLTPQVLSPLNLNTLEEPSRDLLAYRKLYGLHLLECDHWQGYVQMPLFRLHVQVFKPKVEKIQGTVCLLHGYLEHSGIYQPIIREILEQGFSIITYDLPGHGLSDGSPASIKNFDHYQQVLMAVYQYVKHADQLPKPWVGIGQSTGGAIWMHHLLEYAEKRQDPIVDRVLLLSPLIRPAKTAWWHNPVGLGIIRRIKRQVPRHFRRNNHNPEFLRFIRLKDPLQPRMMGMDWILAMSKWMQEMEERPACRIPVWLAQGALDQTVDWRYNIEFIRRKFRLQTLLMLEEGSHQLINERADIRAALTGLIPAFLHAKPKHFYYMSDIPFLNPAVLKQLDLPVPNRDLTPQVLSPLNLNTLEEPSRDLLAYRKLYGLHLLECDHWQGYVQMPLFRLHVQVFKPKVEKIQGTVCLLHGYLEHSGIYQPIIREILEQGFSIITYDLPGHGLSDGSPASIKNFDHYQQVLMAVYQYVKHADQLPKPWVGIGQSTGGAIWMHHLLEYAEKRQDPIVDRVLLLSPLIRPAKTAWWHNPVGLGIIRRIKRQVPRHFRRNNHNPEFLRFIRLKDPLQPRMMGMDWILAMSKWMQEMEERPACRIPVWLAQGALDQTVDWRYNIEFIRRKFRLQTLLMLEEGSHQLINERADIRAALTGLIPAFLHAKPKHFYY

Organism: Acinetobacter pittii (strain PHEA-2) (NCBI:txid871585)

pLDDT: mean 91.55, std 12.81, range [35.28, 98.94]